Protein AF-0000000086843502 (afdb_homodimer)

InterPro domains:
  IPR021858 Fungal transcription factor [PF11951] (65-131)

Solvent-accessible surface area (backbone atoms only — not comparable to full-atom values): 37581 Å² total; per-residue (Å²): 126,81,74,79,69,87,60,68,96,76,49,75,65,37,46,51,47,37,44,66,68,35,68,83,62,75,80,69,70,64,71,76,71,68,38,69,65,52,43,51,49,52,46,51,22,50,49,41,19,53,73,44,45,18,54,71,67,31,74,45,76,85,43,24,56,45,44,35,49,48,46,59,60,52,20,77,79,29,68,23,36,36,26,38,46,36,13,50,18,22,45,49,48,43,73,67,36,84,77,52,55,61,68,35,54,51,45,16,52,52,24,39,52,50,12,37,54,41,40,47,55,48,62,75,63,65,38,62,90,46,25,42,54,52,43,51,35,51,53,52,47,50,50,53,50,34,39,50,58,45,68,52,82,62,81,76,75,61,76,67,47,66,63,39,52,51,37,32,59,50,36,57,54,46,54,52,31,45,64,52,47,56,89,41,80,83,36,63,45,48,50,59,44,64,71,37,62,63,69,74,32,64,58,64,30,45,26,73,78,28,25,70,55,51,54,64,73,74,55,84,42,74,76,84,39,61,85,54,85,82,48,74,64,54,50,49,29,53,49,37,50,42,6,37,52,31,38,38,52,51,31,47,71,72,62,37,55,56,58,29,50,51,49,61,69,46,38,43,38,68,52,48,69,64,40,51,51,36,38,66,71,60,38,64,65,44,44,44,55,50,25,45,52,22,18,60,47,30,68,40,32,82,40,84,44,44,22,62,32,16,44,54,51,28,55,52,48,44,70,72,42,60,71,72,57,30,60,63,34,48,62,28,50,45,22,50,75,68,64,45,81,69,70,44,47,33,87,81,76,42,78,90,126,81,74,76,70,88,62,69,98,76,51,75,65,42,45,52,45,37,42,62,68,34,69,8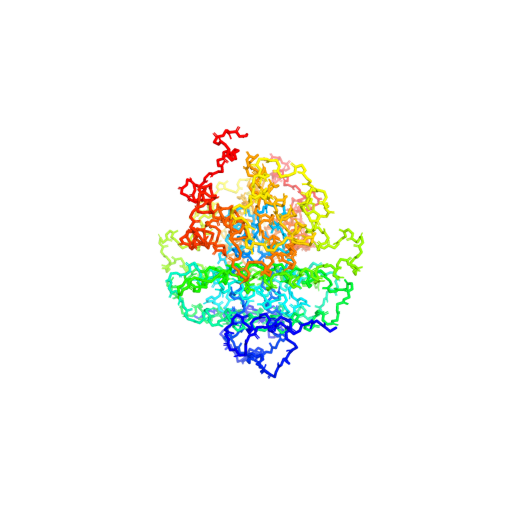3,62,75,81,69,73,63,72,76,72,68,40,71,66,51,44,51,50,52,46,51,21,48,49,42,20,53,74,45,46,19,54,71,67,30,72,46,78,86,44,25,55,45,45,37,48,50,48,58,61,51,19,79,78,28,66,23,39,35,25,39,46,37,13,50,18,22,45,49,47,42,74,69,35,84,77,51,56,61,69,36,55,49,44,18,53,53,26,40,52,51,13,38,54,41,39,45,55,46,60,75,64,64,41,62,90,44,27,43,56,54,45,50,36,52,55,53,47,50,50,52,49,33,39,50,58,46,69,51,80,63,81,76,75,61,77,66,47,66,62,39,50,49,39,33,60,50,35,56,52,49,54,52,31,44,65,53,48,57,88,42,80,81,36,63,46,48,50,59,47,62,71,37,62,64,68,74,31,63,60,66,30,45,25,74,78,28,25,68,55,52,56,64,72,76,54,85,42,75,77,85,42,62,84,54,85,82,48,73,65,55,50,48,28,52,48,38,50,42,6,37,51,31,38,37,52,51,31,47,70,72,63,38,55,53,59,28,50,52,50,61,69,45,38,45,37,66,52,47,69,65,39,53,49,36,38,66,72,59,37,64,67,46,45,44,55,50,24,45,52,23,17,60,47,29,67,40,33,81,42,81,45,44,23,60,32,16,44,52,49,28,53,52,49,44,70,72,41,59,71,70,57,32,60,65,34,48,63,28,51,46,21,52,73,68,64,48,81,70,70,43,49,32,88,82,74,41,77,91

Secondary structure (DSSP, 8-state):
--------TT-HHHHHHHHHHS---S---------HHHHHHHHHHHHHIIIIIHHHH-SSHHHHHIIIIIHHHHHTT-HHHHHHHHHHHHHHHHHH-TT--HHHHHHHHHHHHHHHHHHHHHHHT--TTTHHHHHHHHHHHHHHHHHHHHHS--SS----HHHHHHHHHHHHHHHHHHHHHTT-TT-HHHHHHTT-HHHH-HHHHH-GGGGTTTGGGT---TTTTTTS---HHHHHHHHHHHHHHHHHHHHHHTT-HHHHHHHHHHHHHHS-HHHHHHHHTT-HHHHHHHHHHHHHHGGGTTSTTTTTHHHHHHHHHHHH--HHHHHTTHHHHHHHHHSS----B-TTS-B-/--------TT-HHHHHHHHHHS---S---------HHHHHHHHHHHHHIIIIIHHHH-SSHHHHHIIIIIHHHHHTT-HHHHHHHHHHHHHHHHHH-TT--HHHHHHHHHHHHHHHHHHHHHHHT--TTTHHHHHHHHHHHHHHHHHHHHHS--SS----HHHHHHHHHHHHHHHHHHHHHTT-TT-HHHHHHHT-HHHH-HHHHH-GGGGTTTGGGT---TTTTTTS---HHHHHHHHHHHHHHHHHHHHHHTT-HHHHHHHHHHHHHHS-HHHHHHHHTT-HHHHHHHHHHHHHHGGGTTSTTTTTHHHHHHHHHHHH--HHHHHTTHHHHHHHHHSS----B-TTS-B-

pLDDT: mean 82.43, std 17.14, range [18.05, 98.25]

Sequence (704 aa):
MVPAAPFGSGTAEARIAAAISRPAGSADLEDPPETRERRHMELKLMLRYVMETGGTIAIDDKTRFLYCNHIPELALKSDALLYCIYSLAALHLAASDENKEPAIADAHRKYLSMALREHNKALASLCAANADVVCLTSSLFRVCSFTLLQERSRQPYEPPVEWLMMNASTTAVFLAAFKVLGDSPQSVAYKLLQTSPVIHDEGERFGEMRRKGLEYMTRRDARRDADEPWDPEIQDAYETTLSYLGGAVEAARKGEMAEVCRRLIIFPMLVKGRFIELVQEGRPRAMVLLSHYFALLSLYKNVWWIGGAGVYEVRCIAKSLTGDWLAMTKWPLEVVESGKVPPLVNGDNSLVMVPAAPFGSGTAEARIAAAISRPAGSADLEDPPETRERRHMELKLMLRYVMETGGTIAIDDKTRFLYCNHIPELALKSDALLYCIYSLAALHLAASDENKEPAIADAHRKYLSMALREHNKALASLCAANADVVCLTSSLFRVCSFTLLQERSRQPYEPPVEWLMMNASTTAVFLAAFKVLGDSPQSVAYKLLQTSPVIHDEGERFGEMRRKGLEYMTRRDARRDADEPWDPEIQDAYETTLSYLGGAVEAARKGEMAEVCRRLIIFPMLVKGRFIELVQEGRPRAMVLLSHYFALLSLYKNVWWIGGAGVYEVRCIAKSLTGDWLAMTKWPLEVVESGKVPPLVNGDNSLV

Radius of gyration: 33.37 Å; Cα contacts (8 Å, |Δi|>4): 906; chains: 2; bounding box: 53×109×66 Å

Foldseek 3Di:
DQPDPPDDDDDPLCCLLCLLPPDPPDPPVDDDDDDPVVVVLLVVLLCLQLVPQQQLLDLDPVCSCVSNPVLSVVCVVALLSSLLSSLSSLVVCCLPDPVNPVVSVVSNSSSSSRNSNRLSVCLVVPAQVCLLVNLVSLLSVLLVLLLVLVPDDQVVHAPVLSSLVSLQVCLVSLVVSCVRNDPPVVRPSVVVQPVACCNVPLCLQQNQVLLPLVVVLLDDDCVVCVPPDDDPVLSSLLRSLSSRLSSLLVCQVVVVLSRNVVSLSNVSNPRDPVLSVCSNVVPLSSLLSVLSSLLSLCLVLVSSSNHRSSVVSLVSSLVVDDDPSNVSSPQSNCSNVVSGRAARQRPVRHGD/DPPDPPDDDDDPLCCLLCLLVPDPPDPPVDDDDDDPVVVVLLVVLLCLQLVPQQQLLDLDPVCSCVSNPVLSVVCVVALLSSLLSSLSSLVVCCLPDPVNPVVSVVSNVSSSSVNSNRLSVCLVVPAQVCLLVNLVSLLSVLLVLLLVLVPDDQVVHADVLSSLSSLQVCLVSLVVSCVRNDPPVVRPSVVVQPPACCNVPLCLQQNQVLLPLVVVLLDDDCVVCVPPDDDPVLSSLLRSLSSNLSSLLVCQVVVVLSRNVVSLSNVSNPRDPVLSVCSNVVPLSSLLSVLSSLLSLCLVLVSSSNHRSSVVSLVSSLVVDDDPSNVSSPQSNCSNVPSGRAFRQRPVRHGD

Structure (mmCIF, N/CA/C/O backbone):
data_AF-0000000086843502-model_v1
#
loop_
_entity.id
_entity.type
_entity.pdbx_description
1 polymer 'C6 finger domain-containing protein'
#
loop_
_atom_site.group_PDB
_atom_site.id
_atom_site.type_symbol
_atom_site.label_atom_id
_atom_site.label_alt_id
_atom_site.label_comp_id
_atom_site.label_asym_id
_atom_site.label_entity_id
_atom_site.label_seq_id
_atom_site.pdbx_PDB_ins_code
_atom_site.Cartn_x
_atom_site.Cartn_y
_atom_site.Cartn_z
_atom_site.occupancy
_atom_site.B_iso_or_equiv
_atom_site.auth_seq_id
_atom_site.auth_comp_id
_atom_site.auth_asym_id
_atom_site.auth_atom_id
_atom_site.pdbx_PDB_model_num
ATOM 1 N N . MET A 1 1 ? 7.621 -40.844 8.742 1 18.05 1 MET A N 1
ATOM 2 C CA . MET A 1 1 ? 8.898 -40.562 8.078 1 18.05 1 MET A CA 1
ATOM 3 C C . MET A 1 1 ? 8.672 -40.031 6.672 1 18.05 1 MET A C 1
ATOM 5 O O . MET A 1 1 ? 7.984 -40.656 5.863 1 18.05 1 MET A O 1
ATOM 9 N N . VAL A 1 2 ? 8.641 -38.75 6.434 1 31.33 2 VAL A N 1
ATOM 10 C CA . VAL A 1 2 ? 8.477 -38.188 5.102 1 31.33 2 VAL A CA 1
ATOM 11 C C . VAL A 1 2 ? 9.469 -38.812 4.137 1 31.33 2 VAL A C 1
ATOM 13 O O . VAL A 1 2 ? 10.664 -38.875 4.41 1 31.33 2 VAL A O 1
ATOM 16 N N . PRO A 1 3 ? 9.023 -39.625 3.375 1 27.8 3 PRO A N 1
ATOM 17 C CA . PRO A 1 3 ? 9.984 -40.375 2.562 1 27.8 3 PRO A CA 1
ATOM 18 C C . PRO A 1 3 ? 11.023 -39.469 1.898 1 27.8 3 PRO A C 1
ATOM 20 O O . PRO A 1 3 ? 10.766 -38.281 1.673 1 27.8 3 PRO A O 1
ATOM 23 N N . ALA A 1 4 ? 12.344 -39.844 1.904 1 33.53 4 ALA A N 1
ATOM 24 C CA . ALA A 1 4 ? 13.547 -39.25 1.336 1 33.53 4 ALA A CA 1
ATOM 25 C C . ALA A 1 4 ? 13.305 -38.812 -0.104 1 33.53 4 ALA A C 1
ATOM 27 O O . ALA A 1 4 ? 12.758 -39.562 -0.912 1 33.53 4 ALA A O 1
ATOM 28 N N . ALA A 1 5 ? 13.031 -37.594 -0.25 1 39.5 5 ALA A N 1
ATOM 29 C CA . ALA A 1 5 ? 12.805 -37.094 -1.603 1 39.5 5 ALA A CA 1
ATOM 30 C C . ALA A 1 5 ? 13.906 -37.562 -2.553 1 39.5 5 ALA A C 1
ATOM 32 O O . ALA A 1 5 ? 15.086 -37.5 -2.215 1 39.5 5 ALA A O 1
ATOM 33 N N . PRO A 1 6 ? 13.648 -38.375 -3.432 1 33.34 6 PRO A N 1
ATOM 34 C CA . PRO A 1 6 ? 14.633 -39.031 -4.293 1 33.34 6 PRO A CA 1
ATOM 35 C C . PRO A 1 6 ? 15.5 -38.031 -5.066 1 33.34 6 PRO A C 1
ATOM 37 O O . PRO A 1 6 ? 16.031 -38.375 -6.129 1 33.34 6 PRO A O 1
ATOM 40 N N . PHE A 1 7 ? 15.516 -36.719 -4.707 1 35.59 7 PHE A N 1
ATOM 41 C CA . PHE A 1 7 ? 16.297 -35.781 -5.5 1 35.59 7 PHE A CA 1
ATOM 42 C C . PHE A 1 7 ? 17.781 -35.938 -5.203 1 35.59 7 PHE A C 1
ATOM 44 O O . PHE A 1 7 ? 18.172 -36.312 -4.094 1 35.59 7 PHE A O 1
ATOM 51 N N . GLY A 1 8 ? 18.656 -36.094 -6.281 1 32.69 8 GLY A N 1
ATOM 52 C CA . GLY A 1 8 ? 20.094 -36.094 -6.105 1 32.69 8 GLY A CA 1
ATOM 53 C C . GLY A 1 8 ? 20.625 -34.906 -5.332 1 32.69 8 GLY A C 1
ATOM 54 O O . GLY A 1 8 ? 19.984 -33.875 -5.289 1 32.69 8 GLY A O 1
ATOM 55 N N . SER A 1 9 ? 21.859 -34.812 -4.559 1 36.44 9 SER A N 1
ATOM 56 C CA . SER A 1 9 ? 22.734 -33.969 -3.742 1 36.44 9 SER A CA 1
ATOM 57 C C . SER A 1 9 ? 23.391 -32.875 -4.57 1 36.44 9 SER A C 1
ATOM 59 O O . SER A 1 9 ? 23.969 -33.125 -5.629 1 36.44 9 SER A O 1
ATOM 61 N N . GLY A 1 10 ? 22.75 -31.469 -4.762 1 37.12 10 GLY A N 1
ATOM 62 C CA . GLY A 1 10 ? 23.453 -30.328 -5.348 1 37.12 10 GLY A CA 1
ATOM 63 C C . GLY A 1 10 ? 22.516 -29.344 -6.023 1 37.12 10 GLY A C 1
ATOM 64 O O . GLY A 1 10 ? 22.953 -28.266 -6.438 1 37.12 10 GLY A O 1
ATOM 65 N N . THR A 1 11 ? 21.578 -29.859 -6.754 1 34.12 11 THR A N 1
ATOM 66 C CA . THR A 1 11 ? 20.922 -28.859 -7.598 1 34.12 11 THR A CA 1
ATOM 67 C C . THR A 1 11 ? 20.109 -27.891 -6.754 1 34.12 11 THR A C 1
ATOM 69 O O . THR A 1 11 ? 19.766 -28.188 -5.613 1 34.12 11 THR A O 1
ATOM 72 N N . ALA A 1 12 ? 19.953 -26.641 -7.164 1 34.41 12 ALA A N 1
ATOM 73 C CA . ALA A 1 12 ? 19.203 -25.594 -6.465 1 34.41 12 ALA A CA 1
ATOM 74 C C . ALA A 1 12 ? 17.828 -26.109 -6.039 1 34.41 12 ALA A C 1
ATOM 76 O O . ALA A 1 12 ? 17.359 -25.797 -4.941 1 34.41 12 ALA A O 1
ATOM 77 N N . GLU A 1 13 ? 17.156 -26.844 -6.93 1 36.56 13 GLU A N 1
ATOM 78 C CA . GLU A 1 13 ? 15.805 -27.375 -6.84 1 36.56 13 GLU A CA 1
ATOM 79 C C . GLU A 1 13 ? 15.711 -28.469 -5.77 1 36.56 13 GLU A C 1
ATOM 81 O O . GLU A 1 13 ? 14.75 -28.5 -5 1 36.56 13 GLU A O 1
ATOM 86 N N . ALA A 1 14 ? 16.625 -29.453 -5.703 1 39.66 14 ALA A N 1
ATOM 87 C CA . ALA A 1 14 ? 16.766 -30.469 -4.656 1 39.66 14 ALA A CA 1
ATOM 88 C C . ALA A 1 14 ? 16.922 -29.812 -3.283 1 39.66 14 ALA A C 1
ATOM 90 O O . ALA A 1 14 ? 16.406 -30.344 -2.287 1 39.66 14 ALA A O 1
ATOM 91 N N . ARG A 1 15 ? 17.469 -28.656 -3.307 1 40 15 ARG A N 1
ATOM 92 C CA . ARG A 1 15 ? 17.688 -27.875 -2.092 1 40 15 ARG A CA 1
ATOM 93 C C . ARG A 1 15 ? 16.391 -27.266 -1.579 1 40 15 ARG A C 1
ATOM 95 O O . ARG A 1 15 ? 16.141 -27.25 -0.372 1 40 15 ARG A O 1
ATOM 102 N N . ILE A 1 16 ? 15.562 -26.672 -2.398 1 41.06 16 ILE A N 1
ATOM 103 C CA . ILE A 1 16 ? 14.266 -26.172 -1.954 1 41.06 16 ILE A CA 1
ATOM 104 C C . ILE A 1 16 ? 13.398 -27.328 -1.479 1 41.06 16 ILE A C 1
ATOM 106 O O . ILE A 1 16 ? 12.781 -27.266 -0.41 1 41.06 16 ILE A O 1
ATOM 110 N N . ALA A 1 17 ? 13.055 -28.438 -2.238 1 42.34 17 ALA A N 1
ATOM 111 C CA . ALA A 1 17 ? 12.297 -29.641 -1.886 1 42.34 17 ALA A CA 1
ATOM 112 C C . ALA A 1 17 ? 12.898 -30.328 -0.658 1 42.34 17 ALA A C 1
ATOM 114 O O . ALA A 1 17 ? 12.164 -30.734 0.246 1 42.34 17 ALA A O 1
ATOM 115 N N . ALA A 1 18 ? 14.188 -30.547 -0.673 1 42.66 18 ALA A N 1
ATOM 116 C CA . ALA A 1 18 ? 14.922 -31 0.508 1 42.66 18 ALA A CA 1
ATOM 117 C C . ALA A 1 18 ? 14.75 -30.016 1.664 1 42.66 18 ALA A C 1
ATOM 119 O O . ALA A 1 18 ? 14.672 -30.422 2.826 1 42.66 18 ALA A O 1
ATOM 120 N N . ALA A 1 19 ? 14.742 -28.781 1.338 1 40.91 19 ALA A N 1
ATOM 121 C CA . ALA A 1 19 ? 14.555 -27.734 2.334 1 40.91 19 ALA A CA 1
ATOM 122 C C . ALA A 1 19 ? 13.133 -27.75 2.885 1 40.91 19 ALA A C 1
ATOM 124 O O . ALA A 1 19 ? 12.922 -27.516 4.078 1 40.91 19 ALA A O 1
ATOM 125 N N . ILE A 1 20 ? 12.078 -27.797 2.152 1 42.28 20 ILE A N 1
ATOM 126 C CA . ILE A 1 20 ? 10.727 -28 2.67 1 42.28 20 ILE A CA 1
ATOM 127 C C . ILE A 1 20 ? 10.633 -29.344 3.389 1 42.28 20 ILE A C 1
ATOM 129 O O . ILE A 1 20 ? 9.984 -29.453 4.434 1 42.28 20 ILE A O 1
ATOM 133 N N . SER A 1 21 ? 10.914 -30.516 2.779 1 39.66 21 SER A N 1
ATOM 134 C CA . SER A 1 21 ? 10.891 -31.859 3.359 1 39.66 21 SER A CA 1
ATOM 135 C C . SER A 1 21 ? 12.07 -32.062 4.301 1 39.66 21 SER A C 1
ATOM 137 O O . SER A 1 21 ? 12.117 -33.062 5.023 1 39.66 21 SER A O 1
ATOM 139 N N . ARG A 1 22 ? 13.375 -31.906 3.83 1 38.72 22 ARG A N 1
ATOM 140 C CA . ARG A 1 22 ? 14.484 -32.25 4.707 1 38.72 22 ARG A CA 1
ATOM 141 C C . ARG A 1 22 ? 14.398 -31.5 6.031 1 38.72 22 ARG A C 1
ATOM 143 O O . ARG A 1 22 ? 14.102 -30.297 6.051 1 38.72 22 ARG A O 1
ATOM 150 N N . PRO A 1 23 ? 14.352 -32.25 6.93 1 35.84 23 PRO A N 1
ATOM 151 C CA . PRO A 1 23 ? 14.641 -31.672 8.242 1 35.84 23 PRO A CA 1
ATOM 152 C C . PRO A 1 23 ? 15.656 -30.531 8.18 1 35.84 23 PRO A C 1
ATOM 154 O O . PRO A 1 23 ? 16.453 -30.469 7.234 1 35.84 23 PRO A O 1
ATOM 157 N N . ALA A 1 24 ? 15.547 -29.453 8.773 1 37.28 24 ALA A N 1
ATOM 158 C CA . ALA A 1 24 ? 16.453 -28.344 9.031 1 37.28 24 ALA A CA 1
ATOM 159 C C . ALA A 1 24 ? 17.906 -28.781 8.953 1 37.28 24 ALA A C 1
ATOM 161 O O . ALA A 1 24 ? 18.438 -29.344 9.906 1 37.28 24 ALA A O 1
ATOM 162 N N . GLY A 1 25 ? 18.297 -29.609 8.094 1 32.5 25 GLY A N 1
ATOM 163 C CA . GLY A 1 25 ? 19.734 -29.688 8.328 1 32.5 25 GLY A CA 1
ATOM 164 C C . GLY A 1 25 ? 20.375 -28.344 8.609 1 32.5 25 GLY A C 1
ATOM 165 O O . GLY A 1 25 ? 19.734 -27.297 8.445 1 32.5 25 GLY A O 1
ATOM 166 N N . SER A 1 26 ? 21.812 -28.391 8.781 1 35.25 26 SER A N 1
ATOM 167 C CA . SER A 1 26 ? 22.719 -27.516 9.523 1 35.25 26 SER A CA 1
ATOM 168 C C . SER A 1 26 ? 22.781 -26.125 8.883 1 35.25 26 SER A C 1
ATOM 170 O O . SER A 1 26 ? 23.641 -25.312 9.242 1 35.25 26 SER A O 1
ATOM 172 N N . ALA A 1 27 ? 22.688 -26.078 7.41 1 36.81 27 ALA A N 1
ATOM 173 C CA . ALA A 1 27 ? 23.312 -24.797 7.113 1 36.81 27 ALA A CA 1
ATOM 174 C C . ALA A 1 27 ? 22.625 -23.656 7.871 1 36.81 27 ALA A C 1
ATOM 176 O O . ALA A 1 27 ? 21.438 -23.422 7.691 1 36.81 27 ALA A O 1
ATOM 177 N N . ASP A 1 28 ? 22.781 -23.469 9.023 1 43.81 28 ASP A N 1
ATOM 178 C CA . ASP A 1 28 ? 22.719 -22.391 10.008 1 43.81 28 ASP A CA 1
ATOM 179 C C . ASP A 1 28 ? 22.672 -21.016 9.32 1 43.81 28 ASP A C 1
ATOM 181 O O . ASP A 1 28 ? 23.672 -20.297 9.297 1 43.81 28 ASP A O 1
ATOM 185 N N . LEU A 1 29 ? 22.281 -21.016 8.031 1 53.16 29 LEU A N 1
ATOM 186 C CA . LEU A 1 29 ? 22.5 -19.719 7.41 1 53.16 29 LEU A CA 1
ATOM 187 C C . LEU A 1 29 ? 22.016 -18.578 8.312 1 53.16 29 LEU A C 1
ATOM 189 O O . LEU A 1 29 ? 20.844 -18.547 8.695 1 53.16 29 LEU A O 1
ATOM 193 N N . GLU A 1 30 ? 22.797 -18.25 9.117 1 66.81 30 GLU A N 1
ATOM 194 C CA . GLU A 1 30 ? 22.688 -17.078 10 1 66.81 30 GLU A CA 1
ATOM 195 C C . GLU A 1 30 ? 21.938 -15.945 9.312 1 66.81 30 GLU A C 1
ATOM 197 O O . GLU A 1 30 ? 22.094 -15.727 8.102 1 66.81 30 GLU A O 1
ATOM 202 N N . ASP A 1 31 ? 20.844 -15.664 9.883 1 82.75 31 ASP A N 1
ATOM 203 C CA . ASP A 1 31 ? 20.156 -14.453 9.43 1 82.75 31 ASP A CA 1
ATOM 204 C C . ASP A 1 31 ? 21.172 -13.352 9.086 1 82.75 31 ASP A C 1
ATOM 206 O O . ASP A 1 31 ? 22.234 -13.258 9.711 1 82.75 31 ASP A O 1
ATOM 210 N N . PRO A 1 32 ? 20.922 -12.773 7.977 1 86.62 32 PRO A N 1
ATOM 211 C CA . PRO A 1 32 ? 21.797 -11.625 7.719 1 86.62 32 PRO A CA 1
ATOM 212 C C . PRO A 1 32 ? 21.938 -10.695 8.93 1 86.62 32 PRO A C 1
ATOM 214 O O . PRO A 1 32 ? 21 -10.602 9.742 1 86.62 32 PRO A O 1
ATOM 217 N N . PRO A 1 33 ? 23.062 -10.141 9.023 1 90.12 33 PRO A N 1
ATOM 218 C CA . PRO A 1 33 ? 23.25 -9.203 10.133 1 90.12 33 PRO A CA 1
ATOM 219 C C . PRO A 1 33 ? 22.312 -8.008 10.062 1 90.12 33 PRO A C 1
ATOM 221 O O . PRO A 1 33 ? 21.797 -7.684 8.992 1 90.12 33 PRO A O 1
ATOM 224 N N . GLU A 1 34 ? 22.109 -7.516 11.273 1 93.31 34 GLU A N 1
ATOM 225 C CA . GLU A 1 34 ? 21.297 -6.297 11.352 1 93.31 34 GLU A CA 1
ATOM 226 C C . GLU A 1 34 ? 22.094 -5.086 10.867 1 93.31 34 GLU A C 1
ATOM 228 O O . GLU A 1 34 ? 23 -4.621 11.547 1 93.31 34 GLU A O 1
ATOM 233 N N . THR A 1 35 ? 21.812 -4.598 9.68 1 93 35 THR A N 1
ATOM 234 C CA . THR A 1 35 ? 22.484 -3.449 9.07 1 93 35 THR A CA 1
ATOM 235 C C . THR A 1 35 ? 21.453 -2.486 8.477 1 93 35 THR A C 1
ATOM 237 O O . THR A 1 35 ? 20.281 -2.83 8.336 1 93 35 THR A O 1
ATOM 240 N N . ARG A 1 36 ? 21.922 -1.309 8.195 1 92.69 36 ARG A N 1
ATOM 241 C CA . ARG A 1 36 ? 21.078 -0.321 7.539 1 92.69 36 ARG A CA 1
ATOM 242 C C . ARG A 1 36 ? 20.641 -0.8 6.156 1 92.69 36 ARG A C 1
ATOM 244 O O . ARG A 1 36 ? 19.5 -0.58 5.742 1 92.69 36 ARG A O 1
ATOM 251 N N . GLU A 1 37 ? 21.547 -1.497 5.523 1 92.31 37 GLU A N 1
ATOM 252 C CA . GLU A 1 37 ? 21.25 -2.008 4.188 1 92.31 37 GLU A CA 1
ATOM 253 C C . GLU A 1 37 ? 20.125 -3.039 4.219 1 92.31 37 GLU A C 1
ATOM 255 O O . GLU A 1 37 ? 19.25 -3.029 3.361 1 92.31 37 GLU A O 1
ATOM 260 N N . ARG A 1 38 ? 20.172 -3.93 5.188 1 93.81 38 ARG A N 1
ATOM 261 C CA . ARG A 1 38 ? 19.125 -4.934 5.328 1 93.81 38 ARG A CA 1
ATOM 262 C C . ARG A 1 38 ? 17.781 -4.277 5.633 1 93.81 38 ARG A C 1
ATOM 264 O O . ARG A 1 38 ? 16.766 -4.637 5.035 1 93.81 38 ARG A O 1
ATOM 271 N N . ARG A 1 39 ? 17.859 -3.32 6.543 1 94.75 39 ARG A N 1
ATOM 272 C CA . ARG A 1 39 ? 16.656 -2.609 6.938 1 94.75 39 ARG A CA 1
ATOM 273 C C . ARG A 1 39 ? 16.016 -1.904 5.742 1 94.75 39 ARG A C 1
ATOM 275 O O . ARG A 1 39 ? 14.805 -2 5.531 1 94.75 39 ARG A O 1
ATOM 282 N N . HIS A 1 40 ? 16.828 -1.247 4.922 1 93.75 40 HIS A N 1
ATOM 283 C CA . HIS A 1 40 ? 16.328 -0.527 3.752 1 93.75 40 HIS A CA 1
ATOM 284 C C . HIS A 1 40 ? 15.812 -1.49 2.689 1 93.75 40 HIS A C 1
ATOM 286 O O . HIS A 1 40 ? 14.789 -1.228 2.051 1 93.75 40 HIS A O 1
ATOM 292 N N . MET A 1 41 ? 16.5 -2.561 2.518 1 94 41 MET A N 1
ATOM 293 C CA . MET A 1 41 ? 16.094 -3.555 1.53 1 94 41 MET A CA 1
ATOM 294 C C . MET A 1 41 ? 14.734 -4.152 1.889 1 94 41 MET A C 1
ATOM 296 O O . MET A 1 41 ? 13.859 -4.262 1.033 1 94 41 MET A O 1
ATOM 300 N N . GLU A 1 42 ? 14.586 -4.5 3.129 1 96 42 GLU A N 1
ATOM 301 C CA . GLU A 1 42 ? 13.336 -5.109 3.564 1 96 42 GLU A CA 1
ATOM 302 C C . GLU A 1 42 ? 12.18 -4.125 3.463 1 96 42 GLU A C 1
ATOM 304 O O . GLU A 1 42 ? 11.055 -4.508 3.125 1 96 42 GLU A O 1
ATOM 309 N N . LEU A 1 43 ? 12.469 -2.867 3.711 1 95.5 43 LEU A N 1
ATOM 310 C CA . LEU A 1 43 ? 11.453 -1.839 3.523 1 95.5 43 LEU A CA 1
ATOM 311 C C . LEU A 1 43 ? 11.047 -1.735 2.059 1 95.5 43 LEU A C 1
ATOM 313 O O . LEU A 1 43 ? 9.852 -1.65 1.743 1 95.5 43 LEU A O 1
ATOM 317 N N . LYS A 1 44 ? 12.062 -1.705 1.248 1 94.81 44 LYS A N 1
ATOM 318 C CA . LYS A 1 44 ? 11.828 -1.623 -0.191 1 94.81 44 LYS A CA 1
ATOM 319 C C . LYS A 1 44 ? 10.992 -2.807 -0.682 1 94.81 44 LYS A C 1
ATOM 321 O O . LYS A 1 44 ? 10.055 -2.631 -1.457 1 94.81 44 LYS A O 1
ATOM 326 N N . LEU A 1 45 ? 11.281 -3.953 -0.228 1 96.25 45 LEU A N 1
ATOM 327 C CA . LEU A 1 45 ? 10.594 -5.164 -0.659 1 96.25 45 LEU A CA 1
ATOM 328 C C . LEU A 1 45 ? 9.156 -5.188 -0.146 1 96.25 45 LEU A C 1
ATOM 330 O O . LEU A 1 45 ? 8.242 -5.574 -0.873 1 96.25 45 LEU A O 1
ATOM 334 N N . MET A 1 46 ? 9 -4.754 1.116 1 96.12 46 MET A N 1
ATOM 335 C CA . MET A 1 46 ? 7.641 -4.691 1.653 1 96.12 46 MET A CA 1
ATOM 336 C C . MET A 1 46 ? 6.785 -3.713 0.858 1 96.12 46 MET A C 1
ATOM 338 O O . MET A 1 46 ? 5.645 -4.02 0.505 1 96.12 46 MET A O 1
ATOM 342 N N . LEU A 1 47 ? 7.375 -2.592 0.576 1 94.56 47 LEU A N 1
ATOM 343 C CA . LEU A 1 47 ? 6.648 -1.589 -0.197 1 94.56 47 LEU A CA 1
ATOM 344 C C . LEU A 1 47 ? 6.281 -2.129 -1.575 1 94.56 47 LEU A C 1
ATOM 346 O O . LEU A 1 47 ? 5.152 -1.942 -2.037 1 94.56 47 LEU A O 1
ATOM 350 N N . ARG A 1 48 ? 7.219 -2.787 -2.193 1 94.38 48 ARG A N 1
ATOM 351 C CA . ARG A 1 48 ? 6.961 -3.385 -3.5 1 94.38 48 ARG A CA 1
ATOM 352 C C . ARG A 1 48 ? 5.8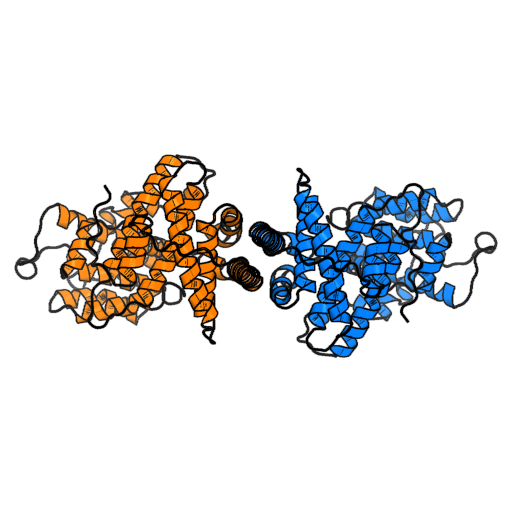16 -4.391 -3.43 1 94.38 48 ARG A C 1
ATOM 354 O O . ARG A 1 48 ? 4.969 -4.434 -4.324 1 94.38 48 ARG A O 1
ATOM 361 N N . TYR A 1 49 ? 5.816 -5.148 -2.395 1 96.12 49 TYR A N 1
ATOM 362 C CA . TYR A 1 49 ? 4.77 -6.156 -2.258 1 96.12 49 TYR A CA 1
ATOM 363 C C . TYR A 1 49 ? 3.398 -5.508 -2.117 1 96.12 49 TYR A C 1
ATOM 365 O O . TYR A 1 49 ? 2.463 -5.855 -2.842 1 96.12 49 TYR A O 1
ATOM 373 N N . VAL A 1 50 ? 3.316 -4.566 -1.238 1 94.06 50 VAL A N 1
ATOM 374 C CA . VAL A 1 50 ? 2.029 -3.971 -0.897 1 94.06 50 VAL A CA 1
ATOM 375 C C . VAL A 1 50 ? 1.52 -3.135 -2.068 1 94.06 50 VAL A C 1
ATOM 377 O O . VAL A 1 50 ? 0.319 -3.119 -2.352 1 94.06 50 VAL A O 1
ATOM 380 N N . MET A 1 51 ? 2.42 -2.545 -2.771 1 90.81 51 MET A N 1
ATOM 381 C CA . MET A 1 51 ? 2.008 -1.602 -3.807 1 90.81 51 MET A CA 1
ATOM 382 C C . MET A 1 51 ? 1.751 -2.32 -5.125 1 90.81 51 MET A C 1
ATOM 384 O O . MET A 1 51 ? 0.922 -1.881 -5.926 1 90.81 51 MET A O 1
ATOM 388 N N . GLU A 1 52 ? 2.467 -3.449 -5.352 1 92.38 52 GLU A N 1
ATOM 389 C CA . GLU A 1 52 ? 2.363 -4.016 -6.695 1 92.38 52 GLU A CA 1
ATOM 390 C C . GLU A 1 52 ? 2.246 -5.535 -6.641 1 92.38 52 GLU A C 1
ATOM 392 O O . GLU A 1 52 ? 1.267 -6.105 -7.129 1 92.38 52 GLU A O 1
ATOM 397 N N . THR A 1 53 ? 3.186 -6.219 -5.973 1 94.75 53 THR A N 1
ATOM 398 C CA . THR A 1 53 ? 3.332 -7.668 -6.07 1 94.75 53 THR A CA 1
ATOM 399 C C . THR A 1 53 ? 2.064 -8.375 -5.594 1 94.75 53 THR A C 1
ATOM 401 O O . THR A 1 53 ? 1.566 -9.281 -6.262 1 94.75 53 THR A O 1
ATOM 404 N N . GLY A 1 54 ? 1.57 -7.961 -4.43 1 93.94 54 GLY A N 1
ATOM 405 C CA . GLY A 1 54 ? 0.385 -8.602 -3.887 1 93.94 54 GLY A CA 1
ATOM 406 C C . GLY A 1 54 ? -0.789 -8.602 -4.848 1 93.94 54 GLY A C 1
ATOM 407 O O . GLY A 1 54 ? -1.471 -9.617 -5.004 1 93.94 54 GLY A O 1
ATOM 408 N N . GLY A 1 55 ? -0.96 -7.484 -5.523 1 92.5 55 GLY A N 1
ATOM 409 C CA . GLY A 1 55 ? -2.057 -7.367 -6.469 1 92.5 55 GLY A CA 1
ATOM 410 C C . GLY A 1 55 ? -1.893 -8.258 -7.688 1 92.5 55 GLY A C 1
ATOM 411 O O . GLY A 1 55 ? -2.881 -8.711 -8.273 1 92.5 55 GLY A O 1
ATOM 412 N N . THR A 1 56 ? -0.693 -8.523 -8.047 1 92.75 56 THR A N 1
ATOM 413 C CA . THR A 1 56 ? -0.428 -9.32 -9.234 1 92.75 56 THR A CA 1
ATOM 414 C C . THR A 1 56 ? -0.559 -10.812 -8.922 1 92.75 56 THR A C 1
ATOM 416 O O . THR A 1 56 ? -0.66 -11.633 -9.836 1 92.75 56 THR A O 1
ATOM 419 N N . ILE A 1 57 ? -0.533 -11.148 -7.652 1 92.06 57 ILE A N 1
ATOM 420 C CA . ILE A 1 57 ? -0.652 -12.547 -7.242 1 92.06 57 ILE A CA 1
ATOM 421 C C . ILE A 1 57 ? -2.127 -12.914 -7.098 1 92.06 57 ILE A C 1
ATOM 423 O O . ILE A 1 57 ? -2.508 -14.062 -7.32 1 92.06 57 ILE A O 1
ATOM 427 N N . ALA A 1 58 ? -2.873 -11.883 -6.832 1 88.12 58 ALA A N 1
ATOM 428 C CA . ALA A 1 58 ? -4.309 -12.117 -6.691 1 88.12 58 ALA A CA 1
ATOM 429 C C . ALA A 1 58 ? -4.938 -12.492 -8.031 1 88.12 58 ALA A C 1
ATOM 431 O O . ALA A 1 58 ? -4.633 -11.883 -9.062 1 88.12 58 ALA A O 1
ATOM 432 N N . ILE A 1 59 ? -5.711 -13.523 -8.008 1 82 59 ILE A N 1
ATOM 433 C CA . ILE A 1 59 ? -6.293 -14.055 -9.234 1 82 59 ILE A CA 1
ATOM 434 C C . ILE A 1 59 ? -7.59 -13.312 -9.555 1 82 59 ILE A C 1
ATOM 436 O O . ILE A 1 59 ? -8 -13.234 -10.711 1 82 59 ILE A O 1
ATOM 440 N N . ASP A 1 60 ? -8.25 -12.859 -8.531 1 81.25 60 ASP A N 1
ATOM 441 C CA . ASP A 1 60 ? -9.492 -12.117 -8.742 1 81.25 60 ASP A CA 1
ATOM 442 C C . ASP A 1 60 ? -9.648 -11.016 -7.695 1 81.25 60 ASP A C 1
ATOM 444 O O . ASP A 1 60 ? -8.805 -10.859 -6.812 1 81.25 60 ASP A O 1
ATOM 448 N N . ASP A 1 61 ? -10.664 -10.227 -7.801 1 80.06 61 ASP A N 1
ATOM 449 C CA . ASP A 1 61 ? -10.906 -9.062 -6.945 1 80.06 61 ASP A CA 1
ATOM 450 C C . ASP A 1 61 ? -11.258 -9.492 -5.523 1 80.06 61 ASP A C 1
ATOM 452 O O . ASP A 1 61 ? -10.938 -8.789 -4.562 1 80.06 61 ASP A O 1
ATOM 456 N N . LYS A 1 62 ? -11.836 -10.641 -5.469 1 76.12 62 LYS A N 1
ATOM 457 C CA . LYS A 1 62 ? -12.266 -11.133 -4.16 1 76.12 62 LYS A CA 1
ATOM 458 C C . LYS A 1 62 ? -11.07 -11.445 -3.27 1 76.12 62 LYS A C 1
ATOM 460 O O . LYS A 1 62 ? -11.141 -11.273 -2.049 1 76.12 62 LYS A O 1
ATOM 465 N N . THR A 1 63 ? -9.984 -11.852 -3.916 1 82.88 63 THR A N 1
ATOM 466 C CA . THR A 1 63 ? -8.828 -12.258 -3.127 1 82.88 63 THR A CA 1
ATOM 467 C C . THR A 1 63 ? -7.793 -11.133 -3.062 1 82.88 63 THR A C 1
ATOM 469 O O . THR A 1 63 ? -6.82 -11.227 -2.309 1 82.88 63 THR A O 1
ATOM 472 N N . ARG A 1 64 ? -8.031 -10.117 -3.777 1 86.06 64 ARG A N 1
ATOM 473 C CA . ARG A 1 64 ? -7.078 -9.023 -3.836 1 86.06 64 ARG A CA 1
ATOM 474 C C . ARG A 1 64 ? -6.844 -8.422 -2.453 1 86.06 64 ARG A C 1
ATOM 476 O O . ARG A 1 64 ? -5.703 -8.141 -2.078 1 86.06 64 ARG A O 1
ATOM 483 N N . PHE A 1 65 ? -7.891 -8.234 -1.679 1 84.94 65 PHE A N 1
ATOM 484 C CA . PHE A 1 65 ? -7.781 -7.672 -0.34 1 84.94 65 PHE A CA 1
ATOM 485 C C . PHE A 1 65 ? -6.922 -8.555 0.554 1 84.94 65 PHE A C 1
ATOM 487 O O . PHE A 1 65 ? -6.141 -8.055 1.367 1 84.94 65 PHE A O 1
ATOM 494 N N . LEU A 1 66 ? -7.016 -9.812 0.362 1 85.88 66 LEU A N 1
ATOM 495 C CA . LEU A 1 66 ? -6.238 -10.758 1.149 1 85.88 66 LEU A CA 1
ATOM 496 C C . LEU A 1 66 ? -4.746 -10.609 0.871 1 85.88 66 LEU A C 1
ATOM 498 O O . LEU A 1 66 ? -3.951 -10.445 1.799 1 85.88 66 LEU A O 1
ATOM 502 N N . TYR A 1 67 ? -4.352 -10.578 -0.337 1 90.56 67 TYR A N 1
ATOM 503 C CA . TYR A 1 67 ? -2.947 -10.562 -0.731 1 90.56 67 TYR A CA 1
ATOM 504 C C . TYR A 1 67 ? -2.324 -9.195 -0.501 1 90.56 67 TYR A C 1
ATOM 506 O O . TYR A 1 67 ? -1.145 -9.086 -0.159 1 90.56 67 TYR A O 1
ATOM 514 N N . CYS A 1 68 ? -3.102 -8.141 -0.547 1 89.12 68 CYS A N 1
ATOM 515 C CA . CYS A 1 68 ? -2.541 -6.797 -0.494 1 89.12 68 CYS A CA 1
ATOM 516 C C . CYS A 1 68 ? -2.596 -6.238 0.923 1 89.12 68 CYS A C 1
ATOM 518 O O . CYS A 1 68 ? -1.791 -5.379 1.289 1 89.12 68 CYS A O 1
ATOM 520 N N . ASN A 1 69 ? -3.576 -6.73 1.695 1 88.06 69 ASN A N 1
ATOM 521 C CA . ASN A 1 69 ? -3.789 -6.086 2.988 1 88.06 69 ASN A CA 1
ATOM 522 C C . ASN A 1 69 ? -3.609 -7.074 4.141 1 88.06 69 ASN A C 1
ATOM 524 O O . ASN A 1 69 ? -2.783 -6.855 5.027 1 88.06 69 ASN A O 1
ATOM 528 N N . HIS A 1 70 ? -4.238 -8.148 4.059 1 88.56 70 HIS A N 1
ATOM 529 C CA . HIS A 1 70 ? -4.27 -9.062 5.195 1 88.56 70 HIS A CA 1
ATOM 530 C C . HIS A 1 70 ? -2.939 -9.789 5.355 1 88.56 70 HIS A C 1
ATOM 532 O O . HIS A 1 70 ? -2.43 -9.922 6.469 1 88.56 70 HIS A O 1
ATOM 538 N N . ILE A 1 71 ? -2.432 -10.258 4.277 1 92.31 71 ILE A N 1
ATOM 539 C CA . ILE A 1 71 ? -1.2 -11.039 4.32 1 92.31 71 ILE A CA 1
ATOM 540 C C . ILE A 1 71 ? -0.06 -10.172 4.855 1 92.31 71 ILE A C 1
ATOM 542 O O . ILE A 1 71 ? 0.663 -10.586 5.766 1 92.31 71 ILE A O 1
ATOM 546 N N . PRO A 1 72 ? 0.097 -8.922 4.398 1 94.31 72 PRO A N 1
ATOM 547 C CA . PRO A 1 72 ? 1.16 -8.086 4.973 1 94.31 72 PRO A CA 1
ATOM 548 C C . PRO A 1 72 ? 0.967 -7.832 6.465 1 94.31 72 PRO A C 1
ATOM 550 O O . PRO A 1 72 ? 1.94 -7.809 7.223 1 94.31 72 PRO A O 1
ATOM 553 N N . GLU A 1 73 ? -0.228 -7.695 6.902 1 92.19 73 GLU A N 1
ATOM 554 C CA . GLU A 1 73 ? -0.503 -7.484 8.32 1 92.19 73 GLU A CA 1
ATOM 555 C C . GLU A 1 73 ? -0.127 -8.711 9.148 1 92.19 73 GLU A C 1
ATOM 557 O O . GLU A 1 73 ? 0.489 -8.586 10.203 1 92.19 73 GLU A O 1
ATOM 562 N N . LEU A 1 74 ? -0.447 -9.852 8.633 1 92.12 74 LEU A N 1
ATOM 563 C CA . LEU A 1 74 ? -0.147 -11.102 9.32 1 92.12 74 LEU A CA 1
ATOM 564 C C . LEU A 1 74 ? 1.35 -11.391 9.297 1 92.12 74 LEU A C 1
ATOM 566 O O . LEU A 1 74 ? 1.88 -12.023 10.211 1 92.12 74 LEU A O 1
ATOM 570 N N . ALA A 1 75 ? 1.955 -10.922 8.234 1 94.94 75 ALA A N 1
ATOM 571 C CA . ALA A 1 75 ? 3.379 -11.188 8.047 1 94.94 75 ALA A CA 1
ATOM 572 C C . ALA A 1 75 ? 4.203 -10.555 9.172 1 94.94 75 ALA A C 1
ATOM 574 O O . ALA A 1 75 ? 5.289 -11.047 9.5 1 94.94 75 ALA A O 1
ATOM 575 N N . LEU A 1 76 ? 3.691 -9.508 9.781 1 93 76 LEU A N 1
ATOM 576 C CA . LEU A 1 76 ? 4.41 -8.852 10.867 1 93 76 LEU A CA 1
ATOM 577 C C . LEU A 1 76 ? 4.523 -9.766 12.078 1 93 76 LEU A C 1
ATOM 579 O O . LEU A 1 76 ? 5.383 -9.562 12.938 1 93 76 LEU A O 1
ATOM 583 N N . LYS A 1 77 ? 3.719 -10.812 12.078 1 91.81 77 LYS A N 1
ATOM 584 C CA . LYS A 1 77 ? 3.689 -11.703 13.234 1 91.81 77 LYS A CA 1
ATOM 585 C C . LYS A 1 77 ? 4.328 -13.047 12.898 1 91.81 77 LYS A C 1
ATOM 587 O O . LYS A 1 77 ? 4.34 -13.953 13.734 1 91.81 77 LYS A O 1
ATOM 592 N N . SER A 1 78 ? 4.812 -13.195 11.727 1 94.38 78 SER A N 1
ATOM 593 C CA . SER A 1 78 ? 5.391 -14.461 11.297 1 94.38 78 SER A CA 1
ATOM 594 C C . SER A 1 78 ? 6.609 -14.242 10.406 1 94.38 78 SER A C 1
ATOM 596 O O . SER A 1 78 ? 6.488 -13.742 9.289 1 94.38 78 SER A O 1
ATOM 598 N N . ASP A 1 79 ? 7.699 -14.727 10.867 1 94.5 79 ASP A N 1
ATOM 599 C CA . ASP A 1 79 ? 8.922 -14.586 10.086 1 94.5 79 ASP A CA 1
ATOM 600 C C . ASP A 1 79 ? 8.82 -15.344 8.758 1 94.5 79 ASP A C 1
ATOM 602 O O . ASP A 1 79 ? 9.297 -14.867 7.73 1 94.5 79 ASP A O 1
ATOM 606 N N . ALA A 1 80 ? 8.219 -16.484 8.82 1 93.75 80 ALA A N 1
ATOM 607 C CA . ALA A 1 80 ? 8.078 -17.281 7.609 1 93.75 80 ALA A CA 1
ATOM 608 C C . ALA A 1 80 ? 7.324 -16.516 6.527 1 93.75 80 ALA A C 1
ATOM 610 O O . ALA A 1 80 ? 7.789 -16.422 5.391 1 93.75 80 ALA A O 1
ATOM 611 N N . LEU A 1 81 ? 6.199 -16.016 6.941 1 95.5 81 LEU A N 1
ATOM 612 C CA . LEU A 1 81 ? 5.367 -15.273 5.996 1 95.5 81 LEU A CA 1
ATOM 613 C C . LEU A 1 81 ? 6.059 -13.992 5.551 1 95.5 81 LEU A C 1
ATOM 615 O O . LEU A 1 81 ? 6.012 -13.633 4.371 1 95.5 81 LEU A O 1
ATOM 619 N N . LEU A 1 82 ? 6.723 -13.352 6.473 1 97.19 82 LEU A N 1
ATOM 620 C CA . LEU A 1 82 ? 7.422 -12.102 6.18 1 97.19 82 LEU A CA 1
ATOM 621 C C . LEU A 1 82 ? 8.531 -12.328 5.156 1 97.19 82 LEU A C 1
ATOM 623 O O . LEU A 1 82 ? 8.617 -11.602 4.164 1 97.19 82 LEU A O 1
ATOM 627 N N . TYR A 1 83 ? 9.32 -13.297 5.367 1 96.06 83 TYR A N 1
ATOM 628 C CA . TYR A 1 83 ? 10.438 -13.578 4.469 1 96.06 83 TYR A CA 1
ATOM 629 C C . TYR A 1 83 ? 9.93 -14.07 3.115 1 96.06 83 TYR A C 1
ATOM 631 O O . TYR A 1 83 ? 10.547 -13.789 2.08 1 96.06 83 TYR A O 1
ATOM 639 N N . CYS A 1 84 ? 8.836 -14.758 3.186 1 95.31 84 CYS A N 1
ATOM 640 C CA . CYS A 1 84 ? 8.242 -15.195 1.93 1 95.31 84 CYS A CA 1
ATOM 641 C C . CYS A 1 84 ? 7.805 -14 1.087 1 95.31 84 CYS A C 1
ATOM 643 O O . CYS A 1 84 ? 8.039 -13.969 -0.122 1 95.31 84 CYS A O 1
ATOM 645 N N . ILE A 1 85 ? 7.227 -13.031 1.732 1 96.88 85 ILE A N 1
ATOM 646 C CA . ILE A 1 85 ? 6.797 -11.805 1.071 1 96.88 85 ILE A CA 1
ATOM 647 C C . ILE A 1 85 ? 8.008 -11.086 0.472 1 96.88 85 ILE A C 1
ATOM 649 O O . ILE A 1 85 ? 7.965 -10.633 -0.674 1 96.88 85 ILE A O 1
ATOM 653 N N . TYR A 1 86 ? 9.07 -11.039 1.222 1 96.88 86 TYR A N 1
ATOM 654 C CA . TYR A 1 86 ? 10.281 -10.406 0.72 1 96.88 86 TYR A CA 1
ATOM 655 C C . TYR A 1 86 ? 10.805 -11.125 -0.517 1 96.88 86 TYR A C 1
ATOM 657 O O . TYR A 1 86 ? 11.164 -10.492 -1.51 1 96.88 86 TYR A O 1
ATOM 665 N N . SER A 1 87 ? 10.805 -12.391 -0.415 1 94.19 87 SER A N 1
ATOM 666 C CA . SER A 1 87 ? 11.32 -13.195 -1.519 1 94.19 87 SER A CA 1
ATOM 667 C C . SER A 1 87 ? 10.5 -12.984 -2.787 1 94.19 87 SER A C 1
ATOM 669 O O . SER A 1 87 ? 11.062 -12.789 -3.867 1 94.19 87 SER A O 1
ATOM 671 N N . LEU A 1 88 ? 9.242 -12.961 -2.631 1 95 88 LEU A N 1
ATOM 672 C CA . LEU A 1 88 ? 8.344 -12.812 -3.773 1 95 88 LEU A CA 1
ATOM 673 C C . LEU A 1 88 ? 8.461 -11.414 -4.371 1 95 88 LEU A C 1
ATOM 675 O O . LEU A 1 88 ? 8.453 -11.25 -5.594 1 95 88 LEU A O 1
ATOM 679 N N . ALA A 1 89 ? 8.523 -10.461 -3.479 1 95.44 89 ALA A N 1
ATOM 680 C CA . ALA A 1 89 ? 8.68 -9.086 -3.949 1 95.44 89 ALA A CA 1
ATOM 681 C C . ALA A 1 89 ? 9.977 -8.922 -4.73 1 95.44 89 ALA A C 1
ATOM 683 O O . ALA A 1 89 ? 10 -8.266 -5.777 1 95.44 89 ALA A O 1
ATOM 684 N N . ALA A 1 90 ? 11.031 -9.5 -4.207 1 93.81 90 ALA A N 1
ATOM 685 C CA . ALA A 1 90 ? 12.32 -9.453 -4.895 1 93.81 90 ALA A CA 1
ATOM 686 C C . ALA A 1 90 ? 12.234 -10.133 -6.258 1 93.81 90 ALA A C 1
ATOM 688 O O . ALA A 1 90 ? 12.766 -9.617 -7.25 1 93.81 90 ALA A O 1
ATOM 689 N N . LEU A 1 91 ? 11.586 -11.211 -6.254 1 90.25 91 LEU A N 1
ATOM 690 C CA . LEU A 1 91 ? 11.406 -11.938 -7.504 1 90.25 91 LEU A CA 1
ATOM 691 C C . LEU A 1 91 ? 10.625 -11.109 -8.516 1 90.25 91 LEU A C 1
ATOM 693 O O . LEU A 1 91 ? 10.977 -11.062 -9.695 1 90.25 91 LEU A O 1
ATOM 697 N N . HIS A 1 92 ? 9.602 -10.508 -8.102 1 92.81 92 HIS A N 1
ATOM 698 C CA . HIS A 1 92 ? 8.781 -9.656 -8.953 1 92.81 92 HIS A CA 1
ATOM 699 C C . HIS A 1 92 ? 9.586 -8.469 -9.477 1 92.81 92 HIS A C 1
ATOM 701 O O . HIS A 1 92 ? 9.461 -8.102 -10.648 1 92.81 92 HIS A O 1
ATOM 707 N N . LEU A 1 93 ? 10.32 -7.914 -8.578 1 91.06 93 LEU A N 1
ATOM 708 C CA . LEU A 1 93 ? 11.18 -6.805 -8.969 1 91.06 93 LEU A CA 1
ATOM 709 C C . LEU A 1 93 ? 12.18 -7.246 -10.039 1 91.06 93 LEU A C 1
ATOM 711 O O . LEU A 1 93 ? 12.43 -6.512 -11 1 91.06 93 LEU A O 1
ATOM 715 N N . ALA A 1 94 ? 12.711 -8.336 -9.836 1 85.38 94 ALA A N 1
ATOM 716 C CA . ALA A 1 94 ? 13.68 -8.867 -10.797 1 85.38 94 ALA A CA 1
ATOM 717 C C . ALA A 1 94 ? 13.016 -9.148 -12.141 1 85.38 94 ALA A C 1
ATOM 719 O O . ALA A 1 94 ? 13.633 -8.961 -13.195 1 85.38 94 ALA A O 1
ATOM 720 N N . ALA A 1 95 ? 11.781 -9.586 -12.117 1 83 95 ALA A N 1
ATOM 721 C CA . ALA A 1 95 ? 11.047 -9.906 -13.336 1 83 95 ALA A CA 1
ATOM 722 C C . ALA A 1 95 ? 10.68 -8.648 -14.109 1 83 95 ALA A C 1
ATOM 724 O O . ALA A 1 95 ? 10.57 -8.672 -15.336 1 83 95 ALA A O 1
ATOM 725 N N . SER A 1 96 ? 10.484 -7.559 -13.367 1 81.19 96 SER A N 1
ATOM 726 C CA . SER A 1 96 ? 10.055 -6.312 -13.992 1 81.19 96 SER A CA 1
ATOM 727 C C . SER A 1 96 ? 11.242 -5.438 -14.359 1 81.19 96 SER A C 1
ATOM 729 O O . SER A 1 96 ? 11.102 -4.48 -15.125 1 81.19 96 SER A O 1
ATOM 731 N N . ASP A 1 97 ? 12.172 -5.688 -13.609 1 73.25 97 ASP A N 1
ATOM 732 C CA . ASP A 1 97 ? 13.336 -4.816 -13.758 1 73.25 97 ASP A CA 1
ATOM 733 C C . ASP A 1 97 ? 14.141 -5.176 -15 1 73.25 97 ASP A C 1
ATOM 735 O O . ASP A 1 97 ? 14.609 -6.309 -15.141 1 73.25 97 ASP A O 1
ATOM 739 N N . GLU A 1 98 ? 14.219 -4.266 -15.688 1 66.81 98 GLU A N 1
ATOM 740 C CA . GLU A 1 98 ? 15.008 -4.453 -16.906 1 66.81 98 GLU A CA 1
ATOM 741 C C . GLU A 1 98 ? 16.5 -4.543 -16.578 1 66.81 98 GLU A C 1
ATOM 743 O O . GLU A 1 98 ? 17.25 -5.219 -17.281 1 66.81 98 GLU A O 1
ATOM 748 N N . ASN A 1 99 ? 16.812 -3.926 -15.516 1 62.69 99 ASN A N 1
ATOM 749 C CA . ASN A 1 99 ? 18.25 -3.816 -15.227 1 62.69 99 ASN A CA 1
ATOM 750 C C . ASN A 1 99 ? 18.766 -5.039 -14.469 1 62.69 99 ASN A C 1
ATOM 752 O O . ASN A 1 99 ? 19.969 -5.227 -14.336 1 62.69 99 ASN A O 1
ATOM 756 N N . LYS A 1 100 ? 17.953 -5.941 -14.109 1 65.44 100 LYS A N 1
ATOM 757 C CA . LYS A 1 100 ? 18.266 -7.195 -13.438 1 65.44 100 LYS A CA 1
ATOM 758 C C . LYS A 1 100 ? 19.359 -6.992 -12.391 1 65.44 100 LYS A C 1
ATOM 760 O O . LYS A 1 100 ? 20.391 -7.664 -12.43 1 65.44 100 LYS A O 1
ATOM 765 N N . GLU A 1 101 ? 19.172 -6.176 -11.43 1 77.12 101 GLU A N 1
ATOM 766 C CA . GLU A 1 101 ? 20.141 -5.922 -10.359 1 77.12 101 GLU A CA 1
ATOM 767 C C . GLU A 1 101 ? 20.453 -7.195 -9.578 1 77.12 101 GLU A C 1
ATOM 769 O O . GLU A 1 101 ? 19.562 -7.785 -8.969 1 77.12 101 GLU A O 1
ATOM 774 N N . PRO A 1 102 ? 21.641 -7.609 -9.578 1 79.88 102 PRO A N 1
ATOM 775 C CA . PRO A 1 102 ? 22.016 -8.852 -8.898 1 79.88 102 PRO A CA 1
ATOM 776 C C . PRO A 1 102 ? 21.641 -8.852 -7.422 1 79.88 102 PRO A C 1
ATOM 778 O O . PRO A 1 102 ? 21.312 -9.906 -6.867 1 79.88 102 PRO A O 1
ATOM 781 N N . ALA A 1 103 ? 21.672 -7.715 -6.863 1 84.25 103 ALA A N 1
ATOM 782 C CA . ALA A 1 103 ? 21.344 -7.617 -5.441 1 84.25 103 ALA A CA 1
ATOM 783 C C . ALA A 1 103 ? 19.922 -8.07 -5.168 1 84.25 103 ALA A C 1
ATOM 785 O O . ALA A 1 103 ? 19.641 -8.656 -4.121 1 84.25 103 ALA A O 1
ATOM 786 N N . ILE A 1 104 ? 19.125 -7.887 -6.113 1 86.56 104 ILE A N 1
ATOM 787 C CA . ILE A 1 104 ? 17.719 -8.234 -5.953 1 86.56 104 ILE A CA 1
ATOM 788 C C . ILE A 1 104 ? 17.547 -9.75 -6.086 1 86.56 104 ILE A C 1
ATOM 790 O O . ILE A 1 104 ? 16.781 -10.359 -5.336 1 86.56 104 ILE A O 1
ATOM 794 N N . ALA A 1 105 ? 18.234 -10.32 -7.031 1 82.81 105 ALA A N 1
ATOM 795 C CA . ALA A 1 105 ? 18.203 -11.773 -7.191 1 82.81 105 ALA A CA 1
ATOM 796 C C . ALA A 1 105 ? 18.75 -12.477 -5.957 1 82.81 105 ALA A C 1
ATOM 798 O O . ALA A 1 105 ? 18.203 -13.5 -5.523 1 82.81 105 ALA A O 1
ATOM 799 N N . ASP A 1 106 ? 19.75 -11.883 -5.469 1 86.5 106 ASP A N 1
ATOM 800 C CA . ASP A 1 106 ? 20.328 -12.438 -4.246 1 86.5 106 ASP A CA 1
ATOM 801 C C . ASP A 1 106 ? 19.359 -12.328 -3.076 1 86.5 106 ASP A C 1
ATOM 803 O O . ASP A 1 106 ? 19.281 -13.234 -2.244 1 86.5 106 ASP A O 1
ATOM 807 N N . ALA A 1 107 ? 18.703 -11.266 -3.027 1 91.06 107 ALA A N 1
ATOM 808 C CA . ALA A 1 107 ? 17.719 -11.086 -1.964 1 91.06 107 ALA A CA 1
ATOM 809 C C . ALA A 1 107 ? 16.625 -12.141 -2.055 1 91.06 107 ALA A C 1
ATOM 811 O O . ALA A 1 107 ? 16.203 -12.703 -1.038 1 91.06 107 ALA A O 1
ATOM 812 N N . HIS A 1 108 ? 16.203 -12.422 -3.252 1 89.88 108 HIS A N 1
ATOM 813 C CA . HIS A 1 108 ? 15.188 -13.445 -3.445 1 89.88 108 HIS A CA 1
ATOM 814 C C . HIS A 1 108 ? 15.625 -14.789 -2.867 1 89.88 108 HIS A C 1
ATOM 816 O O . HIS A 1 108 ? 14.898 -15.398 -2.08 1 89.88 108 HIS A O 1
ATOM 822 N N . ARG A 1 109 ? 16.781 -15.156 -3.207 1 84.69 109 ARG A N 1
ATOM 823 C CA . ARG A 1 109 ? 17.281 -16.453 -2.775 1 84.69 109 ARG A CA 1
ATOM 824 C C . ARG A 1 109 ? 17.469 -16.5 -1.261 1 84.69 109 ARG A C 1
ATOM 826 O O . ARG A 1 109 ? 17.109 -17.484 -0.616 1 84.69 109 ARG A O 1
ATOM 833 N N . LYS A 1 110 ? 18 -15.477 -0.79 1 88.75 110 LYS A N 1
ATOM 834 C CA . LYS A 1 110 ? 18.266 -15.406 0.645 1 88.75 110 LYS A CA 1
ATOM 835 C C . LYS A 1 110 ? 16.969 -15.477 1.443 1 88.75 110 LYS A C 1
ATOM 837 O O . LYS A 1 110 ? 16.844 -16.281 2.371 1 88.75 110 LYS A O 1
ATOM 842 N N . TYR A 1 111 ? 16.047 -14.68 1.077 1 93.19 111 TYR A N 1
ATOM 843 C CA . TYR A 1 111 ? 14.812 -14.625 1.84 1 93.19 111 TYR A CA 1
ATOM 844 C C . TYR A 1 111 ? 13.961 -15.867 1.593 1 93.19 111 TYR A C 1
ATOM 846 O O . TYR A 1 111 ? 13.195 -16.297 2.463 1 93.19 111 TYR A O 1
ATOM 854 N N . LEU A 1 112 ? 14.141 -16.469 0.424 1 89 112 LEU A N 1
ATOM 855 C CA . LEU A 1 112 ? 13.461 -17.734 0.188 1 89 112 LEU A CA 1
ATOM 856 C C . LEU A 1 112 ? 13.977 -18.812 1.145 1 89 112 LEU A C 1
ATOM 858 O O . LEU A 1 112 ? 13.18 -19.531 1.765 1 89 112 LEU A O 1
ATOM 862 N N . SER A 1 113 ? 15.242 -18.844 1.27 1 86.25 113 SER A N 1
ATOM 863 C CA . SER A 1 113 ? 15.852 -19.812 2.168 1 86.25 113 SER A CA 1
ATOM 864 C C . SER A 1 113 ? 15.414 -19.594 3.609 1 86.25 113 SER A C 1
ATOM 866 O O . SER A 1 113 ? 15.078 -20.531 4.32 1 86.25 113 SER A O 1
ATOM 868 N N . MET A 1 114 ? 15.414 -18.375 3.992 1 91.94 114 MET A N 1
ATOM 869 C CA . MET A 1 114 ? 14.992 -18.047 5.348 1 91.94 114 MET A CA 1
ATOM 870 C C . MET A 1 114 ? 13.516 -18.375 5.559 1 91.94 114 MET A C 1
ATOM 872 O O . MET A 1 114 ? 13.133 -18.875 6.621 1 91.94 114 MET A O 1
ATOM 876 N N . ALA A 1 115 ? 12.711 -18.078 4.551 1 92.62 115 ALA A N 1
ATOM 877 C CA . ALA A 1 115 ? 11.281 -18.344 4.629 1 92.62 115 ALA A CA 1
ATOM 878 C C . ALA A 1 115 ? 11.016 -19.844 4.781 1 92.62 115 ALA A C 1
ATOM 880 O O . ALA A 1 115 ? 10.188 -20.266 5.602 1 92.62 115 ALA A O 1
ATOM 881 N N . LEU A 1 116 ? 11.695 -20.594 4.031 1 86.25 116 LEU A N 1
ATOM 882 C CA . LEU A 1 116 ? 11.531 -22.047 4.078 1 86.25 116 LEU A CA 1
ATOM 883 C C . LEU A 1 116 ? 11.922 -22.594 5.445 1 86.25 116 LEU A C 1
ATOM 885 O O . LEU A 1 116 ? 11.219 -23.438 6.004 1 86.25 116 LEU A O 1
ATOM 889 N N . ARG A 1 117 ? 13 -22.125 5.945 1 86.62 117 ARG A N 1
ATOM 890 C CA . ARG A 1 117 ? 13.461 -22.547 7.266 1 86.62 117 ARG A CA 1
ATOM 891 C C . ARG A 1 117 ? 12.422 -22.219 8.336 1 86.62 117 ARG A C 1
ATOM 893 O O . ARG A 1 117 ? 12.047 -23.094 9.125 1 86.62 117 ARG A O 1
ATOM 900 N N . GLU A 1 118 ? 11.984 -20.984 8.328 1 91.94 118 GLU A N 1
ATOM 901 C CA . GLU A 1 118 ? 11.016 -20.547 9.32 1 91.94 118 GLU A CA 1
ATOM 902 C C . GLU A 1 118 ? 9.672 -21.25 9.133 1 91.94 118 GLU A C 1
ATOM 904 O O . GLU A 1 118 ? 8.969 -21.531 10.102 1 91.94 118 GLU A O 1
ATOM 909 N N . HIS A 1 119 ? 9.305 -21.469 7.926 1 88.81 119 HIS A N 1
ATOM 910 C CA . HIS A 1 119 ? 8.055 -22.188 7.648 1 88.81 119 HIS A CA 1
ATOM 911 C C . HIS A 1 119 ? 8.094 -23.609 8.188 1 88.81 119 HIS A C 1
ATOM 913 O O . HIS A 1 119 ? 7.117 -24.078 8.758 1 88.81 119 HIS A O 1
ATOM 919 N N . ASN A 1 120 ? 9.164 -24.219 8 1 83.75 120 ASN A N 1
ATOM 920 C CA . ASN A 1 120 ? 9.328 -25.578 8.516 1 83.75 120 ASN A CA 1
ATOM 921 C C . ASN A 1 120 ? 9.195 -25.625 10.031 1 83.75 120 ASN A C 1
ATOM 923 O O . ASN A 1 120 ? 8.594 -26.547 10.578 1 83.75 120 ASN A O 1
ATOM 927 N N . LYS A 1 121 ? 9.766 -24.641 10.648 1 85.31 121 LYS A N 1
ATOM 928 C CA . LYS A 1 121 ? 9.609 -24.531 12.094 1 85.31 121 LYS A CA 1
ATOM 929 C C . LYS A 1 121 ? 8.141 -24.391 12.484 1 85.31 121 LYS A C 1
ATOM 931 O O . LYS A 1 121 ? 7.68 -25.016 13.438 1 85.31 121 LYS A O 1
ATOM 936 N N . ALA A 1 122 ? 7.418 -23.594 11.734 1 85.88 122 ALA A N 1
ATOM 937 C CA . ALA A 1 122 ? 6.004 -23.359 12.008 1 85.88 122 ALA A CA 1
ATOM 938 C C . ALA A 1 122 ? 5.176 -24.609 11.758 1 85.88 122 ALA A C 1
ATOM 940 O O . ALA A 1 122 ? 4.227 -24.891 12.5 1 85.88 122 ALA A O 1
ATOM 941 N N . LEU A 1 123 ? 5.512 -25.328 10.773 1 80.88 123 LEU A N 1
ATOM 942 C CA . LEU A 1 123 ? 4.82 -26.578 10.438 1 80.88 123 LEU A CA 1
ATOM 943 C C . LEU A 1 123 ? 4.973 -27.594 11.555 1 80.88 123 LEU A C 1
ATOM 945 O O . LEU A 1 123 ? 4.035 -28.344 11.859 1 80.88 123 LEU A O 1
ATOM 949 N N . ALA A 1 124 ? 6.133 -27.562 12.125 1 78.5 124 ALA A N 1
ATOM 950 C CA . ALA A 1 124 ? 6.422 -28.516 13.195 1 78.5 124 ALA A CA 1
ATOM 951 C C . ALA A 1 124 ? 5.586 -28.219 14.438 1 78.5 124 ALA A C 1
ATOM 953 O O . ALA A 1 124 ? 5.312 -29.109 15.242 1 78.5 124 ALA A O 1
ATOM 954 N N . SER A 1 125 ? 5.125 -26.984 14.57 1 83.75 125 SER A N 1
ATOM 955 C CA . SER A 1 125 ? 4.332 -26.578 15.727 1 83.75 125 SER A CA 1
ATOM 956 C C . SER A 1 125 ? 2.949 -26.094 15.305 1 83.75 125 SER A C 1
ATOM 958 O O . SER A 1 125 ? 2.414 -25.156 15.891 1 83.75 125 SER A O 1
ATOM 960 N N . LEU A 1 126 ? 2.438 -26.75 14.336 1 82.56 126 LEU A N 1
ATOM 961 C CA . LEU A 1 126 ? 1.164 -26.312 13.766 1 82.56 126 LEU A CA 1
ATOM 962 C C . LEU A 1 126 ? 0.051 -26.391 14.805 1 82.56 126 LEU A C 1
ATOM 964 O O . LEU A 1 126 ? -0.082 -27.391 15.508 1 82.56 126 LEU A O 1
ATOM 968 N N . CYS A 1 127 ? -0.622 -25.344 15 1 82.94 127 CYS A N 1
ATOM 969 C CA . CYS A 1 127 ? -1.763 -25.234 15.898 1 82.94 127 CYS A CA 1
ATOM 970 C C . CYS A 1 127 ? -2.791 -24.25 15.359 1 82.94 127 CYS A C 1
ATOM 972 O O . CYS A 1 127 ? -2.609 -23.688 14.281 1 82.94 127 CYS A O 1
ATOM 974 N N . ALA A 1 128 ? -3.82 -24.078 16.047 1 78.88 128 ALA A N 1
ATOM 975 C CA . ALA A 1 128 ? -4.914 -23.219 15.594 1 78.88 128 ALA A CA 1
ATOM 976 C C . ALA A 1 128 ? -4.457 -21.766 15.453 1 78.88 128 ALA A C 1
ATOM 978 O O . ALA A 1 128 ? -4.926 -21.047 14.57 1 78.88 128 ALA A O 1
ATOM 979 N N . ALA A 1 129 ? -3.447 -21.359 16.234 1 82.25 129 ALA A N 1
ATOM 980 C CA . ALA A 1 129 ? -3.016 -19.969 16.312 1 82.25 129 ALA A CA 1
ATOM 981 C C . ALA A 1 129 ? -2.195 -19.578 15.086 1 82.25 129 ALA A C 1
ATOM 983 O O . ALA A 1 129 ? -2.172 -18.422 14.695 1 82.25 129 ALA A O 1
ATOM 984 N N . ASN A 1 130 ? -1.585 -20.609 14.477 1 87.12 130 ASN A N 1
ATOM 985 C CA . ASN A 1 130 ? -0.711 -20.219 13.367 1 87.12 130 ASN A CA 1
ATOM 986 C C . ASN A 1 130 ? -1.135 -20.891 12.062 1 87.12 130 ASN A C 1
ATOM 988 O O . ASN A 1 130 ? -0.472 -20.734 11.039 1 87.12 130 ASN A O 1
ATOM 992 N N . ALA A 1 131 ? -2.221 -21.578 12.086 1 83.19 131 ALA A N 1
ATOM 993 C CA . ALA A 1 131 ? -2.678 -22.344 10.93 1 83.19 131 ALA A CA 1
ATOM 994 C C . ALA A 1 131 ? -2.924 -21.422 9.734 1 83.19 131 ALA A C 1
ATOM 996 O O . ALA A 1 131 ? -2.557 -21.766 8.602 1 83.19 131 ALA A O 1
ATOM 997 N N . ASP A 1 132 ? -3.48 -20.312 9.984 1 84.44 132 ASP A N 1
ATOM 998 C CA . ASP A 1 132 ? -3.754 -19.359 8.906 1 84.44 132 ASP A CA 1
ATOM 999 C C . ASP A 1 132 ? -2.461 -18.922 8.227 1 84.44 132 ASP A C 1
ATOM 1001 O O . ASP A 1 132 ? -2.365 -18.938 6.996 1 84.44 132 ASP A O 1
ATOM 1005 N N . VAL A 1 133 ? -1.538 -18.625 9.07 1 88.88 133 VAL A N 1
ATOM 1006 C CA . VAL A 1 133 ? -0.278 -18.094 8.555 1 88.88 133 VAL A CA 1
ATOM 1007 C C . VAL A 1 133 ? 0.471 -19.188 7.797 1 88.88 133 VAL A C 1
ATOM 1009 O O . VAL A 1 133 ? 1.073 -18.922 6.75 1 88.88 133 VAL A O 1
ATOM 1012 N N . VAL A 1 134 ? 0.395 -20.328 8.289 1 85.88 134 VAL A N 1
ATOM 1013 C CA . VAL A 1 134 ? 1.074 -21.453 7.652 1 85.88 134 VAL A CA 1
ATOM 1014 C C . VAL A 1 134 ? 0.442 -21.734 6.289 1 85.88 134 VAL A C 1
ATOM 1016 O O . VAL A 1 134 ? 1.149 -21.922 5.297 1 85.88 134 VAL A O 1
ATOM 1019 N N . CYS A 1 135 ? -0.812 -21.672 6.258 1 83.25 135 CYS A N 1
ATOM 1020 C CA . CYS A 1 135 ? -1.529 -21.922 5.012 1 83.25 135 CYS A CA 1
ATOM 1021 C C . CYS A 1 135 ? -1.246 -20.828 3.992 1 83.25 135 CYS A C 1
ATOM 1023 O O . CYS A 1 135 ? -1.023 -21.109 2.812 1 83.25 135 CYS A O 1
ATOM 1025 N N . LEU A 1 136 ? -1.253 -19.656 4.41 1 87.12 136 LEU A N 1
ATOM 1026 C CA . LEU A 1 136 ? -1.004 -18.531 3.521 1 87.12 136 LEU A CA 1
ATOM 1027 C C . LEU A 1 136 ? 0.431 -18.562 3.002 1 87.12 136 LEU A C 1
ATOM 1029 O O . LEU A 1 136 ? 0.675 -18.281 1.827 1 87.12 136 LEU A O 1
ATOM 1033 N N . THR A 1 137 ? 1.312 -18.891 3.885 1 90.12 137 THR A N 1
ATOM 1034 C CA . THR A 1 137 ? 2.711 -18.984 3.48 1 90.12 137 THR A CA 1
ATOM 1035 C C . THR A 1 137 ? 2.893 -20.062 2.418 1 90.12 137 THR A C 1
ATOM 1037 O O . THR A 1 137 ? 3.578 -19.844 1.417 1 90.12 137 THR A O 1
ATOM 1040 N N . SER A 1 138 ? 2.26 -21.125 2.641 1 84.69 138 SER A N 1
ATOM 1041 C CA . SER A 1 138 ? 2.32 -22.203 1.661 1 84.69 138 SER A CA 1
ATOM 1042 C C . SER A 1 138 ? 1.745 -21.766 0.319 1 84.69 138 SER A C 1
ATOM 1044 O O . SER A 1 138 ? 2.254 -22.141 -0.736 1 84.69 138 SER A O 1
ATOM 1046 N N . SER A 1 139 ? 0.721 -21.031 0.409 1 85.31 139 SER A N 1
ATOM 1047 C CA . SER A 1 139 ? 0.11 -20.516 -0.814 1 85.31 139 SER A CA 1
ATOM 1048 C C . SER A 1 139 ? 1.071 -19.609 -1.574 1 85.31 139 SER A C 1
ATOM 1050 O O . SER A 1 139 ? 1.14 -19.656 -2.805 1 85.31 139 SER A O 1
ATOM 1052 N N . LEU A 1 140 ? 1.744 -18.828 -0.842 1 90.31 140 LEU A N 1
ATOM 1053 C CA . LEU A 1 140 ? 2.699 -17.938 -1.485 1 90.31 140 LEU A CA 1
ATOM 1054 C C . LEU A 1 140 ? 3.885 -18.719 -2.045 1 90.31 140 LEU A C 1
ATOM 1056 O O . LEU A 1 140 ? 4.434 -18.359 -3.09 1 90.31 140 LEU A O 1
ATOM 1060 N N . PHE A 1 141 ? 4.266 -19.734 -1.359 1 88.25 141 PHE A N 1
ATOM 1061 C CA . PHE A 1 141 ? 5.328 -20.594 -1.865 1 88.25 141 PHE A CA 1
ATOM 1062 C C . PHE A 1 141 ? 4.926 -21.219 -3.191 1 88.25 141 PHE A C 1
ATOM 1064 O O . PHE A 1 141 ? 5.77 -21.438 -4.062 1 88.25 141 PHE A O 1
ATOM 1071 N N . ARG A 1 142 ? 3.723 -21.469 -3.299 1 87.19 142 ARG A N 1
ATOM 1072 C CA . ARG A 1 142 ? 3.244 -22.047 -4.551 1 87.19 142 ARG A CA 1
ATOM 1073 C C . ARG A 1 142 ? 3.496 -21.109 -5.719 1 87.19 142 ARG A C 1
ATOM 1075 O O . ARG A 1 142 ? 3.855 -21.547 -6.816 1 87.19 142 ARG A O 1
ATOM 1082 N N . VAL A 1 143 ? 3.32 -19.875 -5.504 1 89.12 143 VAL A N 1
ATOM 1083 C CA . VAL A 1 143 ? 3.621 -18.875 -6.527 1 89.12 143 VAL A CA 1
ATOM 1084 C C . VAL A 1 143 ? 5.102 -18.953 -6.895 1 89.12 143 VAL A C 1
ATOM 1086 O O . VAL A 1 143 ? 5.453 -18.938 -8.078 1 89.12 143 VAL A O 1
ATOM 1089 N N . CYS A 1 144 ? 5.848 -19.109 -5.898 1 85.06 144 CYS A N 1
ATOM 1090 C CA . CYS A 1 144 ? 7.285 -19.219 -6.121 1 85.06 144 CYS A CA 1
ATOM 1091 C C . CYS A 1 144 ? 7.609 -20.469 -6.922 1 85.06 144 CYS A C 1
ATOM 1093 O O . CYS A 1 144 ? 8.508 -20.469 -7.766 1 85.06 144 CYS A O 1
ATOM 1095 N N . SER A 1 145 ? 6.93 -21.469 -6.637 1 87.31 145 SER A N 1
ATOM 1096 C CA . SER A 1 145 ? 7.191 -22.75 -7.309 1 87.31 145 SER A CA 1
ATOM 1097 C C . SER A 1 145 ? 6.938 -22.641 -8.812 1 87.31 145 SER A C 1
ATOM 1099 O O . SER A 1 145 ? 7.633 -23.266 -9.609 1 87.31 145 SER A O 1
ATOM 1101 N N . PHE A 1 146 ? 6.023 -21.875 -9.211 1 91.56 146 PHE A N 1
ATOM 1102 C CA . PHE A 1 146 ? 5.738 -21.703 -10.633 1 91.56 146 PHE A CA 1
ATOM 1103 C C . PHE A 1 146 ? 6.859 -20.938 -11.32 1 91.56 146 PHE A C 1
ATOM 1105 O O . PHE A 1 146 ? 7.133 -21.156 -12.5 1 91.56 146 PHE A O 1
ATOM 1112 N N . THR A 1 147 ? 7.434 -20.062 -10.617 1 85.06 147 THR A N 1
ATOM 1113 C CA . THR A 1 147 ? 8.578 -19.375 -11.195 1 85.06 147 THR A CA 1
ATOM 1114 C C . THR A 1 147 ? 9.734 -20.328 -11.43 1 85.06 147 THR A C 1
ATOM 1116 O O . THR A 1 147 ? 10.484 -20.188 -12.398 1 85.06 147 THR A O 1
ATOM 1119 N N . LEU A 1 148 ? 9.844 -21.281 -10.531 1 81.06 148 LEU A N 1
ATOM 1120 C CA . LEU A 1 148 ? 10.859 -22.312 -10.719 1 81.06 148 LEU A CA 1
ATOM 1121 C C . LEU A 1 148 ? 10.555 -23.156 -11.953 1 81.06 148 LEU A C 1
ATOM 1123 O O . LEU A 1 148 ? 11.469 -23.578 -12.664 1 81.06 148 LEU A O 1
ATOM 1127 N N . LEU A 1 149 ? 9.336 -23.422 -12.125 1 89.5 149 LEU A N 1
ATOM 1128 C CA . LEU A 1 149 ? 8.914 -24.156 -13.312 1 89.5 149 LEU A CA 1
ATOM 1129 C C . LEU A 1 149 ? 9.305 -23.422 -14.586 1 89.5 149 LEU A C 1
ATOM 1131 O O . LEU A 1 149 ? 9.703 -24.047 -15.57 1 89.5 149 LEU A O 1
ATOM 1135 N N . GLN A 1 150 ? 9.211 -22.156 -14.57 1 86.62 150 GLN A N 1
ATOM 1136 C CA . GLN A 1 150 ? 9.539 -21.312 -15.711 1 86.62 150 GLN A CA 1
ATOM 1137 C C . GLN A 1 150 ? 11.031 -21.375 -16.031 1 86.62 150 GLN A C 1
ATOM 1139 O O . GLN A 1 150 ? 11.422 -21.344 -17.203 1 86.62 150 GLN A O 1
ATOM 1144 N N . GLU A 1 151 ? 11.82 -21.484 -15.047 1 78.56 151 GLU A N 1
ATOM 1145 C CA . GLU A 1 151 ? 13.266 -21.297 -15.219 1 78.56 151 GLU A CA 1
ATOM 1146 C C . GLU A 1 151 ? 13.977 -22.641 -15.367 1 78.56 151 GLU A C 1
ATOM 1148 O O . GLU A 1 151 ? 15.18 -22.672 -15.648 1 78.56 151 GLU A O 1
ATOM 1153 N N . ARG A 1 152 ? 13.242 -23.672 -15.273 1 85.12 152 ARG A N 1
ATOM 1154 C CA . ARG A 1 152 ? 13.898 -24.984 -15.281 1 85.12 152 ARG A CA 1
ATOM 1155 C C . ARG A 1 152 ? 14.484 -25.297 -16.656 1 85.12 152 ARG A C 1
ATOM 1157 O O . ARG A 1 152 ? 13.984 -24.797 -17.672 1 85.12 152 ARG A O 1
ATOM 1164 N N . SER A 1 153 ? 15.516 -26.094 -16.609 1 85.31 153 SER A N 1
ATOM 1165 C CA . SER A 1 153 ? 16.109 -26.547 -17.859 1 85.31 153 SER A CA 1
ATOM 1166 C C . SER A 1 153 ? 15.227 -27.609 -18.531 1 85.31 153 SER A C 1
ATOM 1168 O O . SER A 1 153 ? 14.672 -28.469 -17.844 1 85.31 153 SER A O 1
ATOM 1170 N N . ARG A 1 154 ? 15.125 -27.5 -19.875 1 86.75 154 ARG A N 1
ATOM 1171 C CA . ARG A 1 154 ? 14.273 -28.438 -20.625 1 86.75 154 ARG A CA 1
ATOM 1172 C C . ARG A 1 154 ? 15.07 -29.141 -21.719 1 86.75 154 ARG A C 1
ATOM 1174 O O . ARG A 1 154 ? 14.484 -29.719 -22.625 1 86.75 154 ARG A O 1
ATOM 1181 N N . GLN A 1 155 ? 16.391 -29.094 -21.656 1 86.62 155 GLN A N 1
ATOM 1182 C CA . GLN A 1 155 ? 17.266 -29.75 -22.609 1 86.62 155 GLN A CA 1
ATOM 1183 C C . GLN A 1 155 ? 18.359 -30.547 -21.906 1 86.62 155 GLN A C 1
ATOM 1185 O O . GLN A 1 155 ? 19.281 -29.969 -21.328 1 86.62 155 GLN A O 1
ATOM 1190 N N . PRO A 1 156 ? 18.406 -31.953 -21.859 1 90.88 156 PRO A N 1
ATOM 1191 C CA . PRO A 1 156 ? 17.359 -32.781 -22.453 1 90.88 156 PRO A CA 1
ATOM 1192 C C . PRO A 1 156 ? 16.031 -32.688 -21.703 1 90.88 156 PRO A C 1
ATOM 1194 O O . PRO A 1 156 ? 16 -32.312 -20.531 1 90.88 156 PRO A O 1
ATOM 1197 N N . TYR A 1 157 ? 15.023 -33.031 -22.375 1 92.5 157 TYR A N 1
ATOM 1198 C CA . TYR A 1 157 ? 13.719 -32.844 -21.734 1 92.5 157 TYR A CA 1
ATOM 1199 C C . TYR A 1 157 ? 13.445 -33.938 -20.719 1 92.5 157 TYR A C 1
ATOM 1201 O O . TYR A 1 157 ? 13.578 -35.125 -21.031 1 92.5 157 TYR A O 1
ATOM 1209 N N . GLU A 1 158 ? 13.141 -33.5 -19.547 1 92.19 158 GLU A N 1
ATOM 1210 C CA . GLU A 1 158 ? 12.57 -34.312 -18.484 1 92.19 158 GLU A CA 1
ATOM 1211 C C . GLU A 1 158 ? 11.297 -33.688 -17.922 1 92.19 158 GLU A C 1
ATOM 1213 O O . GLU A 1 158 ? 11.234 -32.469 -17.719 1 92.19 158 GLU A O 1
ATOM 1218 N N . PRO A 1 159 ? 10.289 -34.531 -17.812 1 93.88 159 PRO A N 1
ATOM 1219 C CA . PRO A 1 159 ? 9.07 -33.938 -17.25 1 93.88 159 PRO A CA 1
ATOM 1220 C C . PRO A 1 159 ? 9.312 -33.312 -15.875 1 93.88 159 PRO A C 1
ATOM 1222 O O . PRO A 1 159 ? 10.273 -33.688 -15.188 1 93.88 159 PRO A O 1
ATOM 1225 N N . PRO A 1 160 ? 8.539 -32.344 -15.5 1 93.62 160 PRO A N 1
ATOM 1226 C CA . PRO A 1 160 ? 8.773 -31.594 -14.258 1 93.62 160 PRO A CA 1
ATOM 1227 C C . PRO A 1 160 ? 8.305 -32.344 -13.023 1 93.62 160 PRO A C 1
ATOM 1229 O O . PRO A 1 160 ? 7.496 -31.828 -12.242 1 93.62 160 PRO A O 1
ATOM 1232 N N . VAL A 1 161 ? 8.828 -33.469 -12.812 1 90.38 161 VAL A N 1
ATOM 1233 C CA . VAL A 1 161 ? 8.445 -34.375 -11.727 1 90.38 161 VAL A CA 1
ATOM 1234 C C . VAL A 1 161 ? 8.789 -33.719 -10.383 1 90.38 161 VAL A C 1
ATOM 1236 O O . VAL A 1 161 ? 7.988 -33.781 -9.445 1 90.38 161 VAL A O 1
ATOM 1239 N N . GLU A 1 162 ? 9.898 -33.094 -10.359 1 83.62 162 GLU A N 1
ATOM 1240 C CA . GLU A 1 162 ? 10.312 -32.438 -9.117 1 83.62 162 GLU A CA 1
ATOM 1241 C C . GLU A 1 162 ? 9.336 -31.344 -8.727 1 83.62 162 GLU A C 1
ATOM 1243 O O . GLU A 1 162 ? 9.008 -31.188 -7.543 1 83.62 162 GLU A O 1
ATOM 1248 N N . TRP A 1 163 ? 9 -30.625 -9.617 1 88.88 163 TRP A N 1
ATOM 1249 C CA . TRP A 1 163 ? 8.047 -29.547 -9.391 1 88.88 163 TRP A CA 1
ATOM 1250 C C . TRP A 1 163 ? 6.707 -30.109 -8.898 1 88.88 163 TRP A C 1
ATOM 1252 O O . TRP A 1 163 ? 6.113 -29.562 -7.965 1 88.88 163 TRP A O 1
ATOM 1262 N N . LEU A 1 164 ? 6.219 -31.188 -9.477 1 89.94 164 LEU A N 1
ATOM 1263 C CA . LEU A 1 164 ? 4.98 -31.828 -9.062 1 89.94 164 LEU A CA 1
ATOM 1264 C C . LEU A 1 164 ? 5.09 -32.344 -7.629 1 89.94 164 LEU A C 1
ATOM 1266 O O . LEU A 1 164 ? 4.188 -32.125 -6.816 1 89.94 164 LEU A O 1
ATOM 1270 N N . MET A 1 165 ? 6.176 -32.906 -7.355 1 82.75 165 MET A N 1
ATOM 1271 C CA . MET A 1 165 ? 6.395 -33.5 -6.035 1 82.75 165 MET A CA 1
ATOM 1272 C C . MET A 1 165 ? 6.449 -32.406 -4.965 1 82.75 165 MET A C 1
ATOM 1274 O O . MET A 1 165 ? 5.895 -32.594 -3.875 1 82.75 165 MET A O 1
ATOM 1278 N N . MET A 1 166 ? 7.117 -31.344 -5.301 1 76.19 166 MET A N 1
ATOM 1279 C CA . MET A 1 166 ? 7.234 -30.203 -4.383 1 76.19 166 MET A CA 1
ATOM 1280 C C . MET A 1 166 ? 5.859 -29.688 -3.982 1 76.19 166 MET A C 1
ATOM 1282 O O . MET A 1 166 ? 5.633 -29.344 -2.82 1 76.19 166 MET A O 1
ATOM 1286 N N . ASN A 1 167 ? 5.012 -29.609 -4.879 1 83.75 167 ASN A N 1
ATOM 1287 C CA . ASN A 1 167 ? 3.686 -29.047 -4.633 1 83.75 167 ASN A CA 1
ATOM 1288 C C . ASN A 1 167 ? 2.752 -30.078 -3.998 1 83.75 167 ASN A C 1
ATOM 1290 O O . ASN A 1 167 ? 1.876 -29.719 -3.209 1 83.75 167 ASN A O 1
ATOM 1294 N N . ALA A 1 168 ? 2.957 -31.312 -4.332 1 76.31 168 ALA A N 1
ATOM 1295 C CA . ALA A 1 168 ? 2.15 -32.375 -3.736 1 76.31 168 ALA A CA 1
ATOM 1296 C C . ALA A 1 168 ? 2.377 -32.438 -2.23 1 76.31 168 ALA A C 1
ATOM 1298 O O . ALA A 1 168 ? 1.444 -32.719 -1.469 1 76.31 168 ALA A O 1
ATOM 1299 N N . SER A 1 169 ? 3.512 -32.188 -1.766 1 65.81 169 SER A N 1
ATOM 1300 C CA . SER A 1 169 ? 3.869 -32.281 -0.352 1 65.81 169 SER A CA 1
ATOM 1301 C C . SER A 1 169 ? 3.17 -31.172 0.451 1 65.81 169 SER A C 1
ATOM 1303 O O . SER A 1 169 ? 2.961 -31.328 1.657 1 65.81 169 SER A O 1
ATOM 1305 N N . THR A 1 170 ? 2.801 -30.156 -0.218 1 70.81 170 THR A N 1
ATOM 1306 C CA . THR A 1 170 ? 2.174 -29.031 0.479 1 70.81 170 THR A CA 1
ATOM 1307 C C . THR A 1 170 ? 0.71 -29.344 0.784 1 70.81 170 THR A C 1
ATOM 1309 O O . THR A 1 170 ? 0.1 -28.688 1.634 1 70.81 170 THR A O 1
ATOM 1312 N N . THR A 1 171 ? 0.155 -30.328 0.127 1 68.69 171 THR A N 1
ATOM 1313 C CA . THR A 1 171 ? -1.218 -30.75 0.399 1 68.69 171 THR A CA 1
ATOM 1314 C C . THR A 1 171 ? -1.383 -31.141 1.862 1 68.69 171 THR A C 1
ATOM 1316 O O . THR A 1 171 ? -2.373 -30.781 2.502 1 68.69 171 THR A O 1
ATOM 1319 N N . ALA A 1 172 ? -0.399 -31.875 2.273 1 66.06 172 ALA A N 1
ATOM 1320 C CA . ALA A 1 172 ? -0.458 -32.344 3.654 1 66.06 172 ALA A CA 1
ATOM 1321 C C . ALA A 1 172 ? -0.536 -31.172 4.629 1 66.06 172 ALA A C 1
ATOM 1323 O O . ALA A 1 172 ? -1.225 -31.25 5.652 1 66.06 172 ALA A O 1
ATOM 1324 N N . VAL A 1 173 ? 0.121 -30.156 4.281 1 67.56 173 VAL A N 1
ATOM 1325 C CA . VAL A 1 173 ? 0.118 -28.969 5.125 1 67.56 173 VAL A CA 1
ATOM 1326 C C . VAL A 1 173 ? -1.291 -28.375 5.191 1 67.56 173 VAL A C 1
ATOM 1328 O O . VAL A 1 173 ? -1.783 -28.047 6.273 1 67.56 173 VAL A O 1
ATOM 1331 N N . PHE A 1 174 ? -1.906 -28.297 4.098 1 68.88 174 PHE A N 1
ATOM 1332 C CA . PHE A 1 174 ? -3.244 -27.719 4.031 1 68.88 174 PHE A CA 1
ATOM 1333 C C . PHE A 1 174 ? -4.25 -28.594 4.762 1 68.88 174 PHE A C 1
ATOM 1335 O O . PHE A 1 174 ? -5.105 -28.109 5.492 1 68.88 174 PHE A O 1
ATOM 1342 N N . LEU A 1 175 ? -4.086 -29.859 4.547 1 68.5 175 LEU A N 1
ATOM 1343 C CA . LEU A 1 175 ? -4.988 -30.797 5.215 1 68.5 175 LEU A CA 1
ATOM 1344 C C . LEU A 1 175 ? -4.812 -30.734 6.727 1 68.5 175 LEU A C 1
ATOM 1346 O O . LEU A 1 175 ? -5.793 -30.75 7.473 1 68.5 175 LEU A O 1
ATOM 1350 N N . ALA A 1 176 ? -3.615 -30.641 7.125 1 68.75 176 ALA A N 1
ATOM 1351 C CA . ALA A 1 176 ? -3.334 -30.531 8.555 1 68.75 176 ALA A CA 1
ATOM 1352 C C . ALA A 1 176 ? -3.873 -29.219 9.117 1 68.75 176 ALA A C 1
ATOM 1354 O O . ALA A 1 176 ? -4.434 -29.188 10.219 1 68.75 176 ALA A O 1
ATOM 1355 N N . ALA A 1 177 ? -3.672 -28.219 8.352 1 70.44 177 ALA A N 1
ATOM 1356 C CA . ALA A 1 177 ? -4.16 -26.906 8.781 1 70.44 177 ALA A CA 1
ATOM 1357 C C . ALA A 1 177 ? -5.684 -26.891 8.859 1 70.44 177 ALA A C 1
ATOM 1359 O O . ALA A 1 177 ? -6.258 -26.312 9.781 1 70.44 177 ALA A O 1
ATOM 1360 N N . PHE A 1 178 ? -6.25 -27.547 7.984 1 68.5 178 PHE A N 1
ATOM 1361 C CA . PHE A 1 178 ? -7.707 -27.609 7.961 1 68.5 178 PHE A CA 1
ATOM 1362 C C . PHE A 1 178 ? -8.234 -28.344 9.18 1 68.5 178 PHE A C 1
ATOM 1364 O O . PHE A 1 178 ? -9.273 -27.984 9.734 1 68.5 178 PHE A O 1
ATOM 1371 N N . LYS A 1 179 ? -7.559 -29.312 9.453 1 71.81 179 LYS A N 1
ATOM 1372 C CA . LYS A 1 179 ? -7.98 -30.094 10.609 1 71.81 179 LYS A CA 1
ATOM 1373 C C . LYS A 1 179 ? -7.922 -29.266 11.891 1 71.81 179 LYS A C 1
ATOM 1375 O O . LYS A 1 179 ? -8.797 -29.375 12.75 1 71.81 179 LYS A O 1
ATOM 1380 N N . VAL A 1 180 ? -6.945 -28.453 11.922 1 73 180 VAL A N 1
ATOM 1381 C CA . VAL A 1 180 ? -6.734 -27.656 13.117 1 73 180 VAL A CA 1
ATOM 1382 C C . VAL A 1 180 ? -7.707 -26.484 13.133 1 73 180 VAL A C 1
ATOM 1384 O O . VAL A 1 180 ? -8.211 -26.094 14.188 1 73 180 VAL A O 1
ATOM 1387 N N . LEU A 1 181 ? -7.914 -25.828 11.984 1 70.5 181 LEU A N 1
ATOM 1388 C CA . LEU A 1 181 ? -8.75 -24.641 11.898 1 70.5 181 LEU A CA 1
ATOM 1389 C C . LEU A 1 181 ? -10.227 -25 12.031 1 70.5 181 LEU A C 1
ATOM 1391 O O . LEU A 1 181 ? -11.023 -24.188 12.523 1 70.5 181 LEU A O 1
ATOM 1395 N N . GLY A 1 182 ? -10.477 -26.203 11.914 1 61.28 182 GLY A N 1
ATOM 1396 C CA . GLY A 1 182 ? -11.883 -26.578 11.938 1 61.28 182 GLY A CA 1
ATOM 1397 C C . GLY A 1 182 ? -12.758 -25.656 11.117 1 61.28 182 GLY A C 1
ATOM 1398 O O . GLY A 1 182 ? -12.352 -25.172 10.055 1 61.28 182 GLY A O 1
ATOM 1399 N N . ASP A 1 183 ? -13.992 -25.453 11.508 1 63.16 183 ASP A N 1
ATOM 1400 C CA . ASP A 1 183 ? -14.992 -24.641 10.82 1 63.16 183 ASP A CA 1
ATOM 1401 C C . ASP A 1 183 ? -14.977 -23.203 11.32 1 63.16 183 ASP A C 1
ATOM 1403 O O . ASP A 1 183 ? -16.031 -22.578 11.453 1 63.16 183 ASP A O 1
ATOM 1407 N N . SER A 1 184 ? -13.727 -22.781 11.531 1 66.44 184 SER A N 1
ATOM 1408 C CA . SER A 1 184 ? -13.773 -21.406 12.008 1 66.44 184 SER A CA 1
ATOM 1409 C C . SER A 1 184 ? -13.945 -20.438 10.852 1 66.44 184 SER A C 1
ATOM 1411 O O . SER A 1 184 ? -13.031 -20.25 10.047 1 66.44 184 SER A O 1
ATOM 1413 N N . PRO A 1 185 ? -15.078 -19.906 10.672 1 64.94 185 PRO A N 1
ATOM 1414 C CA . PRO A 1 185 ? -15.398 -19.031 9.547 1 64.94 185 PRO A CA 1
ATOM 1415 C C . PRO A 1 185 ? -14.539 -17.766 9.516 1 64.94 185 PRO A C 1
ATOM 1417 O O . PRO A 1 185 ? -14.422 -17.125 8.469 1 64.94 185 PRO A O 1
ATOM 1420 N N . GLN A 1 186 ? -13.891 -17.516 10.602 1 66.5 186 GLN A N 1
ATOM 1421 C CA . GLN A 1 186 ? -13.133 -16.281 10.664 1 66.5 186 GLN A CA 1
ATOM 1422 C C . GLN A 1 186 ? -11.711 -16.469 10.148 1 66.5 186 GLN A C 1
ATOM 1424 O O . GLN A 1 186 ? -11 -15.5 9.883 1 66.5 186 GLN A O 1
ATOM 1429 N N . SER A 1 187 ? -11.422 -17.734 9.891 1 74.44 187 SER A N 1
ATOM 1430 C CA . SER A 1 187 ? -10.07 -18.047 9.43 1 74.44 187 SER A CA 1
ATOM 1431 C C . SER A 1 187 ? -9.875 -17.625 7.98 1 74.44 187 SER A C 1
ATOM 143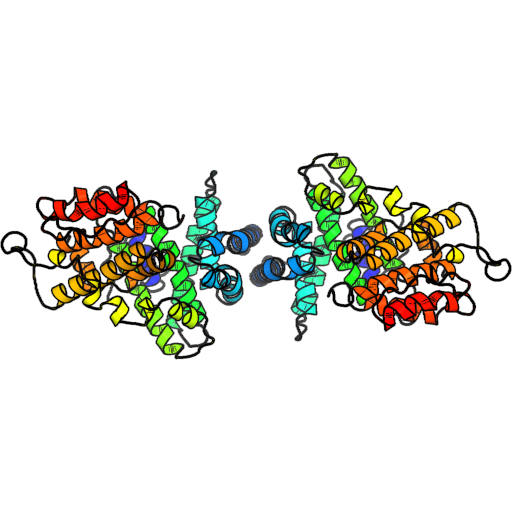3 O O . SER A 1 187 ? -10.75 -17.844 7.141 1 74.44 187 SER A O 1
ATOM 1435 N N . VAL A 1 188 ? -8.812 -16.906 7.75 1 71.31 188 VAL A N 1
ATOM 1436 C CA . VAL A 1 188 ? -8.492 -16.438 6.406 1 71.31 188 VAL A CA 1
ATOM 1437 C C . VAL A 1 188 ? -8.219 -17.625 5.492 1 71.31 188 VAL A C 1
ATOM 1439 O O . VAL A 1 188 ? -8.625 -17.625 4.328 1 71.31 188 VAL A O 1
ATOM 1442 N N . ALA A 1 189 ? -7.637 -18.594 6.078 1 70.25 189 ALA A N 1
ATOM 1443 C CA . ALA A 1 189 ? -7.387 -19.812 5.309 1 70.25 189 ALA A CA 1
ATOM 1444 C C . ALA A 1 189 ? -8.695 -20.484 4.895 1 70.25 189 ALA A C 1
ATOM 1446 O O . ALA A 1 189 ? -8.828 -20.984 3.773 1 70.25 189 ALA A O 1
ATOM 1447 N N . TYR A 1 190 ? -9.57 -20.391 5.801 1 70.5 190 TYR A N 1
ATOM 1448 C CA . TYR A 1 190 ? -10.875 -20.953 5.496 1 70.5 190 TYR A CA 1
ATOM 1449 C C . TYR A 1 190 ? -11.539 -20.203 4.348 1 70.5 190 TYR A C 1
ATOM 1451 O O . TYR A 1 190 ? -12.117 -20.828 3.447 1 70.5 190 TYR A O 1
ATOM 1459 N N . LYS A 1 191 ? -11.375 -18.953 4.387 1 71.06 191 LYS A N 1
ATOM 1460 C CA . LYS A 1 191 ? -11.961 -18.141 3.328 1 71.06 191 LYS A CA 1
ATOM 1461 C C . LYS A 1 191 ? -11.328 -18.453 1.977 1 71.06 191 LYS A C 1
ATOM 1463 O O . LYS A 1 191 ? -12.023 -18.5 0.958 1 71.06 191 LYS A O 1
ATOM 1468 N N . LEU A 1 192 ? -10.094 -18.688 2.059 1 69.31 192 LEU A N 1
ATOM 1469 C CA . LEU A 1 192 ? -9.398 -19.031 0.828 1 69.31 192 LEU A CA 1
ATOM 1470 C C . LEU A 1 192 ? -9.891 -20.375 0.287 1 69.31 192 LEU A C 1
ATOM 1472 O O . LEU A 1 192 ? -10.07 -20.531 -0.923 1 69.31 192 LEU A O 1
ATOM 1476 N N . LEU A 1 193 ? -10.227 -21.219 1.165 1 68.62 193 LEU A N 1
ATOM 1477 C CA . LEU A 1 193 ? -10.656 -22.562 0.787 1 68.62 193 LEU A CA 1
ATOM 1478 C C . LEU A 1 193 ? -12.07 -22.547 0.22 1 68.62 193 LEU A C 1
ATOM 1480 O O . LEU A 1 193 ? -12.438 -23.422 -0.564 1 68.62 193 LEU A O 1
ATOM 1484 N N . GLN A 1 194 ? -12.672 -21.469 0.615 1 68.38 194 GLN A N 1
ATOM 1485 C CA . GLN A 1 194 ? -14.062 -21.391 0.184 1 68.38 194 GLN A CA 1
ATOM 1486 C C . GLN A 1 194 ? -14.188 -20.641 -1.132 1 68.38 194 GLN A C 1
ATOM 1488 O O . GLN A 1 194 ? -15.281 -20.547 -1.704 1 68.38 194 GLN A O 1
ATOM 1493 N N . THR A 1 195 ? -13.07 -20.188 -1.571 1 67.56 195 THR A N 1
ATOM 1494 C CA . THR A 1 195 ? -13.117 -19.375 -2.779 1 67.56 195 THR A CA 1
ATOM 1495 C C . THR A 1 195 ? -13.445 -20.234 -4 1 67.56 195 THR A C 1
ATOM 1497 O O . THR A 1 195 ? -13.883 -19.719 -5.027 1 67.56 195 THR A O 1
ATOM 1500 N N . SER A 1 196 ? -13.195 -21.531 -3.93 1 68 196 SER A N 1
ATOM 1501 C CA . SER A 1 196 ? -13.453 -22.391 -5.082 1 68 196 SER A CA 1
ATOM 1502 C C . SER A 1 196 ? -14.008 -23.734 -4.648 1 68 196 SER A C 1
ATOM 1504 O O . SER A 1 196 ? -13.469 -24.391 -3.746 1 68 196 SER A O 1
ATOM 1506 N N . PRO A 1 197 ? -15.039 -24.031 -5.293 1 70.38 197 PRO A N 1
ATOM 1507 C CA . PRO A 1 197 ? -15.609 -25.344 -4.988 1 70.38 197 PRO A CA 1
ATOM 1508 C C . PRO A 1 197 ? -14.625 -26.484 -5.223 1 70.38 197 PRO A C 1
ATOM 1510 O O . PRO A 1 197 ? -14.75 -27.547 -4.609 1 70.38 197 PRO A O 1
ATOM 1513 N N . VAL A 1 198 ? -13.711 -26.266 -6.043 1 73.31 198 VAL A N 1
ATOM 1514 C CA . VAL A 1 198 ? -12.781 -27.328 -6.391 1 73.31 198 VAL A CA 1
ATOM 1515 C C . VAL A 1 198 ? -11.961 -27.719 -5.164 1 73.31 198 VAL A C 1
ATOM 1517 O O . VAL A 1 198 ? -11.445 -28.844 -5.082 1 73.31 198 VAL A O 1
ATOM 1520 N N . ILE A 1 199 ? -12.023 -26.859 -4.234 1 68.5 199 ILE A N 1
ATOM 1521 C CA . ILE A 1 199 ? -11.203 -27.109 -3.057 1 68.5 199 ILE A CA 1
ATOM 1522 C C . ILE A 1 199 ? -11.961 -28 -2.076 1 68.5 199 ILE A C 1
ATOM 1524 O O . ILE A 1 199 ? -11.391 -28.953 -1.521 1 68.5 199 ILE A O 1
ATOM 1528 N N . HIS A 1 200 ? -13.25 -27.812 -2.027 1 68.81 200 HIS A N 1
ATOM 1529 C CA . HIS A 1 200 ? -13.938 -28.484 -0.932 1 68.81 200 HIS A CA 1
ATOM 1530 C C . HIS A 1 200 ? -14.922 -29.531 -1.456 1 68.81 200 HIS A C 1
ATOM 1532 O O . HIS A 1 200 ? -15.438 -30.344 -0.688 1 68.81 200 HIS A O 1
ATOM 1538 N N . ASP A 1 201 ? -15.156 -29.531 -2.75 1 76.25 201 ASP A N 1
ATOM 1539 C CA . ASP A 1 201 ? -16.141 -30.438 -3.342 1 76.25 201 ASP A CA 1
ATOM 1540 C C . ASP A 1 201 ? -15.445 -31.516 -4.184 1 76.25 201 ASP A C 1
ATOM 1542 O O . ASP A 1 201 ? -15.062 -31.266 -5.324 1 76.25 201 ASP A O 1
ATOM 1546 N N . GLU A 1 202 ? -15.484 -32.719 -3.691 1 77.94 202 GLU A N 1
ATOM 1547 C CA . GLU A 1 202 ? -14.82 -33.812 -4.371 1 77.94 202 GLU A CA 1
ATOM 1548 C C . GLU A 1 202 ? -15.484 -34.125 -5.715 1 77.94 202 GLU A C 1
ATOM 1550 O O . GLU A 1 202 ? -14.812 -34.469 -6.68 1 77.94 202 GLU A O 1
ATOM 1555 N N . GLY A 1 203 ? -16.75 -34.031 -5.699 1 77.5 203 GLY A N 1
ATOM 1556 C CA . GLY A 1 203 ? -17.469 -34.25 -6.938 1 77.5 203 GLY A CA 1
ATOM 1557 C C . GLY A 1 203 ? -17.125 -33.25 -8.023 1 77.5 203 GLY A C 1
ATOM 1558 O O . GLY A 1 203 ? -17 -33.594 -9.195 1 77.5 203 GLY A O 1
ATOM 1559 N N . GLU A 1 204 ? -16.969 -32.125 -7.602 1 79.56 204 GLU A N 1
ATOM 1560 C CA . GLU A 1 204 ? -16.562 -31.078 -8.539 1 79.56 204 GLU A CA 1
ATOM 1561 C C . GLU A 1 204 ? -15.141 -31.312 -9.023 1 79.56 204 GLU A C 1
ATOM 1563 O O . GLU A 1 204 ? -14.797 -30.953 -10.156 1 79.56 204 GLU A O 1
ATOM 1568 N N . ARG A 1 205 ? -14.391 -31.938 -8.227 1 80.69 205 ARG A N 1
ATOM 1569 C CA . ARG A 1 205 ? -12.984 -32.156 -8.555 1 80.69 205 ARG A CA 1
ATOM 1570 C C . ARG A 1 205 ? -12.805 -33.375 -9.453 1 80.69 205 ARG A C 1
ATOM 1572 O O . ARG A 1 205 ? -12.102 -33.312 -10.461 1 80.69 205 ARG A O 1
ATOM 1579 N N . PHE A 1 206 ? -13.531 -34.469 -9.078 1 81.94 206 PHE A N 1
ATOM 1580 C CA . PHE A 1 206 ? -13.148 -35.75 -9.68 1 81.94 206 PHE A CA 1
ATOM 1581 C C . PHE A 1 206 ? -14.367 -36.5 -10.211 1 81.94 206 PHE A C 1
ATOM 1583 O O . PHE A 1 206 ? -14.289 -37.688 -10.531 1 81.94 206 PHE A O 1
ATOM 1590 N N . GLY A 1 207 ? -15.422 -35.719 -10.305 1 86.25 207 GLY A N 1
ATOM 1591 C CA . GLY A 1 207 ? -16.625 -36.375 -10.781 1 86.25 207 GLY A CA 1
ATOM 1592 C C . GLY A 1 207 ? -16.516 -36.906 -12.203 1 86.25 207 GLY A C 1
ATOM 1593 O O . GLY A 1 207 ? -15.859 -36.281 -13.047 1 86.25 207 GLY A O 1
ATOM 1594 N N . GLU A 1 208 ? -17.188 -38 -12.469 1 86.94 208 GLU A N 1
ATOM 1595 C CA . GLU A 1 208 ? -17.141 -38.656 -13.781 1 86.94 208 GLU A CA 1
ATOM 1596 C C . GLU A 1 208 ? -17.703 -37.719 -14.867 1 86.94 208 GLU A C 1
ATOM 1598 O O . GLU A 1 208 ? -17.281 -37.781 -16.016 1 86.94 208 GLU A O 1
ATOM 1603 N N . MET A 1 209 ? -18.609 -36.938 -14.477 1 85.56 209 MET A N 1
ATOM 1604 C CA . MET A 1 209 ? -19.25 -36.062 -15.43 1 85.56 209 MET A CA 1
ATOM 1605 C C . MET A 1 209 ? -18.25 -35.062 -16.016 1 85.56 209 MET A C 1
ATOM 1607 O O . MET A 1 209 ? -18.469 -34.531 -17.109 1 85.56 209 MET A O 1
ATOM 1611 N N . ARG A 1 210 ? -17.172 -34.906 -15.391 1 87.81 210 ARG A N 1
ATOM 1612 C CA . ARG A 1 210 ? -16.188 -33.906 -15.812 1 87.81 210 ARG A CA 1
ATOM 1613 C C . ARG A 1 210 ? -15.289 -34.469 -16.906 1 87.81 210 ARG A C 1
ATOM 1615 O O . ARG A 1 210 ? -14.555 -33.719 -17.547 1 87.81 210 ARG A O 1
ATOM 1622 N N . ARG A 1 211 ? -15.43 -35.719 -17.203 1 87.62 211 ARG A N 1
ATOM 1623 C CA . ARG A 1 211 ? -14.562 -36.375 -18.188 1 87.62 211 ARG A CA 1
ATOM 1624 C C . ARG A 1 211 ? -15.188 -36.344 -19.578 1 87.62 211 ARG A C 1
ATOM 1626 O O . ARG A 1 211 ? -14.609 -36.844 -20.547 1 87.62 211 ARG A O 1
ATOM 1633 N N . LYS A 1 212 ? -16.312 -35.75 -19.578 1 83 212 LYS A N 1
ATOM 1634 C CA . LYS A 1 212 ? -17.031 -35.781 -20.859 1 83 212 LYS A CA 1
ATOM 1635 C C . LYS A 1 212 ? -16.203 -35.156 -21.969 1 83 212 LYS A C 1
ATOM 1637 O O . LYS A 1 212 ? -15.727 -34 -21.828 1 83 212 LYS A O 1
ATOM 1642 N N . GLY A 1 213 ? -15.992 -35.906 -23.078 1 81.19 213 GLY A N 1
ATOM 1643 C CA . GLY A 1 213 ? -15.242 -35.406 -24.234 1 81.19 213 GLY A CA 1
ATOM 1644 C C . GLY A 1 213 ? -13.773 -35.781 -24.172 1 81.19 213 GLY A C 1
ATOM 1645 O O . GLY A 1 213 ? -13.062 -35.688 -25.188 1 81.19 213 GLY A O 1
ATOM 1646 N N . LEU A 1 214 ? -13.328 -36.25 -23 1 87.06 214 LEU A N 1
ATOM 1647 C CA . LEU A 1 214 ? -11.914 -36.562 -22.844 1 87.06 214 LEU A CA 1
ATOM 1648 C C . LEU A 1 214 ? -11.734 -38.062 -22.547 1 87.06 214 LEU A C 1
ATOM 1650 O O . LEU A 1 214 ? -10.617 -38.531 -22.328 1 87.06 214 LEU A O 1
ATOM 1654 N N . GLU A 1 215 ? -12.742 -38.781 -22.656 1 85.62 215 GLU A N 1
ATOM 1655 C CA . GLU A 1 215 ? -12.766 -40.188 -22.25 1 85.62 215 GLU A CA 1
ATOM 1656 C C . GLU A 1 215 ? -11.828 -41 -23.109 1 85.62 215 GLU A C 1
ATOM 1658 O O . GLU A 1 215 ? -11.297 -42.031 -22.656 1 85.62 215 GLU A O 1
ATOM 1663 N N . TYR A 1 216 ? -11.617 -40.625 -24.297 1 84.12 216 TYR A N 1
ATOM 1664 C CA . TYR A 1 216 ? -10.789 -41.375 -25.234 1 84.12 216 TYR A CA 1
ATOM 1665 C C . TYR A 1 216 ? -9.352 -41.469 -24.734 1 84.12 216 TYR A C 1
ATOM 1667 O O . TYR A 1 216 ? -8.633 -42.406 -25.078 1 84.12 216 TYR A O 1
ATOM 1675 N N . MET A 1 217 ? -8.969 -40.656 -23.844 1 86.88 217 MET A N 1
ATOM 1676 C CA . MET A 1 217 ? -7.598 -40.625 -23.344 1 86.88 217 MET A CA 1
ATOM 1677 C C . MET A 1 217 ? -7.359 -41.781 -22.375 1 86.88 217 MET A C 1
ATOM 1679 O O . MET A 1 217 ? -6.219 -42.219 -22.188 1 86.88 217 MET A O 1
ATOM 1683 N N . THR A 1 218 ? -8.43 -42.25 -21.781 1 87.44 218 THR A N 1
ATOM 1684 C CA . THR A 1 218 ? -8.258 -43.312 -20.812 1 87.44 218 THR A CA 1
ATOM 1685 C C . THR A 1 218 ? -8.703 -44.656 -21.406 1 87.44 218 THR A C 1
ATOM 1687 O O . THR A 1 218 ? -8.57 -45.688 -20.766 1 87.44 218 THR A O 1
ATOM 1690 N N . ARG A 1 219 ? -9.141 -44.594 -22.609 1 84.75 219 ARG A N 1
ATOM 1691 C CA . ARG A 1 219 ? -9.516 -45.844 -23.266 1 84.75 219 ARG A CA 1
ATOM 1692 C C . ARG A 1 219 ? -8.281 -46.656 -23.641 1 84.75 219 ARG A C 1
ATOM 1694 O O . ARG A 1 219 ? -7.309 -46.125 -24.172 1 84.75 219 ARG A O 1
ATOM 1701 N N . ARG A 1 220 ? -8.398 -47.875 -23.344 1 87.44 220 ARG A N 1
ATOM 1702 C CA . ARG A 1 220 ? -7.258 -48.75 -23.594 1 87.44 220 ARG A CA 1
ATOM 1703 C C . ARG A 1 220 ? -7.316 -49.375 -25 1 87.44 220 ARG A C 1
ATOM 1705 O O . ARG A 1 220 ? -8.398 -49.688 -25.484 1 87.44 220 ARG A O 1
ATOM 1712 N N . ASP A 1 221 ? -6.191 -49.25 -25.641 1 84.38 221 ASP A N 1
ATOM 1713 C CA . ASP A 1 221 ? -5.973 -49.906 -26.938 1 84.38 221 ASP A CA 1
ATOM 1714 C C . ASP A 1 221 ? -4.938 -51 -26.828 1 84.38 221 ASP A C 1
ATOM 1716 O O . ASP A 1 221 ? -3.854 -50.812 -26.281 1 84.38 221 ASP A O 1
ATOM 1720 N N . ALA A 1 222 ? -5.312 -52.156 -27.328 1 82.62 222 ALA A N 1
ATOM 1721 C CA . ALA A 1 222 ? -4.504 -53.375 -27.156 1 82.62 222 ALA A CA 1
ATOM 1722 C C . ALA A 1 222 ? -3.109 -53.156 -27.75 1 82.62 222 ALA A C 1
ATOM 1724 O O . ALA A 1 222 ? -2.123 -53.688 -27.203 1 82.62 222 ALA A O 1
ATOM 1725 N N . ARG A 1 223 ? -3.041 -52.562 -28.812 1 83.06 223 ARG A N 1
ATOM 1726 C CA . ARG A 1 223 ? -1.753 -52.406 -29.484 1 83.06 223 ARG A CA 1
ATOM 1727 C C . ARG A 1 223 ? -0.964 -51.25 -28.859 1 83.06 223 ARG A C 1
ATOM 1729 O O . ARG A 1 223 ? 0.186 -51.438 -28.453 1 83.06 223 ARG A O 1
ATOM 1736 N N . ARG A 1 224 ? -1.603 -50.156 -28.641 1 80.75 224 ARG A N 1
ATOM 1737 C CA . ARG A 1 224 ? -0.953 -48.938 -28.156 1 80.75 224 ARG A CA 1
ATOM 1738 C C . ARG A 1 224 ? -0.511 -49.062 -26.703 1 80.75 224 ARG A C 1
ATOM 1740 O O . ARG A 1 224 ? 0.558 -48.594 -26.328 1 80.75 224 ARG A O 1
ATOM 1747 N N . ASP A 1 225 ? -1.345 -49.875 -25.969 1 84.31 225 ASP A N 1
ATOM 1748 C CA . ASP A 1 225 ? -1.169 -49.875 -24.531 1 84.31 225 ASP A CA 1
ATOM 1749 C C . ASP A 1 225 ? -0.569 -51.219 -24.062 1 84.31 225 ASP A C 1
ATO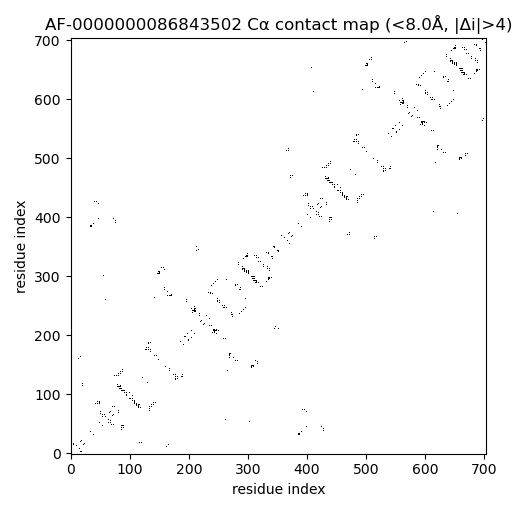M 1751 O O . ASP A 1 225 ? -0.67 -51.562 -22.875 1 84.31 225 ASP A O 1
ATOM 1755 N N . ALA A 1 226 ? -0.063 -51.875 -25 1 81.38 226 ALA A N 1
ATOM 1756 C CA . ALA A 1 226 ? 0.427 -53.219 -24.703 1 81.38 226 ALA A CA 1
ATOM 1757 C C . ALA A 1 226 ? 1.447 -53.219 -23.578 1 81.38 226 ALA A C 1
ATOM 1759 O O . ALA A 1 226 ? 1.439 -54.094 -22.703 1 81.38 226 ALA A O 1
ATOM 1760 N N . ASP A 1 227 ? 2.242 -52.25 -23.516 1 82.69 227 ASP A N 1
ATOM 1761 C CA . ASP A 1 227 ? 3.344 -52.219 -22.562 1 82.69 227 ASP A CA 1
ATOM 1762 C C . ASP A 1 227 ? 2.979 -51.406 -21.328 1 82.69 227 ASP A C 1
ATOM 1764 O O . ASP A 1 227 ? 3.762 -51.312 -20.375 1 82.69 227 ASP A O 1
ATOM 1768 N N . GLU A 1 228 ? 1.788 -50.812 -21.297 1 87.44 228 GLU A N 1
ATOM 1769 C CA . GLU A 1 228 ? 1.41 -49.969 -20.172 1 87.44 228 GLU A CA 1
ATOM 1770 C C . GLU A 1 228 ? 0.804 -50.781 -19.031 1 87.44 228 GLU A C 1
ATOM 1772 O O . GLU A 1 228 ? -0.185 -51.5 -19.234 1 87.44 228 GLU A O 1
ATOM 1777 N N . PRO A 1 229 ? 1.452 -50.75 -17.906 1 87.88 229 PRO A N 1
ATOM 1778 C CA . PRO A 1 229 ? 0.806 -51.406 -16.781 1 87.88 229 PRO A CA 1
ATOM 1779 C C . PRO A 1 229 ? -0.572 -50.812 -16.453 1 87.88 229 PRO A C 1
ATOM 1781 O O . PRO A 1 229 ? -0.783 -49.625 -16.594 1 87.88 229 PRO A O 1
ATOM 1784 N N . TRP A 1 230 ? -1.484 -51.75 -16.094 1 90 230 TRP A N 1
ATOM 1785 C CA . TRP A 1 230 ? -2.844 -51.281 -15.82 1 90 230 TRP A CA 1
ATOM 1786 C C . TRP A 1 230 ? -3.41 -52 -14.594 1 90 230 TRP A C 1
ATOM 1788 O O . TRP A 1 230 ? -3.578 -53.219 -14.594 1 90 230 TRP A O 1
ATOM 1798 N N . ASP A 1 231 ? -3.482 -51.344 -13.516 1 91.31 231 ASP A N 1
ATOM 1799 C CA . ASP A 1 231 ? -4.148 -51.781 -12.297 1 91.31 231 ASP A CA 1
ATOM 1800 C C . ASP A 1 231 ? -5.129 -50.75 -11.781 1 91.31 231 ASP A C 1
ATOM 1802 O O . ASP A 1 231 ? -5.223 -49.656 -12.344 1 91.31 231 ASP A O 1
ATOM 1806 N N . PRO A 1 232 ? -5.941 -51.062 -10.867 1 92.81 232 PRO A N 1
ATOM 1807 C CA . PRO A 1 232 ? -6.973 -50.156 -10.391 1 92.81 232 PRO A CA 1
ATOM 1808 C C . PRO A 1 232 ? -6.395 -48.812 -9.906 1 92.81 232 PRO A C 1
ATOM 1810 O O . PRO A 1 232 ? -7.035 -47.781 -10.039 1 92.81 232 PRO A O 1
ATOM 1813 N N . GLU A 1 233 ? -5.262 -48.844 -9.383 1 93.44 233 GLU A N 1
ATOM 1814 C CA . GLU A 1 233 ? -4.625 -47.625 -8.883 1 93.44 233 GLU A CA 1
ATOM 1815 C C . GLU A 1 233 ? -4.23 -46.688 -10.031 1 93.44 233 GLU A C 1
ATOM 1817 O O . GLU A 1 233 ? -4.41 -45.469 -9.945 1 93.44 233 GLU A O 1
ATOM 1822 N N . ILE A 1 234 ? -3.674 -47.281 -11.062 1 93.56 234 ILE A N 1
ATOM 1823 C CA . ILE A 1 234 ? -3.279 -46.531 -12.242 1 93.56 234 ILE A CA 1
ATOM 1824 C C . ILE A 1 234 ? -4.52 -45.938 -12.922 1 93.56 234 ILE A C 1
ATOM 1826 O O . ILE A 1 234 ? -4.535 -44.781 -13.305 1 93.56 234 ILE A O 1
ATOM 1830 N N . GLN A 1 235 ? -5.523 -46.812 -12.992 1 93.44 235 GLN A N 1
ATOM 1831 C CA . GLN A 1 235 ? -6.781 -46.344 -13.578 1 93.44 235 GLN A CA 1
ATOM 1832 C C . GLN A 1 235 ? -7.348 -45.156 -12.797 1 93.44 235 GLN A C 1
ATOM 1834 O O . GLN A 1 235 ? -7.773 -44.156 -13.383 1 93.44 235 GLN A O 1
ATOM 1839 N N . ASP A 1 236 ? -7.375 -45.281 -11.547 1 93.38 236 ASP A N 1
ATOM 1840 C CA . ASP A 1 236 ? -7.891 -44.219 -10.68 1 93.38 236 ASP A CA 1
ATOM 1841 C C . ASP A 1 236 ? -7.082 -42.938 -10.844 1 93.38 236 ASP A C 1
ATOM 1843 O O . ASP A 1 236 ? -7.645 -41.844 -10.867 1 93.38 236 ASP A O 1
ATOM 1847 N N . ALA A 1 237 ? -5.758 -43.031 -10.93 1 94 237 ALA A N 1
ATOM 1848 C CA . ALA A 1 237 ? -4.875 -41.875 -11.102 1 94 237 ALA A CA 1
ATOM 1849 C C . ALA A 1 237 ? -5.184 -41.156 -12.406 1 94 237 ALA A C 1
ATOM 1851 O O . ALA A 1 237 ? -5.297 -39.906 -12.43 1 94 237 ALA A O 1
ATOM 1852 N N . TYR A 1 238 ? -5.355 -41.906 -13.484 1 95 238 TYR A N 1
ATOM 1853 C CA . TYR A 1 238 ? -5.656 -41.312 -14.781 1 95 238 TYR A CA 1
ATOM 1854 C C . TYR A 1 238 ? -7.047 -40.688 -14.789 1 95 238 TYR A C 1
ATOM 1856 O O . TYR A 1 238 ? -7.227 -39.562 -15.266 1 95 238 TYR A O 1
ATOM 1864 N N . GLU A 1 239 ? -7.988 -41.375 -14.219 1 93.69 239 GLU A N 1
ATOM 1865 C CA . GLU A 1 239 ? -9.375 -40.938 -14.266 1 93.69 239 GLU A CA 1
ATOM 1866 C C . GLU A 1 239 ? -9.57 -39.688 -13.422 1 93.69 239 GLU A C 1
ATOM 1868 O O . GLU A 1 239 ? -10.273 -38.75 -13.836 1 93.69 239 GLU A O 1
ATOM 1873 N N . THR A 1 240 ? -9 -39.656 -12.289 1 92.69 240 THR A N 1
ATOM 1874 C CA . THR A 1 240 ? -9.133 -38.469 -11.438 1 92.69 240 THR A CA 1
ATOM 1875 C C . THR A 1 240 ? -8.438 -37.281 -12.07 1 92.69 240 THR A C 1
ATOM 1877 O O . THR A 1 240 ? -8.953 -36.156 -12 1 92.69 240 THR A O 1
ATOM 1880 N N . THR A 1 241 ? -7.273 -37.5 -12.641 1 94.81 241 THR A N 1
ATOM 1881 C CA . THR A 1 241 ? -6.562 -36.438 -13.32 1 94.81 241 THR A CA 1
ATOM 1882 C C . THR A 1 241 ? -7.383 -35.906 -14.5 1 94.81 241 THR A C 1
ATOM 1884 O O . THR A 1 241 ? -7.508 -34.688 -14.688 1 94.81 241 THR A O 1
ATOM 1887 N N . LEU A 1 242 ? -7.934 -36.875 -15.188 1 94.88 242 LEU A N 1
ATOM 1888 C CA . LEU A 1 242 ? -8.75 -36.5 -16.344 1 94.88 242 LEU A CA 1
ATOM 1889 C C . LEU A 1 242 ? -9.969 -35.688 -15.922 1 94.88 242 LEU A C 1
ATOM 1891 O O . LEU A 1 242 ? -10.328 -34.719 -16.578 1 94.88 242 LEU A O 1
ATOM 1895 N N . SER A 1 243 ? -10.609 -36.094 -14.914 1 93.75 243 SER A N 1
ATOM 1896 C CA . SER A 1 243 ? -11.766 -35.375 -14.398 1 93.75 243 SER A CA 1
ATOM 1897 C C . SER A 1 243 ? -11.406 -33.969 -13.992 1 93.75 243 SER A C 1
ATOM 1899 O O . SER A 1 243 ? -12.148 -33.031 -14.281 1 93.75 243 SER A O 1
ATOM 1901 N N . TYR A 1 244 ? -10.312 -33.875 -13.328 1 93.69 244 TYR A N 1
ATOM 1902 C CA . TYR A 1 244 ? -9.859 -32.562 -12.891 1 93.69 244 TYR A CA 1
ATOM 1903 C C . TYR A 1 244 ? -9.625 -31.641 -14.086 1 93.69 244 TYR A C 1
ATOM 1905 O O . TYR A 1 244 ? -10.086 -30.5 -14.094 1 93.69 244 TYR A O 1
ATOM 1913 N N . LEU A 1 245 ? -8.93 -32.125 -15.086 1 94.12 245 LEU A N 1
ATOM 1914 C CA . LEU A 1 245 ? -8.625 -31.344 -16.281 1 94.12 245 LEU A CA 1
ATOM 1915 C C . LEU A 1 245 ? -9.898 -31.016 -17.047 1 94.12 245 LEU A C 1
ATOM 1917 O O . LEU A 1 245 ? -10.031 -29.906 -17.578 1 94.12 245 LEU A O 1
ATOM 1921 N N . GLY A 1 246 ? -10.742 -32 -17.078 1 93.12 246 GLY A N 1
ATOM 1922 C CA . GLY A 1 246 ? -12.023 -31.75 -17.719 1 93.12 246 GLY A CA 1
ATOM 1923 C C . GLY A 1 246 ? -12.797 -30.609 -17.094 1 93.12 246 GLY A C 1
ATOM 1924 O O . GLY A 1 246 ? -13.414 -29.812 -17.797 1 93.12 246 GLY A O 1
ATOM 1925 N N . GLY A 1 247 ? -12.805 -30.594 -15.789 1 91.75 247 GLY A N 1
ATOM 1926 C CA . GLY A 1 247 ? -13.43 -29.484 -15.094 1 91.75 247 GLY A CA 1
ATOM 1927 C C . GLY A 1 247 ? -12.812 -28.141 -15.445 1 91.75 247 GLY A C 1
ATOM 1928 O O . GLY A 1 247 ? -13.516 -27.141 -15.578 1 91.75 247 GLY A O 1
ATOM 1929 N N . ALA A 1 248 ? -11.523 -28.109 -15.625 1 93.75 248 ALA A N 1
ATOM 1930 C CA . ALA A 1 248 ? -10.82 -26.875 -15.992 1 93.75 248 ALA A CA 1
ATOM 1931 C C . ALA A 1 248 ? -11.188 -26.453 -17.406 1 93.75 248 ALA A C 1
ATOM 1933 O O . ALA A 1 248 ? -11.383 -25.25 -17.672 1 93.75 248 ALA A O 1
ATOM 1934 N N . VAL A 1 249 ? -11.273 -27.406 -18.281 1 94.06 249 VAL A N 1
ATOM 1935 C CA . VAL A 1 249 ? -11.648 -27.125 -19.672 1 94.06 249 VAL A CA 1
ATOM 1936 C C . VAL A 1 249 ? -13.055 -26.547 -19.719 1 94.06 249 VAL A C 1
ATOM 1938 O O . VAL A 1 249 ? -13.312 -25.562 -20.422 1 94.06 249 VAL A O 1
ATOM 1941 N N . GLU A 1 250 ? -13.891 -27.141 -18.953 1 91.19 250 GLU A N 1
ATOM 1942 C CA . GLU A 1 250 ? -15.266 -26.641 -18.891 1 91.19 250 GLU A CA 1
ATOM 1943 C C . GLU A 1 250 ? -15.32 -25.203 -18.391 1 91.19 250 GLU A C 1
ATOM 1945 O O . GLU A 1 250 ? -16.047 -24.375 -18.938 1 91.19 250 GLU A O 1
ATOM 1950 N N . ALA A 1 251 ? -14.625 -24.984 -17.375 1 91.38 251 ALA A N 1
ATOM 1951 C CA . ALA A 1 251 ? -14.578 -23.625 -16.828 1 91.38 251 ALA A CA 1
ATOM 1952 C C . ALA A 1 251 ? -14.023 -22.641 -17.844 1 91.38 251 ALA A C 1
ATOM 1954 O O . ALA A 1 251 ? -14.523 -21.516 -17.953 1 91.38 251 ALA A O 1
ATOM 1955 N N . ALA A 1 252 ? -13.055 -23.031 -18.562 1 93.56 252 ALA A N 1
ATOM 1956 C CA . ALA A 1 252 ? -12.461 -22.188 -19.578 1 93.56 252 ALA A CA 1
ATOM 1957 C C . ALA A 1 252 ? -13.461 -21.875 -20.688 1 93.56 252 ALA A C 1
ATOM 1959 O O . ALA A 1 252 ? -13.539 -20.734 -21.156 1 93.56 252 ALA A O 1
ATOM 1960 N N . ARG A 1 253 ? -14.141 -22.812 -21.031 1 90.81 253 ARG A N 1
ATOM 1961 C CA . ARG A 1 253 ? -15.125 -22.625 -22.094 1 90.81 253 ARG A CA 1
ATOM 1962 C C . ARG A 1 253 ? -16.25 -21.688 -21.641 1 90.81 253 ARG A C 1
ATOM 1964 O O . ARG A 1 253 ? -16.812 -20.969 -22.469 1 90.81 253 ARG A O 1
ATOM 1971 N N . LYS A 1 254 ? -16.547 -21.703 -20.391 1 91.62 254 LYS A N 1
ATOM 1972 C CA . LYS A 1 254 ? -17.562 -20.828 -19.828 1 91.62 254 LYS A CA 1
ATOM 1973 C C . LYS A 1 254 ? -17 -19.422 -19.594 1 91.62 254 LYS A C 1
ATOM 1975 O O . LYS A 1 254 ? -17.734 -18.516 -19.172 1 91.62 254 LYS A O 1
ATOM 1980 N N . GLY A 1 255 ? -15.789 -19.281 -19.828 1 91.38 255 GLY A N 1
ATOM 1981 C CA . GLY A 1 255 ? -15.164 -17.969 -19.672 1 91.38 255 GLY A CA 1
ATOM 1982 C C . GLY A 1 255 ? -14.812 -17.641 -18.234 1 91.38 255 GLY A C 1
ATOM 1983 O O . GLY A 1 255 ? -14.594 -16.484 -17.891 1 91.38 255 GLY A O 1
ATOM 1984 N N . GLU A 1 256 ? -14.805 -18.609 -17.375 1 91.12 256 GLU A N 1
ATOM 1985 C CA . GLU A 1 256 ? -14.484 -18.406 -15.969 1 91.12 256 GLU A CA 1
ATOM 1986 C C . GLU A 1 256 ? -12.977 -18.5 -15.727 1 91.12 256 GLU A C 1
ATOM 1988 O O . GLU A 1 256 ? -12.508 -19.406 -15.023 1 91.12 256 GLU A O 1
ATOM 1993 N N . MET A 1 257 ? -12.305 -17.562 -16.125 1 90.94 257 MET A N 1
ATOM 1994 C CA . MET A 1 257 ? -10.852 -17.609 -16.219 1 90.94 257 MET A CA 1
ATOM 1995 C C . MET A 1 257 ? -10.219 -17.625 -14.82 1 90.94 257 MET A C 1
ATOM 1997 O O . MET A 1 257 ? -9.172 -18.234 -14.609 1 90.94 257 MET A O 1
ATOM 2001 N N . ALA A 1 258 ? -10.875 -16.922 -13.891 1 88.62 258 ALA A N 1
ATOM 2002 C CA . ALA A 1 258 ? -10.344 -16.938 -12.523 1 88.62 258 ALA A CA 1
ATOM 2003 C C . ALA A 1 258 ? -10.422 -18.328 -11.922 1 88.62 258 ALA A C 1
ATOM 2005 O O . ALA A 1 258 ? -9.484 -18.781 -11.258 1 88.62 258 ALA A O 1
ATOM 2006 N N . GLU A 1 259 ? -11.461 -19 -12.203 1 89 259 GLU A N 1
ATOM 2007 C CA . GLU A 1 259 ? -11.641 -20.359 -11.703 1 89 259 GLU A CA 1
ATOM 2008 C C . GLU A 1 259 ? -10.641 -21.312 -12.352 1 89 259 GLU A C 1
ATOM 2010 O O . GLU A 1 259 ? -10.102 -22.203 -11.68 1 89 259 GLU A O 1
ATOM 2015 N N . VAL A 1 260 ? -10.43 -21.188 -13.609 1 92.38 260 VAL A N 1
ATOM 2016 C CA . VAL A 1 260 ? -9.445 -22 -14.312 1 92.38 260 VAL A CA 1
ATOM 2017 C C . VAL A 1 260 ? -8.07 -21.828 -13.672 1 92.38 260 VAL A C 1
ATOM 2019 O O . VAL A 1 260 ? -7.395 -22.812 -13.359 1 92.38 260 VAL A O 1
ATOM 2022 N N . CYS A 1 261 ? -7.789 -20.609 -13.477 1 92.25 261 CYS A N 1
ATOM 2023 C CA . CYS A 1 261 ? -6.484 -20.297 -12.898 1 92.25 261 CYS A CA 1
ATOM 2024 C C . CYS A 1 261 ? -6.332 -20.938 -11.523 1 92.25 261 CYS A C 1
ATOM 2026 O O . CYS A 1 261 ? -5.293 -21.516 -11.211 1 92.25 261 CYS A O 1
ATOM 2028 N N . ARG A 1 262 ? -7.301 -20.859 -10.742 1 88.44 262 ARG A N 1
ATOM 2029 C CA . ARG A 1 262 ? -7.281 -21.453 -9.406 1 88.44 262 ARG A CA 1
ATOM 2030 C C . ARG A 1 262 ? -7.062 -22.953 -9.484 1 88.44 262 ARG A C 1
ATOM 2032 O O . ARG A 1 262 ? -6.285 -23.516 -8.711 1 88.44 262 ARG A O 1
ATOM 2039 N N . ARG A 1 263 ? -7.766 -23.562 -10.328 1 90 263 ARG A N 1
ATOM 2040 C CA . ARG A 1 263 ? -7.656 -25 -10.508 1 90 263 ARG A CA 1
ATOM 2041 C C . ARG A 1 263 ? -6.242 -25.406 -10.922 1 90 263 ARG A C 1
ATOM 2043 O O . ARG A 1 263 ? -5.695 -26.391 -10.414 1 90 263 ARG A O 1
ATOM 2050 N N . LEU A 1 264 ? -5.707 -24.609 -11.789 1 93.81 264 LEU A N 1
ATOM 2051 C CA . LEU A 1 264 ? -4.387 -24.953 -12.312 1 93.81 264 LEU A CA 1
ATOM 2052 C C . LEU A 1 264 ? -3.316 -24.75 -11.25 1 93.81 264 LEU A C 1
ATOM 2054 O O . LEU A 1 264 ? -2.346 -25.516 -11.188 1 93.81 264 LEU A O 1
ATOM 2058 N N . ILE A 1 265 ? -3.543 -23.859 -10.422 1 89.88 265 ILE A N 1
ATOM 2059 C CA . ILE A 1 265 ? -2.568 -23.562 -9.375 1 89.88 265 ILE A CA 1
ATOM 2060 C C . ILE A 1 265 ? -2.605 -24.672 -8.32 1 89.88 265 ILE A C 1
ATOM 2062 O O . ILE A 1 265 ? -1.567 -25.062 -7.777 1 89.88 265 ILE A O 1
ATOM 2066 N N . ILE A 1 266 ? -3.752 -25.188 -8.141 1 86.44 266 ILE A N 1
ATOM 2067 C CA . ILE A 1 266 ? -3.912 -26.156 -7.059 1 86.44 266 ILE A CA 1
ATOM 2068 C C . ILE A 1 266 ? -3.691 -27.562 -7.586 1 86.44 266 ILE A C 1
ATOM 2070 O O . ILE A 1 266 ? -3.479 -28.5 -6.809 1 86.44 266 ILE A O 1
ATOM 2074 N N . PHE A 1 267 ? -3.676 -27.734 -8.852 1 91.38 267 PHE A N 1
ATOM 2075 C CA . PHE A 1 267 ? -3.621 -29.031 -9.508 1 91.38 267 PHE A CA 1
ATOM 2076 C C . PHE A 1 267 ? -2.469 -29.875 -8.961 1 91.38 267 PHE A C 1
ATOM 2078 O O . PHE A 1 267 ? -2.662 -31.031 -8.57 1 91.38 267 PHE A O 1
ATOM 2085 N N . PRO A 1 268 ? -1.277 -29.344 -8.852 1 89 268 PRO A N 1
ATOM 2086 C CA . PRO A 1 268 ? -0.169 -30.188 -8.391 1 89 268 PRO A CA 1
ATOM 2087 C C . PRO A 1 268 ? -0.353 -30.688 -6.957 1 89 268 PRO A C 1
ATOM 2089 O O . PRO A 1 268 ? 0.241 -31.688 -6.566 1 89 268 PRO A O 1
ATOM 2092 N N . MET A 1 269 ? -1.195 -30.047 -6.281 1 82.56 269 MET A N 1
ATOM 2093 C CA . MET A 1 269 ? -1.47 -30.469 -4.906 1 82.56 269 MET A CA 1
ATOM 2094 C C . MET A 1 269 ? -2.479 -31.609 -4.879 1 82.56 269 MET A C 1
ATOM 2096 O O . MET A 1 269 ? -2.51 -32.406 -3.93 1 82.56 269 MET A O 1
ATOM 2100 N N . LEU A 1 270 ? -3.256 -31.719 -5.867 1 82.5 270 LEU A N 1
ATOM 2101 C CA . LEU A 1 270 ? -4.41 -32.625 -5.805 1 82.5 270 LEU A CA 1
ATOM 2102 C C . LEU A 1 270 ? -4.164 -33.875 -6.629 1 82.5 270 LEU A C 1
ATOM 2104 O O . LEU A 1 270 ? -4.883 -34.875 -6.477 1 82.5 270 LEU A O 1
ATOM 2108 N N . VAL A 1 271 ? -3.211 -33.781 -7.449 1 87.38 271 VAL A N 1
ATOM 2109 C CA . VAL A 1 271 ? -2.928 -34.938 -8.297 1 87.38 271 VAL A CA 1
ATOM 2110 C C . VAL A 1 271 ? -2.43 -36.094 -7.441 1 87.38 271 VAL A C 1
ATOM 2112 O O . VAL A 1 271 ? -1.671 -35.906 -6.488 1 87.38 271 VAL A O 1
ATOM 2115 N N . LYS A 1 272 ? -2.863 -37.281 -7.777 1 86.69 272 LYS A N 1
ATOM 2116 C CA . LYS A 1 272 ? -2.479 -38.469 -7.02 1 86.69 272 LYS A CA 1
ATOM 2117 C C . LYS A 1 272 ? -1.005 -38.781 -7.23 1 86.69 272 LYS A C 1
ATOM 2119 O O . LYS A 1 272 ? -0.479 -38.625 -8.336 1 86.69 272 LYS A O 1
ATOM 2124 N N . GLY A 1 273 ? -0.401 -39.344 -6.172 1 87.25 273 GLY A N 1
ATOM 2125 C CA . GLY A 1 273 ? 1.004 -39.719 -6.23 1 87.25 273 GLY A CA 1
ATOM 2126 C C . GLY A 1 273 ? 1.319 -40.688 -7.344 1 87.25 273 GLY A C 1
ATOM 2127 O O . GLY A 1 273 ? 2.375 -40.594 -7.977 1 87.25 273 GLY A O 1
ATOM 2128 N N . ARG A 1 274 ? 0.417 -41.531 -7.547 1 91.5 274 ARG A N 1
ATOM 2129 C CA . ARG A 1 274 ? 0.631 -42.531 -8.586 1 91.5 274 ARG A CA 1
ATOM 2130 C C . ARG A 1 274 ? 0.743 -41.875 -9.961 1 91.5 274 ARG A C 1
ATOM 2132 O O . ARG A 1 274 ? 1.5 -42.344 -10.82 1 91.5 274 ARG A O 1
ATOM 2139 N N . PHE A 1 275 ? -0.008 -40.875 -10.203 1 94 275 PHE A N 1
ATOM 2140 C CA . PHE A 1 275 ? 0.102 -40.156 -11.461 1 94 275 PHE A CA 1
ATOM 2141 C C . PHE A 1 275 ? 1.495 -39.562 -11.625 1 94 275 PHE A C 1
ATOM 2143 O O . PHE A 1 275 ? 2.076 -39.594 -12.711 1 94 275 PHE A O 1
ATOM 2150 N N . ILE A 1 276 ? 2.004 -39 -10.555 1 92.81 276 ILE A N 1
ATOM 2151 C CA . ILE A 1 276 ? 3.34 -38.406 -10.578 1 92.81 276 ILE A CA 1
ATOM 2152 C C . ILE A 1 276 ? 4.371 -39.469 -10.914 1 92.81 276 ILE A C 1
ATOM 2154 O O . ILE A 1 276 ? 5.301 -39.25 -11.688 1 92.81 276 ILE A O 1
ATOM 2158 N N . GLU A 1 277 ? 4.195 -40.625 -10.406 1 91.75 277 GLU A N 1
ATOM 2159 C CA . GLU A 1 277 ? 5.086 -41.75 -10.695 1 91.75 277 GLU A CA 1
ATOM 2160 C C . GLU A 1 277 ? 5.02 -42.125 -12.172 1 91.75 277 GLU A C 1
ATOM 2162 O O . GLU A 1 277 ? 6.043 -42.438 -12.789 1 91.75 277 GLU A O 1
ATOM 2167 N N . LEU A 1 278 ? 3.842 -42.156 -12.695 1 94.81 278 LEU A N 1
ATOM 2168 C CA . LEU A 1 278 ? 3.654 -42.469 -14.102 1 94.81 278 LEU A CA 1
ATOM 2169 C C . LEU A 1 278 ? 4.336 -41.438 -15.008 1 94.81 278 LEU A C 1
ATOM 2171 O O . LEU A 1 278 ? 4.898 -41.812 -16.047 1 94.81 278 LEU A O 1
ATOM 2175 N N . VAL A 1 279 ? 4.277 -40.219 -14.625 1 95.88 279 VAL A N 1
ATOM 2176 C CA . VAL A 1 279 ? 4.98 -39.156 -15.352 1 95.88 279 VAL A CA 1
ATOM 2177 C C . VAL A 1 279 ? 6.488 -39.375 -15.242 1 95.88 279 VAL A C 1
ATOM 2179 O O . VAL A 1 279 ? 7.211 -39.25 -16.234 1 95.88 279 VAL A O 1
ATOM 2182 N N . GLN A 1 280 ? 6.914 -39.719 -14.078 1 92.81 280 GLN A N 1
ATOM 2183 C CA . GLN A 1 280 ? 8.328 -40 -13.836 1 92.81 280 GLN A CA 1
ATOM 2184 C C . GLN A 1 280 ? 8.828 -41.156 -14.703 1 92.81 280 GLN A C 1
ATOM 2186 O O . GLN A 1 280 ? 9.961 -41.094 -15.195 1 92.81 280 GLN A O 1
ATOM 2191 N N . GLU A 1 281 ? 7.988 -42.094 -14.891 1 92.31 281 GLU A N 1
ATOM 2192 C CA . GLU A 1 281 ? 8.328 -43.25 -15.695 1 92.31 281 GLU A CA 1
ATOM 2193 C C . GLU A 1 281 ? 8.266 -42.938 -17.188 1 92.31 281 GLU A C 1
ATOM 2195 O O . GLU A 1 281 ? 8.719 -43.719 -18.016 1 92.31 281 GLU A O 1
ATOM 2200 N N . GLY A 1 282 ? 7.715 -41.812 -17.484 1 93 282 GLY A N 1
ATOM 2201 C CA . GLY A 1 282 ? 7.621 -41.406 -18.875 1 93 282 GLY A CA 1
ATOM 2202 C C . GLY A 1 282 ? 6.508 -42.094 -19.641 1 93 282 GLY A C 1
ATOM 2203 O O . GLY A 1 282 ? 6.602 -42.281 -20.859 1 93 282 GLY A O 1
ATOM 2204 N N . ARG A 1 283 ? 5.504 -42.531 -18.891 1 94.25 283 ARG A N 1
ATOM 2205 C CA . ARG A 1 283 ? 4.387 -43.188 -19.562 1 94.25 283 ARG A CA 1
ATOM 2206 C C . ARG A 1 283 ? 3.689 -42.219 -20.516 1 94.25 283 ARG A C 1
ATOM 2208 O O . ARG A 1 283 ? 3.318 -41.125 -20.125 1 94.25 283 ARG A O 1
ATOM 2215 N N . PRO A 1 284 ? 3.492 -42.656 -21.734 1 94.94 284 PRO A N 1
ATOM 2216 C CA . PRO A 1 284 ? 2.969 -41.719 -22.75 1 94.94 284 PRO A CA 1
ATOM 2217 C C . PRO A 1 284 ? 1.606 -41.156 -22.375 1 94.94 284 PRO A C 1
ATOM 2219 O O . PRO A 1 284 ? 1.357 -39.969 -22.594 1 94.94 284 PRO A O 1
ATOM 2222 N N . ARG A 1 285 ? 0.726 -41.906 -21.812 1 95.56 285 ARG A N 1
ATOM 2223 C CA . ARG A 1 285 ? -0.601 -41.438 -21.438 1 95.56 285 ARG A CA 1
ATOM 2224 C C . ARG A 1 285 ? -0.511 -40.344 -20.391 1 95.56 285 ARG A C 1
ATOM 2226 O O . ARG A 1 285 ? -1.211 -39.344 -20.484 1 95.56 285 ARG A O 1
ATOM 2233 N N . ALA A 1 286 ? 0.299 -40.594 -19.422 1 96.06 286 ALA A N 1
ATOM 2234 C CA . ALA A 1 286 ? 0.512 -39.594 -18.391 1 96.06 286 ALA A CA 1
ATOM 2235 C C . ALA A 1 286 ? 1.069 -38.312 -18.984 1 96.06 286 ALA A C 1
ATOM 2237 O O . ALA A 1 286 ? 0.66 -37.188 -18.594 1 96.06 286 ALA A O 1
ATOM 2238 N N . MET A 1 287 ? 1.928 -38.406 -19.938 1 96.94 287 MET A N 1
ATOM 2239 C CA . MET A 1 287 ? 2.533 -37.25 -20.594 1 96.94 287 MET A CA 1
ATOM 2240 C C . MET A 1 287 ? 1.494 -36.469 -21.391 1 96.94 287 MET A C 1
ATOM 2242 O O . MET A 1 287 ? 1.517 -35.25 -21.406 1 96.94 287 MET A O 1
ATOM 2246 N N . VAL A 1 288 ? 0.672 -37.188 -22.016 1 96.25 288 VAL A N 1
ATOM 2247 C CA . VAL A 1 288 ? -0.394 -36.562 -22.781 1 96.25 288 VAL A CA 1
ATOM 2248 C C . VAL A 1 288 ? -1.296 -35.75 -21.844 1 96.25 288 VAL A C 1
ATOM 2250 O O . VAL A 1 288 ? -1.633 -34.625 -22.109 1 96.25 288 VAL A O 1
ATOM 2253 N N . LEU A 1 289 ? -1.68 -36.375 -20.75 1 96.94 289 LEU A N 1
ATOM 2254 C CA . LEU A 1 289 ? -2.52 -35.688 -19.766 1 96.94 289 LEU A CA 1
ATOM 2255 C C . LEU A 1 289 ? -1.813 -34.469 -19.219 1 96.94 289 LEU A C 1
ATOM 2257 O O . LEU A 1 289 ? -2.43 -33.406 -19.062 1 96.94 289 LEU A O 1
ATOM 2261 N N . LEU A 1 290 ? -0.569 -34.625 -18.953 1 97.81 290 LEU A N 1
ATOM 2262 C CA . LEU A 1 290 ? 0.229 -33.5 -18.453 1 97.81 290 LEU A CA 1
ATOM 2263 C C . LEU A 1 290 ? 0.299 -32.375 -19.484 1 97.81 290 LEU A C 1
ATOM 2265 O O . LEU A 1 290 ? 0.292 -31.203 -19.125 1 97.81 290 LEU A O 1
ATOM 2269 N N . SER A 1 291 ? 0.39 -32.75 -20.75 1 97.75 291 SER A N 1
ATOM 2270 C CA . SER A 1 291 ? 0.408 -31.734 -21.812 1 97.75 291 SER A CA 1
ATOM 2271 C C . SER A 1 291 ? -0.896 -30.953 -21.844 1 97.75 291 SER A C 1
ATOM 2273 O O . SER A 1 291 ? -0.898 -29.766 -22.156 1 97.75 291 SER A O 1
ATOM 2275 N N . HIS A 1 292 ? -1.982 -31.578 -21.531 1 96.44 292 HIS A N 1
ATOM 2276 C CA . HIS A 1 292 ? -3.26 -30.875 -21.453 1 96.44 292 HIS A CA 1
ATOM 2277 C C . HIS A 1 292 ? -3.266 -29.859 -20.328 1 96.44 292 HIS A C 1
ATOM 2279 O O . HIS A 1 292 ? -3.781 -28.75 -20.469 1 96.44 292 HIS A O 1
ATOM 2285 N N . TYR A 1 293 ? -2.719 -30.25 -19.234 1 97.5 293 TYR A N 1
ATOM 2286 C CA . TYR A 1 293 ? -2.58 -29.344 -18.109 1 97.5 293 TYR A CA 1
ATOM 2287 C C . TYR A 1 293 ? -1.776 -28.109 -18.516 1 97.5 293 TYR A C 1
ATOM 2289 O O . TYR A 1 293 ? -2.211 -26.969 -18.297 1 97.5 293 TYR A O 1
ATOM 2297 N N . PHE A 1 294 ? -0.652 -28.359 -19.109 1 98.25 294 PHE A N 1
ATOM 2298 C CA . PHE A 1 294 ? 0.242 -27.266 -19.438 1 98.25 294 PHE A CA 1
ATOM 2299 C C . PHE A 1 294 ? -0.346 -26.422 -20.562 1 98.25 294 PHE A C 1
ATOM 2301 O O . PHE A 1 294 ? -0.109 -25.203 -20.625 1 98.25 294 PHE A O 1
ATOM 2308 N N . ALA A 1 295 ? -1.107 -27.031 -21.406 1 97.94 295 ALA A N 1
ATOM 2309 C CA . ALA A 1 295 ? -1.804 -26.25 -22.438 1 97.94 295 ALA A CA 1
ATOM 2310 C C . ALA A 1 295 ? -2.75 -25.234 -21.797 1 97.94 295 ALA A C 1
ATOM 2312 O O . ALA A 1 295 ? -2.773 -24.062 -22.203 1 97.94 295 ALA A O 1
ATOM 2313 N N . LEU A 1 296 ? -3.461 -25.719 -20.828 1 97.44 296 LEU A N 1
ATOM 2314 C CA . LEU A 1 296 ? -4.355 -24.812 -20.125 1 97.44 296 LEU A CA 1
ATOM 2315 C C . LEU A 1 296 ? -3.568 -23.75 -19.359 1 97.44 296 LEU A C 1
ATOM 2317 O O . LEU A 1 296 ? -3.969 -22.578 -19.328 1 97.44 296 LEU A O 1
ATOM 2321 N N . LEU A 1 297 ? -2.473 -24.141 -18.797 1 97.69 297 LEU A N 1
ATOM 2322 C CA . LEU A 1 297 ? -1.621 -23.203 -18.062 1 97.69 297 LEU A CA 1
ATOM 2323 C C . LEU A 1 297 ? -1.069 -22.125 -18.984 1 97.69 297 LEU A C 1
ATOM 2325 O O . LEU A 1 297 ? -0.844 -21 -18.562 1 97.69 297 LEU A O 1
ATOM 2329 N N . SER A 1 298 ? -0.875 -22.453 -20.234 1 97.56 298 SER A N 1
ATOM 2330 C CA . SER A 1 298 ? -0.306 -21.531 -21.203 1 97.56 298 SER A CA 1
ATOM 2331 C C . SER A 1 298 ? -1.228 -20.344 -21.453 1 97.56 298 SER A C 1
ATOM 2333 O O . SER A 1 298 ? -0.79 -19.297 -21.938 1 97.56 298 SER A O 1
ATOM 2335 N N . LEU A 1 299 ? -2.48 -20.516 -21.109 1 96.88 299 LEU A N 1
ATOM 2336 C CA . LEU A 1 299 ? -3.43 -19.422 -21.25 1 96.88 299 LEU A CA 1
ATOM 2337 C C . LEU A 1 299 ? -3.074 -18.281 -20.297 1 96.88 299 LEU A C 1
ATOM 2339 O O . LEU A 1 299 ? -3.549 -17.156 -20.469 1 96.88 299 LEU A O 1
ATOM 2343 N N . TYR A 1 300 ? -2.254 -18.594 -19.391 1 95.88 300 TYR A N 1
ATOM 2344 C CA . TYR A 1 300 ? -1.897 -17.594 -18.375 1 95.88 300 TYR A CA 1
ATOM 2345 C C . TYR A 1 300 ? -0.433 -17.203 -18.5 1 95.88 300 TYR A C 1
ATOM 2347 O O . TYR A 1 300 ? 0.217 -16.891 -17.5 1 95.88 300 TYR A O 1
ATOM 2355 N N . LYS A 1 301 ? 0.098 -17.219 -19.641 1 94.62 301 LYS A N 1
ATOM 2356 C CA . LYS A 1 301 ? 1.504 -16.922 -19.906 1 94.62 301 LYS A CA 1
ATOM 2357 C C . LYS A 1 301 ? 1.844 -15.484 -19.547 1 94.62 301 LYS A C 1
ATOM 2359 O O . LYS A 1 301 ? 3.008 -15.156 -19.312 1 94.62 301 LYS A O 1
ATOM 2364 N N . ASN A 1 302 ? 0.819 -14.617 -19.438 1 92.25 302 ASN A N 1
ATOM 2365 C CA . ASN A 1 302 ? 1.062 -13.211 -19.141 1 92.25 302 ASN A CA 1
ATOM 2366 C C . ASN A 1 302 ? 1.146 -12.953 -17.641 1 92.25 302 ASN A C 1
ATOM 2368 O O . ASN A 1 302 ? 1.497 -11.852 -17.219 1 92.25 302 ASN A O 1
ATOM 2372 N N . VAL A 1 303 ? 0.78 -13.922 -16.906 1 93.06 303 VAL A N 1
ATOM 2373 C CA . VAL A 1 303 ? 1.022 -13.852 -15.469 1 93.06 303 VAL A CA 1
ATOM 2374 C C . VAL A 1 303 ? 2.508 -14.055 -15.188 1 93.06 303 VAL A C 1
ATOM 2376 O O . VAL A 1 303 ? 3.074 -15.102 -15.523 1 93.06 303 VAL A O 1
ATOM 2379 N N . TRP A 1 304 ? 3.191 -13.109 -14.562 1 92.19 304 TRP A N 1
ATOM 2380 C CA . TRP A 1 304 ? 4.648 -13.031 -14.523 1 92.19 304 TRP A CA 1
ATOM 2381 C C . TRP A 1 304 ? 5.238 -14.266 -13.844 1 92.19 304 TRP A C 1
ATOM 2383 O O . TRP A 1 304 ? 6.352 -14.688 -14.164 1 92.19 304 TRP A O 1
ATOM 2393 N N . TRP A 1 305 ? 4.508 -14.844 -12.906 1 92.44 305 TRP A N 1
ATOM 2394 C CA . TRP A 1 305 ? 5.09 -15.961 -12.172 1 92.44 305 TRP A CA 1
ATOM 2395 C C . TRP A 1 305 ? 4.742 -17.297 -12.828 1 92.44 305 TRP A C 1
ATOM 2397 O O . TRP A 1 305 ? 5.281 -18.328 -12.453 1 92.44 305 TRP A O 1
ATOM 2407 N N . ILE A 1 306 ? 3.859 -17.359 -13.766 1 93.12 306 ILE A N 1
ATOM 2408 C CA . ILE A 1 306 ? 3.602 -18.547 -14.57 1 93.12 306 ILE A CA 1
ATOM 2409 C C . ILE A 1 306 ? 4.465 -18.516 -15.836 1 93.12 306 ILE A C 1
ATOM 2411 O O . ILE A 1 306 ? 5.137 -19.484 -16.156 1 93.12 306 ILE A O 1
ATOM 2415 N N . GLY A 1 307 ? 4.387 -17.375 -16.547 1 91.81 307 GLY A N 1
ATOM 2416 C CA . GLY A 1 307 ? 5.195 -17.156 -17.734 1 91.81 307 GLY A CA 1
ATOM 2417 C C . GLY A 1 307 ? 4.922 -18.156 -18.844 1 91.81 307 GLY A C 1
ATOM 2418 O O . GLY A 1 307 ? 3.791 -18.609 -19 1 91.81 307 GLY A O 1
ATOM 2419 N N . GLY A 1 308 ? 5.957 -18.469 -19.609 1 93.19 308 GLY A N 1
ATOM 2420 C CA . GLY A 1 308 ? 5.797 -19.312 -20.781 1 93.19 308 GLY A CA 1
ATOM 2421 C C . GLY A 1 308 ? 5.973 -20.781 -20.469 1 93.19 308 GLY A C 1
ATOM 2422 O O . GLY A 1 308 ? 6.105 -21.609 -21.375 1 93.19 308 GLY A O 1
ATOM 2423 N N . ALA A 1 309 ? 5.949 -21.141 -19.234 1 94.12 309 ALA A N 1
ATOM 2424 C CA . ALA A 1 309 ? 6.215 -22.516 -18.844 1 94.12 309 ALA A CA 1
ATOM 2425 C C . ALA A 1 309 ? 5.25 -23.484 -19.516 1 94.12 309 ALA A C 1
ATOM 2427 O O . ALA A 1 309 ? 5.66 -24.531 -20.016 1 94.12 309 ALA A O 1
ATOM 2428 N N . GLY A 1 310 ? 3.973 -23.125 -19.547 1 96.38 310 GLY A N 1
ATOM 2429 C CA . GLY A 1 310 ? 2.982 -23.984 -20.172 1 96.38 310 GLY A CA 1
ATOM 2430 C C . GLY A 1 310 ? 3.264 -24.25 -21.641 1 96.38 310 GLY A C 1
ATOM 2431 O O . GLY A 1 310 ? 3.211 -25.391 -22.078 1 96.38 310 GLY A O 1
ATOM 2432 N N . VAL A 1 311 ? 3.625 -23.266 -22.328 1 96.62 311 VAL A N 1
ATOM 2433 C CA . VAL A 1 311 ? 3.896 -23.344 -23.75 1 96.62 311 VAL A CA 1
ATOM 2434 C C . VAL A 1 311 ? 5.09 -24.266 -24 1 96.62 311 VAL A C 1
ATOM 2436 O O . VAL A 1 311 ? 5.02 -25.172 -24.828 1 96.62 311 VAL A O 1
ATOM 2439 N N . TYR A 1 312 ? 6.109 -24.078 -23.297 1 96.31 312 TYR A N 1
ATOM 2440 C CA . TYR A 1 312 ? 7.344 -24.828 -23.484 1 96.31 312 TYR A CA 1
ATOM 2441 C C . TYR A 1 312 ? 7.152 -26.297 -23.125 1 96.31 312 TYR A C 1
ATOM 2443 O O . TYR A 1 312 ? 7.648 -27.188 -23.828 1 96.31 312 TYR A O 1
ATOM 2451 N N . GLU A 1 313 ? 6.484 -26.5 -22.047 1 97.25 313 GLU A N 1
ATOM 2452 C CA . GLU A 1 313 ? 6.262 -27.875 -21.625 1 97.25 313 GLU A CA 1
ATOM 2453 C C . GLU A 1 313 ? 5.465 -28.656 -22.672 1 97.25 313 GLU A C 1
ATOM 2455 O O . GLU A 1 313 ? 5.789 -29.812 -22.969 1 97.25 313 GLU A O 1
ATOM 2460 N N . VAL A 1 314 ? 4.418 -28.031 -23.203 1 97.69 314 VAL A N 1
ATOM 2461 C CA . VAL A 1 314 ? 3.588 -28.719 -24.203 1 97.69 314 VAL A CA 1
ATOM 2462 C C . VAL A 1 314 ? 4.43 -29.078 -25.422 1 97.69 314 VAL A C 1
ATOM 2464 O O . VAL A 1 314 ? 4.371 -30.203 -25.906 1 97.69 314 VAL A O 1
ATOM 2467 N N . ARG A 1 315 ? 5.203 -28.188 -25.875 1 97.12 315 ARG A N 1
ATOM 2468 C CA . ARG A 1 315 ? 6.027 -28.406 -27.062 1 97.12 315 ARG A CA 1
ATOM 2469 C C . ARG A 1 315 ? 7.055 -29.516 -26.812 1 97.12 315 ARG A C 1
ATOM 2471 O O . ARG A 1 315 ? 7.273 -30.375 -27.672 1 97.12 315 ARG A O 1
ATOM 2478 N N . CYS A 1 316 ? 7.633 -29.5 -25.672 1 97.06 316 CYS A N 1
ATOM 2479 C CA . CYS A 1 316 ? 8.625 -30.5 -25.312 1 97.06 316 CYS A CA 1
ATOM 2480 C C . CYS A 1 316 ? 7.984 -31.875 -25.203 1 97.06 316 CYS A C 1
ATOM 2482 O O . CYS A 1 316 ? 8.539 -32.875 -25.672 1 97.06 316 CYS A O 1
ATOM 2484 N N . ILE A 1 317 ? 6.832 -31.922 -24.562 1 97.31 317 ILE A N 1
ATOM 2485 C CA . ILE A 1 317 ? 6.133 -33.188 -24.406 1 97.31 317 ILE A CA 1
ATOM 2486 C C . ILE A 1 317 ? 5.742 -33.75 -25.781 1 97.31 317 ILE A C 1
ATOM 2488 O O . ILE A 1 317 ? 5.949 -34.938 -26.078 1 97.31 317 ILE A O 1
ATOM 2492 N N . ALA A 1 318 ? 5.242 -32.875 -26.594 1 96.75 318 ALA A N 1
ATOM 2493 C CA . ALA A 1 318 ? 4.84 -33.281 -27.938 1 96.75 318 ALA A CA 1
ATOM 2494 C C . ALA A 1 318 ? 6.027 -33.844 -28.719 1 96.75 318 ALA A C 1
ATOM 2496 O O . ALA A 1 318 ? 5.895 -34.844 -29.422 1 96.75 318 ALA A O 1
ATOM 2497 N N . LYS A 1 319 ? 7.113 -33.219 -28.578 1 95.88 319 LYS A N 1
ATOM 2498 C CA . LYS A 1 319 ? 8.312 -33.656 -29.297 1 95.88 319 LYS A CA 1
ATOM 2499 C C . LYS A 1 319 ? 8.797 -35.031 -28.781 1 95.88 319 LYS A C 1
ATOM 2501 O O . LYS A 1 319 ? 9.477 -35.75 -29.5 1 95.88 319 LYS A O 1
ATOM 2506 N N . SER A 1 320 ? 8.43 -35.344 -27.594 1 95 320 SER A N 1
ATOM 2507 C CA . SER A 1 320 ? 8.93 -36.562 -26.969 1 95 320 SER A CA 1
ATOM 2508 C C . SER A 1 320 ? 8.031 -37.75 -27.281 1 95 320 SER A C 1
ATOM 2510 O O . SER A 1 320 ? 8.391 -38.906 -27 1 95 320 SER A O 1
ATOM 2512 N N . LEU A 1 321 ? 6.891 -37.531 -27.844 1 94.56 321 LEU A N 1
ATOM 2513 C CA . LEU A 1 321 ? 5.918 -38.562 -28.094 1 94.56 321 LEU A CA 1
ATOM 2514 C C . LEU A 1 321 ? 5.887 -38.938 -29.578 1 94.56 321 LEU A C 1
ATOM 2516 O O . LEU A 1 321 ? 6.34 -38.156 -30.422 1 94.56 321 LEU A O 1
ATOM 2520 N N . THR A 1 322 ? 5.484 -40.156 -29.812 1 92.38 322 THR A N 1
ATOM 2521 C CA . THR A 1 322 ? 5.383 -40.625 -31.188 1 92.38 322 THR A CA 1
ATOM 2522 C C . THR A 1 322 ? 4.059 -41.344 -31.422 1 92.38 322 THR A C 1
ATOM 2524 O O . THR A 1 322 ? 3.338 -41.656 -30.469 1 92.38 322 THR A O 1
ATOM 2527 N N . GLY A 1 323 ? 3.703 -41.469 -32.688 1 89.75 323 GLY A N 1
ATOM 2528 C CA . GLY A 1 323 ? 2.555 -42.25 -33.062 1 89.75 323 GLY A CA 1
ATOM 2529 C C . GLY A 1 323 ? 1.239 -41.719 -32.531 1 89.75 323 GLY A C 1
ATOM 2530 O O . GLY A 1 323 ? 0.984 -40.5 -32.625 1 89.75 323 GLY A O 1
ATOM 2531 N N . ASP A 1 324 ? 0.444 -42.594 -32.031 1 88 324 ASP A N 1
ATOM 2532 C CA . ASP A 1 324 ? -0.896 -42.25 -31.562 1 88 324 ASP A CA 1
ATOM 2533 C C . ASP A 1 324 ? -0.84 -41.25 -30.422 1 88 324 ASP A C 1
ATOM 2535 O O . ASP A 1 324 ? -1.718 -40.375 -30.297 1 88 324 ASP A O 1
ATOM 2539 N N . TRP A 1 325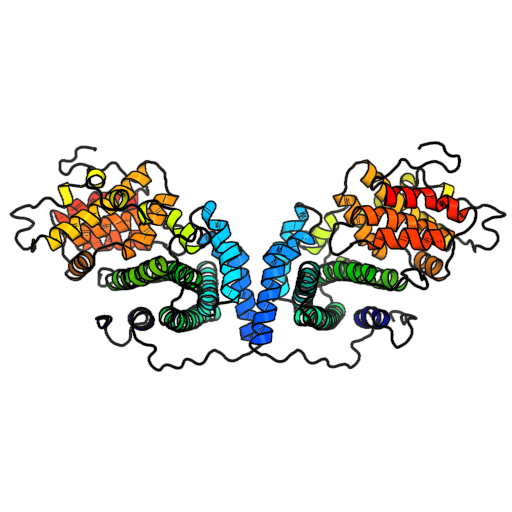 ? 0.156 -41.406 -29.688 1 92.06 325 TRP A N 1
ATOM 2540 C CA . TRP A 1 325 ? 0.281 -40.5 -28.531 1 92.06 325 TRP A CA 1
ATOM 2541 C C . TRP A 1 325 ? 0.581 -39.094 -28.969 1 92.06 325 TRP A C 1
ATOM 2543 O O . TRP A 1 325 ? 0.076 -38.125 -28.375 1 92.06 325 TRP A O 1
ATOM 2553 N N . LEU A 1 326 ? 1.389 -38.906 -30.016 1 94.31 326 LEU A N 1
ATOM 2554 C CA . LEU A 1 326 ? 1.627 -37.594 -30.578 1 94.31 326 LEU A CA 1
ATOM 2555 C C . LEU A 1 326 ? 0.332 -36.969 -31.109 1 94.31 326 LEU A C 1
ATOM 2557 O O . LEU A 1 326 ? 0.091 -35.781 -30.953 1 94.31 326 LEU A O 1
ATOM 2561 N N . ALA A 1 327 ? -0.448 -37.75 -31.703 1 91 327 ALA A N 1
ATOM 2562 C CA . ALA A 1 327 ? -1.727 -37.312 -32.219 1 91 327 ALA A CA 1
ATOM 2563 C C . ALA A 1 327 ? -2.619 -36.75 -31.125 1 91 327 ALA A C 1
ATOM 2565 O O . ALA A 1 327 ? -3.381 -35.812 -31.328 1 91 327 ALA A O 1
ATOM 2566 N N . MET A 1 328 ? -2.459 -37.312 -29.953 1 91.56 328 MET A N 1
ATOM 2567 C CA . MET A 1 328 ? -3.287 -36.906 -28.828 1 91.56 328 MET A CA 1
ATOM 2568 C C . MET A 1 328 ? -2.818 -35.562 -28.25 1 91.56 328 MET A C 1
ATOM 2570 O O . MET A 1 328 ? -3.504 -34.969 -27.422 1 91.56 328 MET A O 1
ATOM 2574 N N . THR A 1 329 ? -1.669 -35.094 -28.734 1 94.81 329 THR A N 1
ATOM 2575 C CA . THR A 1 329 ? -1.174 -33.812 -28.266 1 94.81 329 THR A CA 1
ATOM 2576 C C . THR A 1 329 ? -1.585 -32.688 -29.234 1 94.81 329 THR A C 1
ATOM 2578 O O . THR A 1 329 ? -1.171 -31.531 -29.078 1 94.81 329 THR A O 1
ATOM 2581 N N . LYS A 1 330 ? -2.389 -33 -30.172 1 93.69 330 LYS A N 1
ATOM 2582 C CA . LYS A 1 330 ? -2.84 -31.984 -31.141 1 93.69 330 LYS A CA 1
ATOM 2583 C C . LYS A 1 330 ? -3.654 -30.891 -30.453 1 93.69 330 LYS A C 1
ATOM 2585 O O . LYS A 1 330 ? -3.473 -29.703 -30.734 1 93.69 330 LYS A O 1
ATOM 2590 N N . TRP A 1 331 ? -4.574 -31.344 -29.578 1 93.81 331 TRP A N 1
ATOM 2591 C CA . TRP A 1 331 ? -5.422 -30.375 -28.875 1 93.81 331 TRP A CA 1
ATOM 2592 C C . TRP A 1 331 ? -4.582 -29.438 -28.016 1 93.81 331 TRP A C 1
ATOM 2594 O O . TRP A 1 331 ? -4.723 -28.219 -28.094 1 93.81 331 TRP A O 1
ATOM 2604 N N . PRO A 1 332 ? -3.666 -29.984 -27.172 1 96.44 332 PRO A N 1
ATOM 2605 C CA . PRO A 1 332 ? -2.799 -29.109 -26.391 1 96.44 332 PRO A CA 1
ATOM 2606 C C . PRO A 1 332 ? -1.995 -28.141 -27.25 1 96.44 332 PRO A C 1
ATOM 2608 O O . PRO A 1 332 ? -1.859 -26.969 -26.906 1 96.44 332 PRO A O 1
ATOM 2611 N N . LEU A 1 333 ? -1.491 -28.625 -28.359 1 96.94 333 LEU A N 1
ATOM 2612 C CA . LEU A 1 333 ? -0.712 -27.781 -29.25 1 96.94 333 LEU A CA 1
ATOM 2613 C C . LEU A 1 333 ? -1.581 -26.688 -29.859 1 96.94 333 LEU A C 1
ATOM 2615 O O . LEU A 1 333 ? -1.129 -25.547 -30.016 1 96.94 333 LEU A O 1
ATOM 2619 N N . GLU A 1 334 ? -2.74 -27 -30.141 1 96.19 334 GLU A N 1
ATOM 2620 C CA . GLU A 1 334 ? -3.668 -26.016 -30.688 1 96.19 334 GLU A CA 1
ATOM 2621 C C . GLU A 1 334 ? -3.984 -24.922 -29.656 1 96.19 334 GLU A C 1
ATOM 2623 O O . GLU A 1 334 ? -4.086 -23.75 -30.016 1 96.19 334 GLU A O 1
ATOM 2628 N N . VAL A 1 335 ? -4.188 -25.328 -28.453 1 96.06 335 VAL A N 1
ATOM 2629 C CA . VAL A 1 335 ? -4.449 -24.375 -27.375 1 96.06 335 VAL A CA 1
ATOM 2630 C C . VAL A 1 335 ? -3.279 -23.391 -27.266 1 96.06 335 VAL A C 1
ATOM 2632 O O . VAL A 1 335 ? -3.48 -22.188 -27.141 1 96.06 335 VAL A O 1
ATOM 2635 N N . VAL A 1 336 ? -2.084 -23.891 -27.312 1 96.81 336 VAL A N 1
ATOM 2636 C CA . VAL A 1 336 ? -0.875 -23.078 -27.188 1 96.81 336 VAL A CA 1
ATOM 2637 C C . VAL A 1 336 ? -0.765 -22.109 -28.359 1 96.81 336 VAL A C 1
ATOM 2639 O O . VAL A 1 336 ? -0.412 -20.953 -28.188 1 96.81 336 VAL A O 1
ATOM 2642 N N . GLU A 1 337 ? -1.055 -22.547 -29.516 1 95.38 337 GLU A N 1
ATOM 2643 C CA . GLU A 1 337 ? -0.895 -21.75 -30.734 1 95.38 337 GLU A CA 1
ATOM 2644 C C . GLU A 1 337 ? -1.988 -20.688 -30.844 1 95.38 337 GLU A C 1
ATOM 2646 O O . GLU A 1 337 ? -1.718 -19.547 -31.219 1 95.38 337 GLU A O 1
ATOM 2651 N N . SER A 1 338 ? -3.166 -21.047 -30.484 1 94.12 338 SER A N 1
ATOM 2652 C CA . SER A 1 338 ? -4.293 -20.156 -30.703 1 94.12 338 SER A CA 1
ATOM 2653 C C . SER A 1 338 ? -4.551 -19.281 -29.469 1 94.12 338 SER A C 1
ATOM 2655 O O . SER A 1 338 ? -5.129 -18.203 -29.594 1 94.12 338 SER A O 1
ATOM 2657 N N . GLY A 1 339 ? -4.234 -19.797 -28.328 1 93 339 GLY A N 1
ATOM 2658 C CA . GLY A 1 339 ? -4.566 -19.109 -27.094 1 93 339 GLY A CA 1
ATOM 2659 C C . GLY A 1 339 ? -6.031 -19.234 -26.719 1 93 339 GLY A C 1
ATOM 2660 O O . GLY A 1 339 ? -6.543 -18.453 -25.922 1 93 339 GLY A O 1
ATOM 2661 N N . LYS A 1 340 ? -6.727 -20.125 -27.375 1 92.56 340 LYS A N 1
ATOM 2662 C CA . LYS A 1 340 ? -8.141 -20.391 -27.109 1 92.56 340 LYS A CA 1
ATOM 2663 C C . LYS A 1 340 ? -8.359 -21.875 -26.812 1 92.56 340 LYS A C 1
ATOM 2665 O O . LYS A 1 340 ? -7.504 -22.719 -27.109 1 92.56 340 LYS A O 1
ATOM 2670 N N . VAL A 1 341 ? -9.422 -22.109 -26.125 1 92.94 341 VAL A N 1
ATOM 2671 C CA . VAL A 1 341 ? -9.766 -23.484 -25.781 1 92.94 341 VAL A CA 1
ATOM 2672 C C . VAL A 1 341 ? -10.75 -24.047 -26.812 1 92.94 341 VAL A C 1
ATOM 2674 O O . VAL A 1 341 ? -11.953 -23.797 -26.719 1 92.94 341 VAL A O 1
ATOM 2677 N N . PRO A 1 342 ? -10.203 -24.781 -27.734 1 88.5 342 PRO A N 1
ATOM 2678 C CA . PRO A 1 342 ? -11.102 -25.359 -28.734 1 88.5 342 PRO A CA 1
ATOM 2679 C C . PRO A 1 342 ? -12 -26.453 -28.156 1 88.5 342 PRO A C 1
ATOM 2681 O O . PRO A 1 342 ? -11.758 -26.938 -27.062 1 88.5 342 PRO A O 1
ATOM 2684 N N . PRO A 1 343 ? -13.133 -26.656 -28.953 1 82.31 343 PRO A N 1
ATOM 2685 C CA . PRO A 1 343 ? -13.961 -27.781 -28.5 1 82.31 343 PRO A CA 1
ATOM 2686 C C . PRO A 1 343 ? -13.195 -29.094 -28.469 1 82.31 343 PRO A C 1
ATOM 2688 O O . PRO A 1 343 ? -12.25 -29.281 -29.234 1 82.31 343 PRO A O 1
ATOM 2691 N N . LEU A 1 344 ? -13.539 -29.828 -27.453 1 73.31 344 LEU A N 1
ATOM 2692 C CA . LEU A 1 344 ? -12.883 -31.125 -27.344 1 73.31 344 LEU A CA 1
ATOM 2693 C C . LEU A 1 344 ? -13.32 -32.062 -28.469 1 73.31 344 LEU A C 1
ATOM 2695 O O . LEU A 1 344 ? -14.477 -32 -28.906 1 73.31 344 LEU A O 1
ATOM 2699 N N . VAL A 1 345 ? -12.391 -32.469 -29.422 1 58.59 345 VAL A N 1
ATOM 2700 C CA . VAL A 1 345 ? -12.711 -33.344 -30.531 1 58.59 345 VAL A CA 1
ATOM 2701 C C . VAL A 1 345 ? -12.758 -34.781 -30.062 1 58.59 345 VAL A C 1
ATOM 2703 O O . VAL A 1 345 ? -11.898 -35.219 -29.281 1 58.59 345 VAL A O 1
ATOM 2706 N N . ASN A 1 346 ? -13.898 -35.375 -30.109 1 54.34 346 ASN A N 1
ATOM 2707 C CA . ASN A 1 346 ? -13.938 -36.812 -29.812 1 54.34 346 ASN A CA 1
ATOM 2708 C C . ASN A 1 346 ? -12.891 -37.562 -30.625 1 54.34 346 ASN A C 1
ATOM 2710 O O . ASN A 1 346 ? -12.383 -37.062 -31.625 1 54.34 346 ASN A O 1
ATOM 2714 N N . GLY A 1 347 ? -12.109 -38.5 -30.047 1 46.84 347 GLY A N 1
ATOM 2715 C CA . GLY A 1 347 ? -11.148 -39.344 -30.75 1 46.84 347 GLY A CA 1
ATOM 2716 C C . GLY A 1 347 ? -11.438 -39.469 -32.219 1 46.84 347 GLY A C 1
ATOM 2717 O O . GLY A 1 347 ? -10.547 -39.812 -33 1 46.84 347 GLY A O 1
ATOM 2718 N N . ASP A 1 348 ? -12.648 -39.562 -32.625 1 45.69 348 ASP A N 1
ATOM 2719 C CA . ASP A 1 348 ? -13.008 -39.75 -34 1 45.69 348 ASP A CA 1
ATOM 2720 C C . ASP A 1 348 ? -13.211 -38.438 -34.719 1 45.69 348 ASP A C 1
ATOM 2722 O O . ASP A 1 348 ? -13.828 -38.375 -35.812 1 45.69 348 ASP A O 1
ATOM 2726 N N . ASN A 1 349 ? -12.578 -37.312 -34.469 1 46.22 349 ASN A N 1
ATOM 2727 C CA . ASN A 1 349 ? -12.602 -36.031 -35.125 1 46.22 349 ASN A CA 1
ATOM 2728 C C . ASN A 1 349 ? -13.961 -35.344 -34.969 1 46.22 349 ASN A C 1
ATOM 2730 O O . ASN A 1 349 ? -14.289 -34.438 -35.75 1 46.22 349 ASN A O 1
ATOM 2734 N N . SER A 1 350 ? -14.859 -35.875 -34.156 1 41.81 350 SER A N 1
ATOM 2735 C CA . SER A 1 350 ? -16.156 -35.219 -34.031 1 41.81 350 SER A CA 1
ATOM 2736 C C . SER A 1 350 ? -16.156 -34.25 -32.844 1 41.81 350 SER A C 1
ATOM 2738 O O . SER A 1 350 ? -15.445 -34.469 -31.859 1 41.81 350 SER A O 1
ATOM 2740 N N . LEU A 1 351 ? -16.609 -33.031 -33.094 1 44.31 351 LEU A N 1
ATOM 2741 C CA . LEU A 1 351 ? -16.688 -31.922 -32.125 1 44.31 351 LEU A CA 1
ATOM 2742 C C . LEU A 1 351 ? -17.641 -32.281 -31 1 44.31 351 LEU A C 1
ATOM 2744 O O . LEU A 1 351 ? -18.703 -32.844 -31.234 1 44.31 351 LEU A O 1
ATOM 2748 N N . VAL A 1 352 ? -17.188 -32.281 -29.734 1 43.41 352 VAL A N 1
ATOM 2749 C CA . VAL A 1 352 ? -18.109 -32.438 -28.609 1 43.41 352 VAL A CA 1
ATOM 2750 C C . VAL A 1 352 ? -18.594 -31.062 -28.156 1 43.41 352 VAL A C 1
ATOM 2752 O O . VAL A 1 352 ? -17.828 -30.109 -28.141 1 43.41 352 VAL A O 1
ATOM 2755 N N . MET B 1 1 ? 20.875 35.719 7.414 1 18.81 1 MET B N 1
ATOM 2756 C CA . MET B 1 1 ? 20.859 35.281 8.812 1 18.81 1 MET B CA 1
ATOM 2757 C C . MET B 1 1 ? 19.422 35.125 9.305 1 18.81 1 MET B C 1
ATOM 2759 O O . MET B 1 1 ? 18.625 36.031 9.211 1 18.81 1 MET B O 1
ATOM 2763 N N . VAL B 1 2 ? 18.859 33.969 9.164 1 29.14 2 VAL B N 1
ATOM 2764 C CA . VAL B 1 2 ? 17.484 33.781 9.617 1 29.14 2 VAL B CA 1
ATOM 2765 C C . VAL B 1 2 ? 17.344 34.312 11.047 1 29.14 2 VAL B C 1
ATOM 2767 O O . VAL B 1 2 ? 18.141 33.969 11.914 1 29.14 2 VAL B O 1
ATOM 2770 N N . PRO B 1 3 ? 16.703 35.312 11.188 1 29.14 3 PRO B N 1
ATOM 2771 C CA . PRO B 1 3 ? 16.656 35.938 12.523 1 29.14 3 PRO B CA 1
ATOM 2772 C C . PRO B 1 3 ? 16.328 34.906 13.617 1 29.14 3 PRO B C 1
ATOM 2774 O O . PRO B 1 3 ? 15.672 33.906 13.352 1 29.14 3 PRO B O 1
ATOM 2777 N N . ALA B 1 4 ? 17.062 34.969 14.719 1 34.41 4 ALA B N 1
ATOM 2778 C CA . ALA B 1 4 ? 17 34.219 15.977 1 34.41 4 ALA B CA 1
ATOM 2779 C C . ALA B 1 4 ? 15.555 34.125 16.469 1 34.41 4 ALA B C 1
ATOM 2781 O O . ALA B 1 4 ? 14.828 35.125 16.531 1 34.41 4 ALA B O 1
ATOM 2782 N N . ALA B 1 5 ? 14.969 33 16.25 1 37.56 5 ALA B N 1
ATOM 2783 C CA . ALA B 1 5 ? 13.594 32.906 16.734 1 37.56 5 ALA B CA 1
ATOM 2784 C C . ALA B 1 5 ? 13.5 33.312 18.203 1 37.56 5 ALA B C 1
ATOM 2786 O O . ALA B 1 5 ? 14.336 32.938 19.016 1 37.56 5 ALA B O 1
ATOM 2787 N N . PRO B 1 6 ? 12.867 34.344 18.516 1 32.72 6 PRO B N 1
ATOM 2788 C CA . PRO B 1 6 ? 12.836 34.938 19.844 1 32.72 6 PRO B CA 1
ATOM 2789 C C . PRO B 1 6 ? 12.344 33.969 20.922 1 32.72 6 PRO B C 1
ATOM 2791 O O . PRO B 1 6 ? 11.844 34.375 21.969 1 32.72 6 PRO B O 1
ATOM 2794 N N . PHE B 1 7 ? 12.227 32.625 20.594 1 34.59 7 PHE B N 1
ATOM 2795 C CA . PHE B 1 7 ? 11.641 31.75 21.594 1 34.59 7 PHE B CA 1
ATOM 2796 C C . PHE B 1 7 ? 12.633 31.453 22.703 1 34.59 7 PHE B C 1
ATOM 2798 O O . PHE B 1 7 ? 13.844 31.438 22.469 1 34.59 7 PHE B O 1
ATOM 2805 N N . GLY B 1 8 ? 12.219 31.609 24 1 31.95 8 GLY B N 1
ATOM 2806 C CA . GLY B 1 8 ? 13.047 31.266 25.156 1 31.95 8 GLY B CA 1
ATOM 2807 C C . GLY B 1 8 ? 13.539 29.828 25.125 1 31.95 8 GLY B C 1
ATOM 2808 O O . GLY B 1 8 ? 12.945 28.984 24.469 1 31.95 8 GLY B O 1
ATOM 2809 N N . SER B 1 9 ? 14.773 29.297 25.703 1 37.34 9 SER B N 1
ATOM 2810 C CA . SER B 1 9 ? 15.695 28.203 25.922 1 37.34 9 SER B CA 1
ATOM 2811 C C . SER B 1 9 ? 15.078 27.125 26.828 1 37.34 9 SER B C 1
ATOM 2813 O O . SER B 1 9 ? 14.727 27.406 27.969 1 37.34 9 SER B O 1
ATOM 2815 N N . GLY B 1 10 ? 13.711 26.25 26.484 1 35.34 10 GLY B N 1
ATOM 2816 C CA . GLY B 1 10 ? 13.25 25.141 27.297 1 35.34 10 GLY B CA 1
ATOM 2817 C C . GLY B 1 10 ? 12.031 24.438 26.75 1 35.34 10 GLY B C 1
ATOM 2818 O O . GLY B 1 10 ? 11.609 23.406 27.266 1 35.34 10 GLY B O 1
ATOM 2819 N N . THR B 1 11 ? 11.07 25.172 26.281 1 33.34 11 THR B N 1
ATOM 2820 C CA . THR B 1 11 ? 9.797 24.484 26.094 1 33.34 11 THR B CA 1
ATOM 2821 C C . THR B 1 11 ? 9.875 23.516 24.922 1 33.34 11 THR B C 1
ATOM 2823 O O . THR B 1 11 ? 10.75 23.641 24.062 1 33.34 11 THR B O 1
ATOM 2826 N N . ALA B 1 12 ? 9.109 22.422 24.922 1 32.94 12 ALA B N 1
ATOM 2827 C CA . ALA B 1 12 ? 9.078 21.391 23.891 1 32.94 12 ALA B CA 1
ATOM 2828 C C . ALA B 1 12 ? 8.953 22.016 22.5 1 32.94 12 ALA B C 1
ATOM 2830 O O . ALA B 1 12 ? 9.578 21.562 21.547 1 32.94 12 ALA B O 1
ATOM 2831 N N . GLU B 1 13 ? 8.086 23 22.391 1 35.06 13 GLU B N 1
ATOM 2832 C CA . GLU B 1 13 ? 7.684 23.734 21.188 1 35.06 13 GLU B CA 1
ATOM 2833 C C . GLU B 1 13 ? 8.836 24.562 20.641 1 35.06 13 GLU B C 1
ATOM 2835 O O . GLU B 1 13 ? 9.055 24.609 19.422 1 35.06 13 GLU B O 1
ATOM 2840 N N . ALA B 1 14 ? 9.586 25.359 21.438 1 38.25 14 ALA B N 1
ATOM 2841 C CA . ALA B 1 14 ? 10.82 26.062 21.125 1 38.25 14 ALA B CA 1
ATOM 2842 C C . ALA B 1 14 ? 11.883 25.109 20.578 1 38.25 14 ALA B C 1
ATOM 2844 O O . ALA B 1 14 ? 12.656 25.484 19.688 1 38.25 14 ALA B O 1
ATOM 2845 N N . ARG B 1 15 ? 11.773 23.891 21 1 39.12 15 ARG B N 1
ATOM 2846 C CA . ARG B 1 15 ? 12.688 22.828 20.578 1 39.12 15 ARG B CA 1
ATOM 2847 C C . ARG B 1 15 ? 12.375 22.359 19.172 1 39.12 15 ARG B C 1
ATOM 2849 O O . ARG B 1 15 ? 13.289 22.094 18.375 1 39.12 15 ARG B O 1
ATOM 2856 N N . ILE B 1 16 ? 11.156 22.109 18.781 1 40.28 16 ILE B N 1
ATOM 2857 C CA . ILE B 1 16 ? 10.82 21.75 17.406 1 40.28 16 ILE B CA 1
ATOM 2858 C C . ILE B 1 16 ? 11.141 22.922 16.469 1 40.28 16 ILE B C 1
ATOM 2860 O O . ILE B 1 16 ? 11.758 22.75 15.422 1 40.28 16 ILE B O 1
ATOM 2864 N N . ALA B 1 17 ? 10.625 24.188 16.562 1 41.94 17 ALA B N 1
ATOM 2865 C CA . ALA B 1 17 ? 10.922 25.406 15.805 1 41.94 17 ALA B CA 1
ATOM 2866 C C . ALA B 1 17 ? 12.422 25.703 15.812 1 41.94 17 ALA B C 1
ATOM 2868 O O . ALA B 1 17 ? 12.992 26.031 14.773 1 41.94 17 ALA B O 1
ATOM 2869 N N . ALA B 1 18 ? 13.039 25.719 16.984 1 41.44 18 ALA B N 1
ATOM 2870 C CA . ALA B 1 18 ? 14.492 25.75 17.109 1 41.44 18 ALA B CA 1
ATOM 2871 C C . ALA B 1 18 ? 15.133 24.562 16.391 1 41.44 18 ALA B C 1
ATOM 2873 O O . ALA B 1 18 ? 16.219 24.703 15.805 1 41.44 18 ALA B O 1
ATOM 2874 N N . ALA B 1 19 ? 14.508 23.484 16.453 1 40.06 19 ALA B N 1
ATOM 2875 C CA . ALA B 1 19 ? 14.977 22.297 15.766 1 40.06 19 ALA B CA 1
ATOM 2876 C C . ALA B 1 19 ? 14.82 22.438 14.258 1 40.06 19 ALA B C 1
ATOM 2878 O O . ALA B 1 19 ? 15.68 21.984 13.492 1 40.06 19 ALA B O 1
ATOM 2879 N N . ILE B 1 20 ? 13.75 22.812 13.656 1 41.59 20 ILE B N 1
ATOM 2880 C CA . ILE B 1 20 ? 13.656 23.125 12.242 1 41.59 20 ILE B CA 1
ATOM 2881 C C . ILE B 1 20 ? 14.602 24.297 11.914 1 41.59 20 ILE B C 1
ATOM 2883 O O . ILE B 1 20 ? 15.25 24.297 10.867 1 41.59 20 ILE B O 1
ATOM 2887 N N . SER B 1 21 ? 14.5 25.516 12.523 1 39.09 21 SER B N 1
ATOM 2888 C CA . SER B 1 21 ? 15.367 26.688 12.336 1 39.09 21 SER B CA 1
ATOM 2889 C C . SER B 1 21 ? 16.734 26.469 12.977 1 39.09 21 SER B C 1
ATOM 2891 O O . SER B 1 21 ? 17.641 27.266 12.773 1 39.09 21 SER B O 1
ATOM 2893 N N . ARG B 1 22 ? 16.797 26.188 14.328 1 37.91 22 ARG B N 1
ATOM 2894 C CA . ARG B 1 22 ? 18.125 26.125 14.938 1 37.91 22 ARG B CA 1
ATOM 2895 C C . ARG B 1 22 ? 19.016 25.125 14.203 1 37.91 22 ARG B C 1
ATOM 2897 O O . ARG B 1 22 ? 18.578 24.031 13.867 1 37.91 22 ARG B O 1
ATOM 2904 N N . PRO B 1 23 ? 20 25.656 13.844 1 34.5 23 PRO B N 1
ATOM 2905 C CA . PRO B 1 23 ? 21.109 24.781 13.445 1 34.5 23 PRO B CA 1
ATOM 2906 C C . PRO B 1 23 ? 21.172 23.5 14.266 1 34.5 23 PRO B C 1
ATOM 2908 O O . PRO B 1 23 ? 20.656 23.453 15.391 1 34.5 23 PRO B O 1
ATOM 2911 N N . ALA B 1 24 ? 21.391 22.375 13.766 1 35.66 24 ALA B N 1
ATOM 2912 C CA . ALA B 1 24 ? 21.75 21.062 14.297 1 35.66 24 ALA B CA 1
ATOM 2913 C C . ALA B 1 24 ? 22.375 21.188 15.688 1 35.66 24 ALA B C 1
ATOM 2915 O O . ALA B 1 24 ? 23.562 21.516 15.812 1 35.66 24 ALA B O 1
ATOM 2916 N N . GLY B 1 25 ? 22 22.047 16.547 1 32.25 25 GLY B N 1
ATOM 2917 C CA . GLY B 1 25 ? 22.844 21.75 17.688 1 32.25 25 GLY B CA 1
ATOM 2918 C C . GLY B 1 25 ? 23.047 20.266 17.922 1 32.25 25 GLY B C 1
ATOM 2919 O O . GLY B 1 25 ? 22.391 19.438 17.297 1 32.25 25 GLY B O 1
ATOM 2920 N N . SER B 1 26 ? 23.844 19.938 19.109 1 35.12 26 SER B N 1
ATOM 2921 C CA . SER B 1 26 ? 24.688 18.797 19.422 1 35.12 26 SER B CA 1
ATOM 2922 C C . SER B 1 26 ? 23.859 17.516 19.578 1 35.12 26 SER B C 1
ATOM 2924 O O . SER B 1 26 ? 24.359 16.5 20.031 1 35.12 26 SER B O 1
ATOM 2926 N N . ALA B 1 27 ? 22.531 17.703 20.172 1 36.16 27 ALA B N 1
ATOM 2927 C CA . ALA B 1 27 ? 22.266 16.359 20.672 1 36.16 27 ALA B CA 1
ATOM 2928 C C . ALA B 1 27 ? 22.375 15.32 19.562 1 36.16 27 ALA B C 1
ATOM 2930 O O . ALA B 1 27 ? 21.672 15.406 18.547 1 36.16 27 ALA B O 1
ATOM 2931 N N . ASP B 1 28 ? 23.391 14.906 19.156 1 43.25 28 ASP B N 1
ATOM 2932 C CA . ASP B 1 28 ? 23.969 13.734 18.484 1 43.25 28 ASP B CA 1
ATOM 2933 C C . ASP B 1 28 ? 23 12.555 18.5 1 43.25 28 ASP B C 1
ATOM 2935 O O . ASP B 1 28 ? 23.219 11.578 19.219 1 43.25 28 ASP B O 1
ATOM 2939 N N . LEU B 1 29 ? 21.688 12.859 18.734 1 52.91 29 LEU B N 1
ATOM 2940 C CA . LEU B 1 29 ? 20.891 11.664 19.016 1 52.91 29 LEU B CA 1
ATOM 2941 C C . LEU B 1 29 ? 21.172 10.578 17.969 1 52.91 29 LEU B C 1
ATOM 2943 O O . LEU B 1 29 ? 20.969 10.789 16.781 1 52.91 29 LEU B O 1
ATOM 2947 N N . GLU B 1 30 ? 22.141 9.969 18.203 1 66.62 30 GLU B N 1
ATOM 2948 C CA . GLU B 1 30 ? 22.562 8.766 17.484 1 66.62 30 GLU B CA 1
ATOM 2949 C C . GLU B 1 30 ? 21.359 7.945 17.016 1 66.62 30 GLU B C 1
ATOM 2951 O O . GLU B 1 30 ? 20.359 7.859 17.719 1 66.62 30 GLU B O 1
ATOM 2956 N N . ASP B 1 31 ? 21.281 7.855 15.758 1 82.81 31 ASP B N 1
ATOM 2957 C CA . ASP B 1 31 ? 20.297 6.922 15.219 1 82.81 31 ASP B CA 1
ATOM 2958 C C . ASP B 1 31 ? 20.203 5.672 16.094 1 82.81 31 ASP B C 1
ATOM 2960 O O . ASP B 1 31 ? 21.188 5.234 16.672 1 82.81 31 ASP B O 1
ATOM 2964 N N . PRO B 1 32 ? 19 5.328 16.344 1 86.5 32 PRO B N 1
ATOM 2965 C CA . PRO B 1 32 ? 18.891 4.051 17.047 1 86.5 32 PRO B CA 1
ATOM 2966 C C . PRO B 1 32 ? 19.766 2.961 16.438 1 86.5 32 PRO B C 1
ATOM 2968 O O . PRO B 1 32 ? 20.031 2.982 15.227 1 86.5 32 PRO B O 1
ATOM 2971 N N . PRO B 1 33 ? 20.234 2.127 17.266 1 90.19 33 PRO B N 1
ATOM 2972 C CA . PRO B 1 33 ? 21.047 1.029 16.75 1 90.19 33 PRO B CA 1
ATOM 2973 C C . PRO B 1 33 ? 20.281 0.121 15.789 1 90.19 33 PRO B C 1
ATOM 2975 O O . PRO B 1 33 ? 19.047 0.088 15.828 1 90.19 33 PRO B O 1
ATOM 2978 N N . GLU B 1 34 ? 21.094 -0.48 14.961 1 93.38 34 GLU B N 1
ATOM 2979 C CA . GLU B 1 34 ? 20.5 -1.464 14.055 1 93.38 34 GLU B CA 1
ATOM 2980 C C . GLU B 1 34 ? 20.141 -2.75 14.797 1 93.38 34 GLU B C 1
ATOM 2982 O O . GLU B 1 34 ? 21.031 -3.52 15.18 1 93.38 34 GLU B O 1
ATOM 2987 N N . THR B 1 35 ? 18.891 -2.975 15.078 1 93.12 35 THR B N 1
ATOM 2988 C CA . THR B 1 35 ? 18.391 -4.148 15.773 1 93.12 35 THR B CA 1
ATOM 2989 C C . THR B 1 35 ? 17.188 -4.734 15.055 1 93.12 35 THR B C 1
ATOM 2991 O O . THR B 1 35 ? 16.625 -4.102 14.156 1 93.12 35 THR B O 1
ATOM 2994 N N . ARG B 1 36 ? 16.859 -5.938 15.422 1 92.62 36 ARG B N 1
ATOM 2995 C CA . ARG B 1 36 ? 15.664 -6.582 14.875 1 92.62 36 ARG B CA 1
ATOM 2996 C C . ARG B 1 36 ? 14.406 -5.816 15.25 1 92.62 36 ARG B C 1
ATOM 2998 O O . ARG B 1 36 ? 13.477 -5.691 14.445 1 92.62 36 ARG B O 1
ATOM 3005 N N . GLU B 1 37 ? 14.43 -5.27 16.422 1 92.25 37 GLU B N 1
ATOM 3006 C CA . GLU B 1 37 ? 13.281 -4.52 16.906 1 92.25 37 GLU B CA 1
ATOM 3007 C C . GLU B 1 37 ? 13.047 -3.26 16.078 1 92.25 37 GLU B C 1
ATOM 3009 O O . GLU B 1 37 ? 11.914 -2.932 15.734 1 92.25 37 GLU B O 1
ATOM 3014 N N . ARG B 1 38 ? 14.125 -2.559 15.781 1 93.75 38 ARG B N 1
ATOM 3015 C CA . ARG B 1 38 ? 14.016 -1.36 14.953 1 93.75 38 ARG B CA 1
ATOM 3016 C C . ARG B 1 38 ? 13.516 -1.702 13.555 1 93.75 38 ARG B C 1
ATOM 3018 O O . ARG B 1 38 ? 12.633 -1.024 13.031 1 93.75 38 ARG B O 1
ATOM 3025 N N . ARG B 1 39 ? 14.094 -2.773 13.047 1 94.75 39 ARG B N 1
ATOM 3026 C CA . ARG B 1 39 ? 13.711 -3.217 11.703 1 94.75 39 ARG B CA 1
ATOM 3027 C C . ARG B 1 39 ? 12.227 -3.564 11.641 1 94.75 39 ARG B C 1
ATOM 3029 O O . ARG B 1 39 ? 11.523 -3.146 10.719 1 94.75 39 ARG B O 1
ATOM 3036 N N . HIS B 1 40 ? 11.734 -4.273 12.648 1 93.69 40 HIS B N 1
ATOM 3037 C CA . HIS B 1 40 ? 10.328 -4.672 12.688 1 93.69 40 HIS B CA 1
ATOM 3038 C C . HIS B 1 40 ? 9.422 -3.471 12.914 1 93.69 40 HIS B C 1
ATOM 3040 O O . HIS B 1 40 ? 8.344 -3.383 12.312 1 93.69 40 HIS B O 1
ATOM 3046 N N . MET B 1 41 ? 9.844 -2.58 13.742 1 94 41 MET B N 1
ATOM 3047 C CA . MET B 1 41 ? 9.062 -1.383 14.023 1 94 41 MET B CA 1
ATOM 3048 C C . MET B 1 41 ? 8.898 -0.53 12.773 1 94 41 MET B C 1
ATOM 3050 O O . MET B 1 41 ? 7.797 -0.083 12.453 1 94 41 MET B O 1
ATOM 3054 N N . GLU B 1 42 ? 9.992 -0.34 12.078 1 96 42 GLU B N 1
ATOM 3055 C CA . GLU B 1 42 ? 9.945 0.489 10.875 1 96 42 GLU B CA 1
ATOM 3056 C C . GLU B 1 42 ? 9.094 -0.159 9.789 1 96 42 GLU B C 1
ATOM 3058 O O . GLU B 1 42 ? 8.391 0.533 9.047 1 96 42 GLU B O 1
ATOM 3063 N N . LEU B 1 43 ? 9.133 -1.475 9.734 1 95.5 43 LEU B N 1
ATOM 3064 C CA . LEU B 1 43 ? 8.258 -2.186 8.805 1 95.5 43 LEU B CA 1
ATOM 3065 C C . LEU B 1 43 ? 6.793 -1.976 9.164 1 95.5 43 LEU B C 1
ATOM 3067 O O . LEU B 1 43 ? 5.965 -1.723 8.281 1 95.5 43 LEU B O 1
ATOM 3071 N N . LYS B 1 44 ? 6.551 -2.137 10.422 1 94.81 44 LYS B N 1
ATOM 3072 C CA . LYS B 1 44 ? 5.188 -1.952 10.914 1 94.81 44 LYS B CA 1
ATOM 3073 C C . LYS B 1 44 ? 4.684 -0.544 10.617 1 94.81 44 LYS B C 1
ATOM 3075 O O . LYS B 1 44 ? 3.549 -0.37 10.164 1 94.81 44 LYS B O 1
ATOM 3080 N N . LEU B 1 45 ? 5.48 0.432 10.805 1 96.12 45 LEU B N 1
ATOM 3081 C CA . LEU B 1 45 ? 5.098 1.824 10.602 1 96.12 45 LEU B CA 1
ATOM 3082 C C . LEU B 1 45 ? 4.898 2.121 9.117 1 96.12 45 LEU B C 1
ATOM 3084 O O . LEU B 1 45 ? 3.953 2.82 8.742 1 96.12 45 LEU B O 1
ATOM 3088 N N . MET B 1 46 ? 5.805 1.562 8.297 1 96.06 46 MET B N 1
ATOM 3089 C CA . MET B 1 46 ? 5.645 1.756 6.855 1 96.06 46 MET B CA 1
ATOM 3090 C C . MET B 1 46 ? 4.336 1.139 6.367 1 96.06 46 MET B C 1
ATOM 3092 O O . MET B 1 46 ? 3.6 1.763 5.605 1 96.06 46 MET B O 1
ATOM 3096 N N . LEU B 1 47 ? 4.09 -0.035 6.844 1 94.62 47 LEU B N 1
ATOM 3097 C CA . LEU B 1 47 ? 2.855 -0.709 6.457 1 94.62 47 LEU B CA 1
ATOM 3098 C C . LEU B 1 47 ? 1.635 0.096 6.895 1 94.62 47 LEU B C 1
ATOM 3100 O O . LEU B 1 47 ? 0.684 0.256 6.125 1 94.62 47 LEU B O 1
ATOM 3104 N N . ARG B 1 48 ? 1.677 0.582 8.094 1 94.19 48 ARG B N 1
ATOM 3105 C CA . ARG B 1 48 ? 0.586 1.406 8.602 1 94.19 48 ARG B CA 1
ATOM 3106 C C . ARG B 1 48 ? 0.378 2.639 7.727 1 94.19 48 ARG B C 1
ATOM 3108 O O . ARG B 1 48 ? -0.759 3.018 7.438 1 94.19 48 ARG B O 1
ATOM 3115 N N . TYR B 1 49 ? 1.443 3.229 7.332 1 96 49 TYR B N 1
ATOM 3116 C CA . TYR B 1 49 ? 1.338 4.434 6.516 1 96 49 TYR B CA 1
ATOM 3117 C C . TYR B 1 49 ? 0.682 4.125 5.176 1 96 49 TYR B C 1
ATOM 3119 O O . TYR B 1 49 ? -0.271 4.797 4.773 1 96 49 TYR B O 1
ATOM 3127 N N . VAL B 1 50 ? 1.184 3.115 4.535 1 94 50 VAL B N 1
ATOM 3128 C CA . VAL B 1 50 ? 0.75 2.809 3.176 1 94 50 VAL B CA 1
ATOM 3129 C C . VAL B 1 50 ? -0.69 2.301 3.195 1 94 50 VAL B C 1
ATOM 3131 O O . VAL B 1 50 ? -1.479 2.621 2.303 1 94 50 VAL B O 1
ATOM 3134 N N . MET B 1 51 ? -1.036 1.614 4.227 1 90.75 51 MET B N 1
ATOM 3135 C CA . MET B 1 51 ? -2.342 0.96 4.246 1 90.75 51 MET B CA 1
ATOM 3136 C C . MET B 1 51 ? -3.416 1.904 4.777 1 90.75 51 MET B C 1
ATOM 3138 O O . MET B 1 51 ? -4.582 1.804 4.391 1 90.75 51 MET B O 1
ATOM 3142 N N . GLU B 1 52 ? -3.012 2.85 5.668 1 92.31 52 GLU B N 1
ATOM 3143 C CA . GLU B 1 52 ? -4.07 3.617 6.316 1 92.31 52 GLU B CA 1
ATOM 3144 C C . GLU B 1 52 ? -3.705 5.098 6.406 1 92.31 52 GLU B C 1
ATOM 3146 O O . GLU B 1 52 ? -4.426 5.953 5.887 1 92.31 52 GLU B O 1
ATOM 3151 N N . THR B 1 53 ? -2.543 5.414 6.977 1 94.69 53 THR B N 1
ATOM 3152 C CA . THR B 1 53 ? -2.201 6.781 7.359 1 94.69 53 THR B CA 1
ATOM 3153 C C . THR B 1 53 ? -2.189 7.695 6.141 1 94.69 53 THR B C 1
ATOM 3155 O O . THR B 1 53 ? -2.756 8.789 6.172 1 94.69 53 THR B O 1
ATOM 3158 N N . GLY B 1 54 ? -1.523 7.254 5.094 1 93.88 54 GLY B N 1
ATOM 3159 C CA . GLY B 1 54 ? -1.428 8.078 3.9 1 93.88 54 GLY B CA 1
ATOM 3160 C C . GLY B 1 54 ? -2.779 8.516 3.365 1 93.88 54 GLY B C 1
ATOM 3161 O O . GLY B 1 54 ? -2.967 9.68 3.002 1 93.88 54 GLY B O 1
ATOM 3162 N N . GLY B 1 55 ? -3.715 7.59 3.393 1 92.5 55 GLY B N 1
ATOM 3163 C CA . GLY B 1 55 ? -5.051 7.891 2.898 1 92.5 55 GLY B CA 1
ATOM 3164 C C . GLY B 1 55 ? -5.801 8.883 3.77 1 92.5 55 GLY B C 1
ATOM 3165 O O . GLY B 1 55 ? -6.641 9.633 3.277 1 92.5 55 GLY B O 1
ATOM 3166 N N . THR B 1 56 ? -5.492 8.906 5 1 92.69 56 THR B N 1
ATOM 3167 C CA . THR B 1 56 ? -6.191 9.789 5.934 1 92.69 56 THR B CA 1
ATOM 3168 C C . THR B 1 56 ? -5.617 11.195 5.883 1 92.69 56 THR B C 1
ATOM 3170 O O . THR B 1 56 ? -6.238 12.148 6.371 1 92.69 56 THR B O 1
ATOM 3173 N N . ILE B 1 57 ? -4.441 11.312 5.316 1 92.06 57 ILE B N 1
ATOM 3174 C CA . ILE B 1 57 ? -3.797 12.617 5.215 1 92.06 57 ILE B CA 1
ATOM 3175 C C . ILE B 1 57 ? -4.246 13.32 3.934 1 92.06 57 ILE B C 1
ATOM 3177 O O . ILE B 1 57 ? -4.324 14.547 3.883 1 92.06 57 ILE B O 1
ATOM 3181 N N . ALA B 1 58 ? -4.621 12.484 3.01 1 88.19 58 ALA B N 1
ATOM 3182 C CA . ALA B 1 58 ? -5.09 13.039 1.742 1 88.19 58 ALA B CA 1
ATOM 3183 C C . ALA B 1 58 ? -6.426 13.758 1.917 1 88.19 58 ALA B C 1
ATOM 3185 O O . ALA B 1 58 ? -7.324 13.25 2.598 1 88.19 58 ALA B O 1
ATOM 3186 N N . ILE B 1 59 ? -6.5 14.922 1.396 1 82.31 59 ILE B N 1
ATOM 3187 C CA . ILE B 1 59 ? -7.688 15.75 1.581 1 82.31 59 ILE B CA 1
ATOM 3188 C C . ILE B 1 59 ? -8.727 15.414 0.509 1 82.31 59 ILE B C 1
ATOM 3190 O O . ILE B 1 59 ? -9.922 15.617 0.708 1 82.31 59 ILE B O 1
ATOM 3194 N N . ASP B 1 60 ? -8.25 15 -0.623 1 81.38 60 ASP B N 1
ATOM 3195 C CA . ASP B 1 60 ? -9.164 14.625 -1.694 1 81.38 60 ASP B CA 1
ATOM 3196 C C . ASP B 1 60 ? -8.617 13.445 -2.498 1 81.38 60 ASP B C 1
ATOM 3198 O O . ASP B 1 60 ? -7.516 12.961 -2.227 1 81.38 60 ASP B O 1
ATOM 3202 N N . ASP B 1 61 ? -9.359 12.945 -3.434 1 80.56 61 ASP B N 1
ATOM 3203 C CA . ASP B 1 61 ? -9.023 11.766 -4.219 1 80.56 61 ASP B CA 1
ATOM 3204 C C . ASP B 1 61 ? -7.859 12.047 -5.164 1 80.56 61 ASP B C 1
ATOM 3206 O O . ASP B 1 61 ? -7.059 11.148 -5.453 1 80.56 61 ASP B O 1
ATOM 3210 N N . LYS B 1 62 ? -7.789 13.281 -5.539 1 76.31 62 LYS B N 1
ATOM 3211 C CA . LYS B 1 62 ? -6.742 13.664 -6.484 1 76.31 62 LYS B CA 1
ATOM 3212 C C . LYS B 1 62 ? -5.359 13.539 -5.852 1 76.31 62 LYS B C 1
ATOM 3214 O O . LYS B 1 62 ? -4.387 13.219 -6.535 1 76.31 62 LYS B O 1
ATOM 3219 N N . THR B 1 63 ? -5.328 13.742 -4.543 1 82.81 63 THR B N 1
ATOM 3220 C CA . THR B 1 63 ? -4.027 13.742 -3.875 1 82.81 63 THR B CA 1
ATOM 3221 C C . THR B 1 63 ? -3.785 12.406 -3.178 1 82.81 63 THR B C 1
ATOM 3223 O O . THR B 1 63 ? -2.68 12.141 -2.705 1 82.81 63 THR B O 1
ATOM 3226 N N . ARG B 1 64 ? -4.746 11.586 -3.172 1 86 64 ARG B N 1
ATOM 3227 C CA . ARG B 1 64 ? -4.637 10.305 -2.477 1 86 64 ARG B CA 1
ATOM 3228 C C . ARG B 1 64 ? -3.496 9.469 -3.041 1 86 64 ARG B C 1
ATOM 3230 O O . ARG B 1 64 ? -2.729 8.867 -2.287 1 86 64 ARG B O 1
ATOM 3237 N N . PHE B 1 65 ? -3.354 9.453 -4.344 1 84.94 65 PHE B N 1
ATOM 3238 C CA . PHE B 1 65 ? -2.297 8.68 -4.984 1 84.94 65 PHE B CA 1
ATOM 3239 C C . PHE B 1 65 ? -0.922 9.18 -4.562 1 84.94 65 PHE B C 1
ATOM 3241 O O . PHE B 1 65 ? 0.001 8.391 -4.359 1 84.94 65 PHE B O 1
ATOM 3248 N N . LEU B 1 66 ? -0.82 10.43 -4.379 1 85.81 66 LEU B N 1
ATOM 3249 C CA . LEU B 1 66 ? 0.442 11.031 -3.963 1 85.81 66 LEU B CA 1
ATOM 3250 C C . LEU B 1 66 ? 0.834 10.562 -2.566 1 85.81 66 LEU B C 1
ATOM 3252 O O . LEU B 1 66 ? 1.948 10.07 -2.361 1 85.81 66 LEU B O 1
ATOM 3256 N N . TYR B 1 67 ? -0.039 10.609 -1.639 1 90.56 67 TYR B N 1
ATOM 3257 C CA . TYR B 1 67 ? 0.256 10.32 -0.24 1 90.56 67 TYR B CA 1
ATOM 3258 C C . TYR B 1 67 ? 0.394 8.82 -0.014 1 90.56 67 TYR B C 1
ATOM 3260 O O . TYR B 1 67 ? 1.194 8.383 0.816 1 90.56 67 TYR B O 1
ATOM 3268 N N . CYS B 1 68 ? -0.246 8.016 -0.8 1 89.19 68 CYS B N 1
ATOM 3269 C CA . CYS B 1 68 ? -0.275 6.578 -0.536 1 89.19 68 CYS B CA 1
ATOM 3270 C C . CYS B 1 68 ? 0.783 5.852 -1.357 1 89.19 68 CYS B C 1
ATOM 3272 O O . CYS B 1 68 ? 1.251 4.781 -0.966 1 89.19 68 CYS B O 1
ATOM 3274 N N . ASN B 1 69 ? 1.127 6.445 -2.506 1 88.12 69 ASN B N 1
ATOM 3275 C CA . ASN B 1 69 ? 1.986 5.691 -3.412 1 88.12 69 ASN B CA 1
ATOM 3276 C C . ASN B 1 69 ? 3.297 6.426 -3.682 1 88.12 69 ASN B C 1
ATOM 3278 O O . ASN B 1 69 ? 4.379 5.887 -3.436 1 88.12 69 ASN B O 1
ATOM 3282 N N . HIS B 1 70 ? 3.213 7.629 -4.039 1 88.5 70 HIS B N 1
ATOM 3283 C CA . HIS B 1 70 ? 4.398 8.344 -4.496 1 88.5 70 HIS B CA 1
ATOM 3284 C C . HIS B 1 70 ? 5.312 8.695 -3.326 1 88.5 70 HIS B C 1
ATOM 3286 O O . HIS B 1 70 ? 6.531 8.531 -3.416 1 88.5 70 HIS B O 1
ATOM 3292 N N . ILE B 1 71 ? 4.723 9.164 -2.291 1 92.19 71 ILE B N 1
ATOM 3293 C CA . ILE B 1 71 ? 5.504 9.609 -1.141 1 92.19 71 ILE B CA 1
ATOM 3294 C C . ILE B 1 71 ? 6.266 8.43 -0.548 1 92.19 71 ILE B C 1
ATOM 3296 O O . ILE B 1 71 ? 7.473 8.516 -0.316 1 92.19 71 ILE B O 1
ATOM 3300 N N . PRO B 1 72 ? 5.645 7.25 -0.367 1 94.25 72 PRO B N 1
ATOM 3301 C CA . PRO B 1 72 ? 6.41 6.113 0.145 1 94.25 72 PRO B CA 1
ATOM 3302 C C . PRO B 1 72 ? 7.543 5.695 -0.792 1 94.25 72 PRO B C 1
ATOM 3304 O O . PRO B 1 72 ? 8.625 5.328 -0.331 1 94.25 72 PRO B O 1
ATOM 3307 N N . GLU B 1 73 ? 7.348 5.793 -2.049 1 92.19 73 GLU B N 1
ATOM 3308 C CA . GLU B 1 73 ? 8.391 5.449 -3.014 1 92.19 73 GLU B CA 1
ATOM 3309 C C . GLU B 1 73 ? 9.57 6.414 -2.918 1 92.19 73 GLU B C 1
ATOM 3311 O O . GLU B 1 73 ? 10.727 5.988 -2.93 1 92.19 73 GLU B O 1
ATOM 3316 N N . LEU B 1 74 ? 9.266 7.656 -2.787 1 92.12 74 LEU B N 1
ATOM 3317 C CA . LEU B 1 74 ? 10.297 8.68 -2.691 1 92.12 74 LEU B CA 1
ATOM 3318 C C . LEU B 1 74 ? 11.023 8.602 -1.351 1 92.12 74 LEU B C 1
ATOM 3320 O O . LEU B 1 74 ? 12.203 8.953 -1.253 1 92.12 74 LEU B O 1
ATOM 3324 N N . ALA B 1 75 ? 10.266 8.148 -0.368 1 94.88 75 ALA B N 1
ATOM 3325 C CA . ALA B 1 75 ? 10.812 8.086 0.984 1 94.88 75 ALA B CA 1
ATOM 3326 C C . ALA B 1 75 ? 11.992 7.121 1.049 1 94.88 75 ALA B C 1
ATOM 3328 O O . ALA B 1 75 ? 12.883 7.277 1.887 1 94.88 75 ALA B O 1
ATOM 3329 N N . LEU B 1 76 ? 12.031 6.141 0.158 1 93 76 LEU B N 1
ATOM 3330 C CA . LEU B 1 76 ? 13.125 5.176 0.151 1 93 76 LEU B CA 1
ATOM 3331 C C . LEU B 1 76 ? 14.438 5.852 -0.217 1 93 76 LEU B C 1
ATOM 3333 O O . LEU B 1 76 ? 15.516 5.32 0.068 1 93 76 LEU B O 1
ATOM 3337 N N . LYS B 1 77 ? 14.336 7.055 -0.755 1 91.81 77 LYS B N 1
ATOM 3338 C CA . LYS B 1 77 ? 15.531 7.746 -1.22 1 91.81 77 LYS B CA 1
ATOM 3339 C C . LYS B 1 77 ? 15.875 8.93 -0.312 1 91.81 77 LYS B C 1
ATOM 3341 O O . LYS B 1 77 ? 16.812 9.672 -0.58 1 91.81 77 LYS B O 1
ATOM 3346 N N . SER B 1 78 ? 15.117 9.125 0.7 1 94.31 78 SER B N 1
ATOM 3347 C CA . SER B 1 78 ? 15.3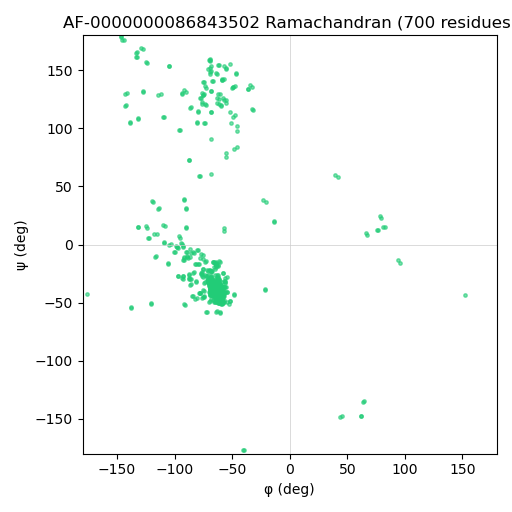2 10.258 1.593 1 94.31 78 SER B CA 1
ATOM 3348 C C . SER B 1 78 ? 15.055 9.875 3.045 1 94.31 78 SER B C 1
ATOM 3350 O O . SER B 1 78 ? 13.914 9.586 3.414 1 94.31 78 SER B O 1
ATOM 3352 N N . ASP B 1 79 ? 16.047 10.016 3.82 1 94.38 79 ASP B N 1
ATOM 3353 C CA . ASP B 1 79 ? 15.891 9.695 5.238 1 94.38 79 ASP B CA 1
ATOM 3354 C C . ASP B 1 79 ? 14.891 10.641 5.902 1 94.38 79 ASP B C 1
ATOM 3356 O O . ASP B 1 79 ? 14.109 10.219 6.754 1 94.38 79 ASP B O 1
ATOM 3360 N N . ALA B 1 80 ? 14.953 11.867 5.523 1 93.69 80 ALA B N 1
ATOM 3361 C CA . ALA B 1 80 ? 14.047 12.844 6.121 1 93.69 80 ALA B CA 1
ATOM 3362 C C . ALA B 1 80 ? 12.594 12.461 5.891 1 93.69 80 ALA B C 1
ATOM 3364 O O . ALA B 1 80 ? 11.797 12.406 6.832 1 93.69 80 ALA B O 1
ATOM 3365 N N . LEU B 1 81 ? 12.312 12.18 4.641 1 95.38 81 LEU B N 1
ATOM 3366 C CA . LEU B 1 81 ? 10.945 11.812 4.285 1 95.38 81 LEU B CA 1
ATOM 3367 C C . LEU B 1 81 ? 10.555 10.484 4.914 1 95.38 81 LEU B C 1
ATOM 3369 O O . LEU B 1 81 ? 9.438 10.32 5.398 1 95.38 81 LEU B O 1
ATOM 3373 N N . LEU B 1 82 ? 11.492 9.57 4.941 1 97.12 82 LEU B N 1
ATOM 3374 C CA . LEU B 1 82 ? 11.25 8.25 5.508 1 97.12 82 LEU B CA 1
ATOM 3375 C C . LEU B 1 82 ? 10.922 8.344 6.996 1 97.12 82 LEU B C 1
ATOM 3377 O O . LEU B 1 82 ? 9.93 7.77 7.457 1 97.12 82 LEU B O 1
ATOM 3381 N N . TYR B 1 83 ? 11.703 9.055 7.727 1 96 83 TYR B N 1
ATOM 3382 C CA . TYR B 1 83 ? 11.5 9.18 9.164 1 96 83 TYR B CA 1
ATOM 3383 C C . TYR B 1 83 ? 10.227 9.969 9.469 1 96 83 TYR B C 1
ATOM 3385 O O . TYR B 1 83 ? 9.547 9.703 10.461 1 96 83 TYR B O 1
ATOM 3393 N N . CYS B 1 84 ? 9.969 10.883 8.578 1 95.25 84 CYS B N 1
ATOM 3394 C CA . CYS B 1 84 ? 8.727 11.633 8.75 1 95.25 84 CYS B CA 1
ATOM 3395 C C . CYS B 1 84 ? 7.512 10.719 8.617 1 95.25 84 CYS B C 1
ATOM 3397 O O . CYS B 1 84 ? 6.57 10.812 9.406 1 95.25 84 CYS B O 1
ATOM 3399 N N . ILE B 1 85 ? 7.57 9.836 7.664 1 96.81 85 ILE B N 1
ATOM 3400 C CA . ILE B 1 85 ? 6.508 8.859 7.441 1 96.81 85 ILE B CA 1
ATOM 3401 C C . ILE B 1 85 ? 6.359 7.969 8.672 1 96.81 85 ILE B C 1
ATOM 3403 O O . ILE B 1 85 ? 5.242 7.711 9.133 1 96.81 85 ILE B O 1
ATOM 3407 N N . TYR B 1 86 ? 7.477 7.551 9.219 1 96.88 86 TYR B N 1
ATOM 3408 C CA . TYR B 1 86 ? 7.434 6.719 10.414 1 96.88 86 TYR B CA 1
ATOM 3409 C C . TYR B 1 86 ? 6.781 7.465 11.57 1 96.88 86 TYR B C 1
ATOM 3411 O O . TYR B 1 86 ? 5.934 6.91 12.273 1 96.88 86 TYR B O 1
ATOM 3419 N N . SER B 1 87 ? 7.172 8.672 11.695 1 94.12 87 SER B N 1
ATOM 3420 C CA . SER B 1 87 ? 6.652 9.477 12.797 1 94.12 87 SER B CA 1
ATOM 3421 C C . SER B 1 87 ? 5.141 9.656 12.688 1 94.12 87 SER B C 1
ATOM 3423 O O . SER B 1 87 ? 4.414 9.492 13.664 1 94.12 87 SER B O 1
ATOM 3425 N N . LEU B 1 88 ? 4.707 9.922 11.516 1 94.94 88 LEU B N 1
ATOM 3426 C CA . LEU B 1 88 ? 3.285 10.156 11.281 1 94.94 88 LEU B CA 1
ATOM 3427 C C . LEU B 1 88 ? 2.48 8.875 11.469 1 94.94 88 LEU B C 1
ATOM 3429 O O . LEU B 1 88 ? 1.388 8.906 12.039 1 94.94 88 LEU B O 1
ATOM 3433 N N . ALA B 1 89 ? 3.043 7.816 10.945 1 95.31 89 ALA B N 1
ATOM 3434 C CA . ALA B 1 89 ? 2.371 6.527 11.117 1 95.31 89 ALA B CA 1
ATOM 3435 C C . ALA B 1 89 ? 2.24 6.168 12.594 1 95.31 89 ALA B C 1
ATOM 3437 O O . ALA B 1 89 ? 1.193 5.688 13.031 1 95.31 89 ALA B O 1
ATOM 3438 N N . ALA B 1 90 ? 3.309 6.398 13.328 1 93.75 90 ALA B N 1
ATOM 3439 C CA . ALA B 1 90 ? 3.283 6.141 14.766 1 93.75 90 ALA B CA 1
ATOM 3440 C C . ALA B 1 90 ? 2.24 7.012 15.461 1 93.75 90 ALA B C 1
ATOM 3442 O O . ALA B 1 90 ? 1.498 6.531 16.328 1 93.75 90 ALA B O 1
ATOM 3443 N N . LEU B 1 91 ? 2.215 8.203 15.055 1 90.06 91 LEU B N 1
ATOM 3444 C CA . LEU B 1 91 ? 1.241 9.125 15.625 1 90.06 91 LEU B CA 1
ATOM 3445 C C . LEU B 1 91 ? -0.182 8.672 15.32 1 90.06 91 LEU B C 1
ATOM 3447 O O . LEU B 1 91 ? -1.052 8.719 16.188 1 90.06 91 LEU B O 1
ATOM 3451 N N . HIS B 1 92 ? -0.44 8.289 14.156 1 92.69 92 HIS B N 1
ATOM 3452 C CA . HIS B 1 92 ? -1.752 7.801 13.75 1 92.69 92 HIS B CA 1
ATOM 3453 C C . HIS B 1 92 ? -2.137 6.547 14.523 1 92.69 92 HIS B C 1
ATOM 3455 O O . HIS B 1 92 ? -3.287 6.398 14.938 1 92.69 92 HIS B O 1
ATOM 3461 N N . LEU B 1 93 ? -1.158 5.695 14.633 1 90.88 93 LEU B N 1
ATOM 3462 C CA . LEU B 1 93 ? -1.385 4.48 15.406 1 90.88 93 LEU B CA 1
ATOM 3463 C C . LEU B 1 93 ? -1.745 4.812 16.844 1 90.88 93 LEU B C 1
ATOM 3465 O O . LEU B 1 93 ? -2.637 4.188 17.422 1 90.88 93 LEU B O 1
ATOM 3469 N N . ALA B 1 94 ? -1.061 5.695 17.375 1 85.06 94 ALA B N 1
ATOM 3470 C CA . ALA B 1 94 ? -1.317 6.109 18.75 1 85.06 94 ALA B CA 1
ATOM 3471 C C . ALA B 1 94 ? -2.701 6.734 18.875 1 85.06 94 ALA B C 1
ATOM 3473 O O . ALA B 1 94 ? -3.375 6.559 19.891 1 85.06 94 ALA B O 1
ATOM 3474 N N . ALA B 1 95 ? -3.127 7.461 17.875 1 82.69 95 ALA B N 1
ATOM 3475 C CA . ALA B 1 95 ? -4.426 8.133 17.891 1 82.69 95 ALA B CA 1
ATOM 3476 C C . ALA B 1 95 ? -5.562 7.117 17.781 1 82.69 95 ALA B C 1
ATOM 3478 O O . ALA B 1 95 ? -6.66 7.348 18.297 1 82.69 95 ALA B O 1
ATOM 3479 N N . SER B 1 96 ? -5.289 6.016 17.078 1 80.88 96 SER B N 1
ATOM 3480 C CA . SER B 1 96 ? -6.328 5.02 16.828 1 80.88 96 SER B CA 1
ATOM 3481 C C . SER B 1 96 ? -6.316 3.934 17.891 1 80.88 96 SER B C 1
ATOM 3483 O O . SER B 1 96 ? -7.266 3.156 18.016 1 80.88 96 SER B O 1
ATOM 3485 N N . ASP B 1 97 ? -5.184 3.826 18.359 1 73.06 97 ASP B N 1
ATOM 3486 C CA . ASP B 1 97 ? -4.992 2.723 19.297 1 73.06 97 ASP B CA 1
ATOM 3487 C C . ASP B 1 97 ? -5.602 3.047 20.656 1 73.06 97 ASP B C 1
ATOM 3489 O O . ASP B 1 97 ? -5.219 4.027 21.297 1 73.06 97 ASP B O 1
ATOM 3493 N N . GLU B 1 98 ? -6.391 2.27 20.922 1 66.81 98 GLU B N 1
ATOM 3494 C CA . GLU B 1 98 ? -7.027 2.426 22.234 1 66.81 98 GLU B CA 1
ATOM 3495 C C . GLU B 1 98 ? -6.059 2.09 23.359 1 66.81 98 GLU B C 1
ATOM 3497 O O . GLU B 1 98 ? -6.156 2.65 24.453 1 66.81 98 GLU B O 1
ATOM 3502 N N . ASN B 1 99 ? -5.148 1.282 23.016 1 62.78 99 ASN B N 1
ATOM 3503 C CA . ASN B 1 99 ? -4.281 0.783 24.078 1 62.78 99 ASN B CA 1
ATOM 3504 C C . ASN B 1 99 ? -3.117 1.733 24.344 1 62.78 99 ASN B C 1
ATOM 3506 O O . ASN B 1 99 ? -2.432 1.613 25.359 1 62.78 99 ASN B O 1
ATOM 3510 N N . LYS B 1 100 ? -2.943 2.723 23.578 1 65 100 LYS B N 1
ATOM 3511 C CA . LYS B 1 100 ? -1.924 3.76 23.719 1 65 100 LYS B CA 1
ATOM 3512 C C . LYS B 1 100 ? -0.58 3.16 24.125 1 65 100 LYS B C 1
ATOM 3514 O O . LYS B 1 100 ? 0.013 3.57 25.125 1 65 100 LYS B O 1
ATOM 3519 N N . GLU B 1 101 ? -0.039 2.262 23.375 1 77 101 GLU B N 1
ATOM 3520 C CA . GLU B 1 101 ? 1.248 1.632 23.656 1 77 101 GLU B CA 1
ATOM 3521 C C . GLU B 1 101 ? 2.365 2.668 23.719 1 77 101 GLU B C 1
ATOM 3523 O O . GLU B 1 101 ? 2.641 3.359 22.734 1 77 101 GLU B O 1
ATOM 3528 N N . PRO B 1 102 ? 3.008 2.777 24.797 1 79.56 102 PRO B N 1
ATOM 3529 C CA . PRO B 1 102 ? 4.062 3.779 24.969 1 79.56 102 PRO B CA 1
ATOM 3530 C C . PRO B 1 102 ? 5.164 3.66 23.922 1 79.56 102 PRO B C 1
ATOM 3532 O O . PRO B 1 102 ? 5.742 4.672 23.516 1 79.56 102 PRO B O 1
ATOM 3535 N N . ALA B 1 103 ? 5.379 2.477 23.516 1 84.19 103 ALA B N 1
ATOM 3536 C CA . ALA B 1 103 ? 6.438 2.258 22.531 1 84.19 103 ALA B CA 1
ATOM 3537 C C . ALA B 1 103 ? 6.137 2.996 21.234 1 84.19 103 ALA B C 1
ATOM 3539 O O . ALA B 1 103 ? 7.055 3.479 20.562 1 84.19 103 ALA B O 1
ATOM 3540 N N . ILE B 1 104 ? 4.93 3.15 20.984 1 86.31 104 ILE B N 1
ATOM 3541 C CA . ILE B 1 104 ? 4.52 3.803 19.75 1 86.31 104 ILE B CA 1
ATOM 3542 C C . ILE B 1 104 ? 4.688 5.316 19.891 1 86.31 104 ILE B C 1
ATOM 3544 O O . ILE B 1 104 ? 5.145 5.98 18.953 1 86.31 104 ILE B O 1
ATOM 3548 N N . ALA B 1 105 ? 4.324 5.824 21.031 1 82.69 105 ALA B N 1
ATOM 3549 C CA . ALA B 1 105 ? 4.52 7.25 21.281 1 82.69 105 ALA B CA 1
ATOM 3550 C C . ALA B 1 105 ? 6 7.617 21.25 1 82.69 105 ALA B C 1
ATOM 3552 O O . ALA B 1 105 ? 6.375 8.664 20.719 1 82.69 105 ALA B O 1
ATOM 3553 N N . ASP B 1 106 ? 6.73 6.742 21.781 1 86.44 106 ASP B N 1
ATOM 3554 C CA . ASP B 1 106 ? 8.172 6.953 21.766 1 86.44 106 ASP B CA 1
ATOM 3555 C C . ASP B 1 106 ? 8.719 6.918 20.344 1 86.44 106 ASP B C 1
ATOM 3557 O O . ASP B 1 106 ? 9.617 7.684 20 1 86.44 106 ASP B O 1
ATOM 3561 N N . ALA B 1 107 ? 8.211 6.051 19.609 1 91 107 ALA B N 1
ATOM 3562 C CA . ALA B 1 107 ? 8.641 5.965 18.219 1 91 107 ALA B CA 1
ATOM 3563 C C . ALA B 1 107 ? 8.328 7.254 17.469 1 91 107 ALA B C 1
ATOM 3565 O O . ALA B 1 107 ? 9.148 7.746 16.688 1 91 107 ALA B O 1
ATOM 3566 N N . HIS B 1 108 ? 7.176 7.809 17.734 1 89.75 108 HIS B N 1
ATOM 3567 C CA . HIS B 1 108 ? 6.793 9.062 17.094 1 89.75 108 HIS B CA 1
ATOM 3568 C C . HIS B 1 108 ? 7.816 10.156 17.391 1 89.75 108 HIS B C 1
ATOM 3570 O O . HIS B 1 108 ? 8.305 10.812 16.469 1 89.75 108 HIS B O 1
ATOM 3576 N N . ARG B 1 109 ? 8.133 10.289 18.594 1 84.62 109 ARG B N 1
ATOM 3577 C CA . ARG B 1 109 ? 9.047 11.344 19 1 84.62 109 ARG B CA 1
ATOM 3578 C C . ARG B 1 109 ? 10.438 11.125 18.422 1 84.62 109 ARG B C 1
ATOM 3580 O O . ARG B 1 109 ? 11.07 12.062 17.938 1 84.62 109 ARG B O 1
ATOM 3587 N N . LYS B 1 110 ? 10.836 9.938 18.516 1 88.88 110 LYS B N 1
ATOM 3588 C CA . LYS B 1 110 ? 12.172 9.594 18.031 1 88.88 110 LYS B CA 1
ATOM 3589 C C . LYS B 1 110 ? 12.289 9.859 16.531 1 88.88 110 LYS B C 1
ATOM 3591 O O . LYS B 1 110 ? 13.234 10.523 16.094 1 88.88 110 LYS B O 1
ATOM 3596 N N . TYR B 1 111 ? 11.375 9.375 15.812 1 93.25 111 TYR B N 1
ATOM 3597 C CA . TYR B 1 111 ? 11.461 9.516 14.359 1 93.25 111 TYR B CA 1
ATOM 3598 C C . TYR B 1 111 ? 11.172 10.945 13.93 1 93.25 111 TYR B C 1
ATOM 3600 O O . TYR B 1 111 ? 11.672 11.406 12.906 1 93.25 111 TYR B O 1
ATOM 3608 N N . LEU B 1 112 ? 10.391 11.656 14.734 1 89 112 LEU B N 1
ATOM 3609 C CA . LEU B 1 112 ? 10.195 13.078 14.453 1 89 112 LEU B CA 1
ATOM 3610 C C . LEU B 1 112 ? 11.508 13.844 14.578 1 89 112 LEU B C 1
ATOM 3612 O O . LEU B 1 112 ? 11.859 14.625 13.695 1 89 112 LEU B O 1
ATOM 3616 N N . SER B 1 113 ? 12.188 13.555 15.609 1 86.06 113 SER B N 1
ATOM 3617 C CA . SER B 1 113 ? 13.469 14.203 15.836 1 86.06 113 SER B CA 1
ATOM 3618 C C . SER B 1 113 ? 14.461 13.883 14.727 1 86.06 113 SER B C 1
ATOM 3620 O O . SER B 1 113 ? 15.156 14.773 14.227 1 86.06 113 SER B O 1
ATOM 3622 N N . MET B 1 114 ? 14.484 12.664 14.352 1 92 114 MET B N 1
ATOM 3623 C CA . MET B 1 114 ? 15.383 12.242 13.281 1 92 114 MET B CA 1
ATOM 3624 C C . MET B 1 114 ? 14.984 12.883 11.961 1 92 114 MET B C 1
ATOM 3626 O O . MET B 1 114 ? 15.852 13.297 11.18 1 92 114 MET B O 1
ATOM 3630 N N . ALA B 1 115 ? 13.688 12.938 11.711 1 92.56 115 ALA B N 1
ATOM 3631 C CA . ALA B 1 115 ? 13.188 13.531 10.477 1 92.56 115 ALA B CA 1
ATOM 3632 C C . ALA B 1 115 ? 13.562 15.008 10.383 1 92.56 115 ALA B C 1
ATOM 3634 O O . ALA B 1 115 ? 14 15.477 9.336 1 92.56 115 ALA B O 1
ATOM 3635 N N . LEU B 1 116 ? 13.414 15.68 11.445 1 85.94 116 LEU B N 1
ATOM 3636 C CA . LEU B 1 116 ? 13.727 17.094 11.484 1 85.94 116 LEU B CA 1
ATOM 3637 C C . LEU B 1 116 ? 15.219 17.328 11.227 1 85.94 116 LEU B C 1
ATOM 3639 O O . LEU B 1 116 ? 15.586 18.234 10.469 1 85.94 116 LEU B O 1
ATOM 3643 N N . ARG B 1 117 ? 16 16.547 11.859 1 86.56 117 ARG B N 1
ATOM 3644 C CA . ARG B 1 117 ? 17.453 16.641 11.664 1 86.56 117 ARG B CA 1
ATOM 3645 C C . ARG B 1 117 ? 17.828 16.422 10.203 1 86.56 117 ARG B C 1
ATOM 3647 O O . ARG B 1 117 ? 18.547 17.234 9.617 1 86.56 117 ARG B O 1
ATOM 3654 N N . GLU B 1 118 ? 17.312 15.344 9.656 1 91.88 118 GLU B N 1
ATOM 3655 C CA . GLU B 1 118 ? 17.641 15.016 8.266 1 91.88 118 GLU B CA 1
ATOM 3656 C C . GLU B 1 118 ? 17.047 16.047 7.309 1 91.88 118 GLU B C 1
ATOM 3658 O O . GLU B 1 118 ? 17.625 16.328 6.266 1 91.88 118 GLU B O 1
ATOM 3663 N N . HIS B 1 119 ? 15.898 16.547 7.617 1 88.69 119 HIS B N 1
ATOM 3664 C CA . HIS B 1 119 ? 15.273 17.562 6.777 1 88.69 119 HIS B CA 1
ATOM 3665 C C . HIS B 1 119 ? 16.109 18.828 6.746 1 88.69 119 HIS B C 1
ATOM 3667 O O . HIS B 1 119 ? 16.281 19.453 5.691 1 88.69 119 HIS B O 1
ATOM 3673 N N . ASN B 1 120 ? 16.578 19.172 7.844 1 83.44 120 ASN B N 1
ATOM 3674 C CA . ASN B 1 120 ? 17.422 20.359 7.926 1 83.44 120 ASN B CA 1
ATOM 3675 C C . ASN B 1 120 ? 18.688 20.219 7.07 1 83.44 120 ASN B C 1
ATOM 3677 O O . ASN B 1 120 ? 19.125 21.172 6.426 1 83.44 120 ASN B O 1
ATOM 3681 N N . LYS B 1 121 ? 19.234 19.047 7.121 1 85.31 121 LYS B N 1
ATOM 3682 C CA . LYS B 1 121 ? 20.375 18.766 6.262 1 85.31 121 LYS B CA 1
ATOM 3683 C C . LYS B 1 121 ? 20.016 18.938 4.789 1 85.31 121 LYS B C 1
ATOM 3685 O O . LYS B 1 121 ? 20.781 19.5 4.012 1 85.31 121 LYS B O 1
ATOM 3690 N N . ALA B 1 122 ? 18.859 18.453 4.426 1 85.69 122 ALA B N 1
ATOM 3691 C CA . ALA B 1 122 ? 18.406 18.516 3.039 1 85.69 122 ALA B CA 1
ATOM 3692 C C . ALA B 1 122 ? 18.125 19.969 2.627 1 85.69 122 ALA B C 1
ATOM 3694 O O . ALA B 1 122 ? 18.406 20.359 1.492 1 85.69 122 ALA B O 1
ATOM 3695 N N . LEU B 1 123 ? 17.594 20.734 3.498 1 80.69 123 LEU B N 1
ATOM 3696 C CA . LEU B 1 123 ? 17.297 22.141 3.242 1 80.69 123 LEU B CA 1
ATOM 3697 C C . LEU B 1 123 ? 18.578 22.922 2.973 1 80.69 123 LEU B C 1
ATOM 3699 O O . LEU B 1 123 ? 18.609 23.812 2.123 1 80.69 123 LEU B O 1
ATOM 3703 N N . ALA B 1 124 ? 19.578 22.516 3.67 1 78.69 124 ALA B N 1
ATOM 3704 C CA . ALA B 1 124 ? 20.875 23.188 3.525 1 78.69 124 ALA B CA 1
ATOM 3705 C C . ALA B 1 124 ? 21.484 22.922 2.158 1 78.69 124 ALA B C 1
ATOM 3707 O O . ALA B 1 124 ? 22.281 23.719 1.653 1 78.69 124 ALA B O 1
ATOM 3708 N N . SER B 1 125 ? 21.094 21.828 1.522 1 84.19 125 SER B N 1
ATOM 3709 C CA . SER B 1 125 ? 21.625 21.453 0.219 1 84.19 125 SER B CA 1
ATOM 3710 C C . SER B 1 125 ? 20.531 21.391 -0.835 1 84.19 125 SER B C 1
ATOM 3712 O O . SER B 1 125 ? 20.547 20.516 -1.713 1 84.19 125 SER B O 1
ATOM 3714 N N . LEU B 1 126 ? 19.625 22.281 -0.713 1 82.62 126 LEU B N 1
ATOM 3715 C CA . LEU B 1 126 ? 18.453 22.266 -1.589 1 82.62 126 LEU B CA 1
ATOM 3716 C C . LEU B 1 126 ? 18.859 22.438 -3.047 1 82.62 126 LEU B C 1
ATOM 3718 O O . LEU B 1 126 ? 19.656 23.328 -3.365 1 82.62 126 LEU B O 1
ATOM 3722 N N . CYS B 1 127 ? 18.484 21.594 -3.863 1 83.25 127 CYS B N 1
ATOM 3723 C CA . CYS B 1 127 ? 18.719 21.625 -5.301 1 83.25 127 CYS B CA 1
ATOM 3724 C C . CYS B 1 127 ? 17.547 21 -6.062 1 83.25 127 CYS B C 1
ATOM 3726 O O . CYS B 1 127 ? 16.562 20.562 -5.453 1 83.25 127 CYS B O 1
ATOM 3728 N N . ALA B 1 128 ? 17.609 20.984 -7.297 1 78.75 128 ALA B N 1
ATOM 3729 C CA . ALA B 1 128 ? 16.531 20.484 -8.133 1 78.75 128 ALA B CA 1
ATOM 3730 C C . ALA B 1 128 ? 16.266 19 -7.879 1 78.75 128 ALA B C 1
ATOM 3732 O O . ALA B 1 128 ? 15.125 18.547 -7.961 1 78.75 128 ALA B O 1
ATOM 3733 N N . ALA B 1 129 ? 17.297 18.266 -7.449 1 82.31 129 ALA B N 1
ATOM 3734 C CA . ALA B 1 129 ? 17.219 16.812 -7.312 1 82.31 129 ALA B CA 1
ATOM 3735 C C . ALA B 1 129 ? 16.438 16.422 -6.062 1 82.31 129 ALA B C 1
ATOM 3737 O O . ALA B 1 129 ? 15.82 15.352 -6.016 1 82.31 129 ALA B O 1
ATOM 3738 N N . ASN B 1 130 ? 16.406 17.344 -5.102 1 87.31 130 ASN B N 1
ATOM 3739 C CA . ASN B 1 130 ? 15.758 16.938 -3.863 1 87.31 130 ASN B CA 1
ATOM 3740 C C . ASN B 1 130 ? 14.617 17.875 -3.492 1 87.31 130 ASN B C 1
ATOM 3742 O O . ASN B 1 130 ? 13.992 17.719 -2.439 1 87.31 130 ASN B O 1
ATOM 3746 N N . ALA B 1 131 ? 14.32 18.781 -4.34 1 83.44 131 ALA B N 1
ATOM 3747 C CA . ALA B 1 131 ? 13.305 19.797 -4.059 1 83.44 131 ALA B CA 1
ATOM 3748 C C . ALA B 1 131 ? 11.945 19.156 -3.811 1 83.44 131 ALA B C 1
ATOM 3750 O O . ALA B 1 131 ? 11.219 19.562 -2.895 1 83.44 131 ALA B O 1
ATOM 3751 N N . ASP B 1 132 ? 11.641 18.188 -4.566 1 84.44 132 ASP B N 1
ATOM 3752 C CA . ASP B 1 132 ? 10.359 17.5 -4.406 1 84.44 132 ASP B CA 1
ATOM 3753 C C . ASP B 1 132 ? 10.25 16.859 -3.021 1 84.44 132 ASP B C 1
ATOM 3755 O O . ASP B 1 132 ? 9.234 17.031 -2.336 1 84.44 132 ASP B O 1
ATOM 3759 N N . VAL B 1 133 ? 11.312 16.234 -2.672 1 88.81 133 VAL B N 1
ATOM 3760 C CA . VAL B 1 133 ? 11.305 15.5 -1.41 1 88.81 133 VAL B CA 1
ATOM 3761 C C . VAL B 1 133 ? 11.266 16.484 -0.242 1 88.81 133 VAL B C 1
ATOM 3763 O O . VAL B 1 133 ? 10.57 16.25 0.753 1 88.81 133 VAL B O 1
ATOM 3766 N N . VAL B 1 134 ? 11.938 17.531 -0.399 1 85.94 134 VAL B N 1
ATOM 3767 C CA . VAL B 1 134 ? 11.969 18.547 0.654 1 85.94 134 VAL B CA 1
ATOM 3768 C C . VAL B 1 134 ? 10.578 19.172 0.816 1 85.94 134 VAL B C 1
ATOM 3770 O O . VAL B 1 134 ? 10.094 19.328 1.938 1 85.94 134 VAL B O 1
ATOM 3773 N N . CYS B 1 135 ? 9.969 19.406 -0.253 1 83.31 135 CYS B N 1
ATOM 3774 C CA . CYS B 1 135 ? 8.633 20 -0.224 1 83.31 135 CYS B CA 1
ATOM 3775 C C . CYS B 1 135 ? 7.617 19.047 0.368 1 83.31 135 CYS B C 1
ATOM 3777 O O . CYS B 1 135 ? 6.773 19.438 1.173 1 83.31 135 CYS B O 1
ATOM 3779 N N . LEU B 1 136 ? 7.695 17.859 -0.009 1 87.06 136 LEU B N 1
ATOM 3780 C CA . LEU B 1 136 ? 6.766 16.844 0.487 1 87.06 136 LEU B CA 1
ATOM 3781 C C . LEU B 1 136 ? 6.969 16.609 1.979 1 87.06 136 LEU B C 1
ATOM 3783 O O . LEU B 1 136 ? 6 16.453 2.727 1 87.06 136 LEU B O 1
ATOM 3787 N N . THR B 1 137 ? 8.195 16.578 2.35 1 90.06 137 THR B N 1
ATOM 3788 C CA . THR B 1 137 ? 8.508 16.391 3.766 1 90.06 137 THR B CA 1
ATOM 3789 C C . THR B 1 137 ? 7.934 17.547 4.59 1 90.06 137 THR B C 1
ATOM 3791 O O . THR B 1 137 ? 7.332 17.312 5.645 1 90.06 137 THR B O 1
ATOM 3794 N N . SER B 1 138 ? 8.102 18.672 4.094 1 84.62 138 SER B N 1
ATOM 3795 C CA . SER B 1 138 ? 7.551 19.844 4.773 1 84.62 138 SER B CA 1
ATOM 3796 C C . SER B 1 138 ? 6.031 19.75 4.871 1 84.62 138 SER B C 1
ATOM 3798 O O . SER B 1 138 ? 5.445 20.156 5.879 1 84.62 138 SER B O 1
ATOM 3800 N N . SER B 1 139 ? 5.469 19.281 3.848 1 85.38 139 SER B N 1
ATOM 3801 C CA . SER B 1 139 ? 4.02 19.125 3.848 1 85.38 139 SER B CA 1
ATOM 3802 C C . SER B 1 139 ? 3.574 18.125 4.918 1 85.38 139 SER B C 1
ATOM 3804 O O . SER B 1 139 ? 2.557 18.344 5.582 1 85.38 139 SER B O 1
ATOM 3806 N N . LEU B 1 140 ? 4.324 17.109 5.031 1 90.12 140 LEU B N 1
ATOM 3807 C CA . LEU B 1 140 ? 3.979 16.125 6.043 1 90.12 140 LEU B CA 1
ATOM 3808 C C . LEU B 1 140 ? 4.223 16.672 7.445 1 90.12 140 LEU B C 1
ATOM 3810 O O . LEU B 1 140 ? 3.482 16.344 8.375 1 90.12 140 LEU B O 1
ATOM 3814 N N . PHE B 1 141 ? 5.227 17.453 7.574 1 88.12 141 PHE B N 1
ATOM 3815 C CA . PHE B 1 141 ? 5.48 18.094 8.859 1 88.12 141 PHE B CA 1
ATOM 3816 C C . PHE B 1 141 ? 4.316 19 9.25 1 88.12 141 PHE B C 1
ATOM 3818 O O . PHE B 1 141 ? 3.998 19.125 10.438 1 88.12 141 PHE B O 1
ATOM 3825 N N . ARG B 1 142 ? 3.742 19.547 8.305 1 87.19 142 ARG B N 1
ATOM 3826 C CA . ARG B 1 142 ? 2.59 20.391 8.586 1 87.19 142 ARG B CA 1
ATOM 3827 C C . ARG B 1 142 ? 1.469 19.594 9.242 1 87.19 142 ARG B C 1
ATOM 3829 O O . ARG B 1 142 ? 0.795 20.094 10.148 1 87.19 142 ARG B O 1
ATOM 3836 N N . VAL B 1 143 ? 1.282 18.422 8.805 1 89.06 143 VAL B N 1
ATOM 3837 C CA . VAL B 1 143 ? 0.295 17.547 9.43 1 89.06 143 VAL B CA 1
ATOM 3838 C C . VAL B 1 143 ? 0.661 17.312 10.891 1 89.06 143 VAL B C 1
ATOM 3840 O O . VAL B 1 143 ? -0.195 17.406 11.773 1 89.06 143 VAL B O 1
ATOM 3843 N N . CYS B 1 144 ? 1.886 17.125 11.07 1 84.94 144 CYS B N 1
ATOM 3844 C CA . CYS B 1 144 ? 2.367 16.922 12.43 1 84.94 144 CYS B CA 1
ATOM 3845 C C . CYS B 1 144 ? 2.139 18.172 13.281 1 84.94 144 CYS B C 1
ATOM 3847 O O . CYS B 1 144 ? 1.819 18.078 14.469 1 84.94 144 CYS B O 1
ATOM 3849 N N . SER B 1 145 ? 2.32 19.266 12.688 1 87.25 145 SER B N 1
ATOM 3850 C CA . SER B 1 145 ? 2.172 20.516 13.422 1 87.25 145 SER B CA 1
ATOM 3851 C C . SER B 1 145 ? 0.744 20.703 13.93 1 87.25 145 SER B C 1
ATOM 3853 O O . SER B 1 145 ? 0.529 21.266 15.008 1 87.25 145 SER B O 1
ATOM 3855 N N . PHE B 1 146 ? -0.203 20.234 13.242 1 91.56 146 PHE B N 1
ATOM 3856 C CA . PHE B 1 146 ? -1.591 20.359 13.672 1 91.56 146 PHE B CA 1
ATOM 3857 C C . PHE B 1 146 ? -1.866 19.453 14.867 1 91.56 146 PHE B C 1
ATOM 3859 O O . PHE B 1 146 ? -2.707 19.766 15.711 1 91.56 146 PHE B O 1
ATOM 3866 N N . THR B 1 147 ? -1.207 18.375 14.898 1 84.94 147 THR B N 1
ATOM 3867 C CA . THR B 1 147 ? -1.36 17.516 16.062 1 84.94 147 THR B CA 1
ATOM 3868 C C . THR B 1 147 ? -0.803 18.203 17.312 1 84.94 147 THR B C 1
ATOM 3870 O O . THR B 1 147 ? -1.334 18.016 18.406 1 84.94 147 THR B O 1
ATOM 3873 N N . LEU B 1 148 ? 0.251 18.938 17.094 1 81 148 LEU B N 1
ATOM 3874 C CA . LEU B 1 148 ? 0.804 19.719 18.203 1 81 148 LEU B CA 1
ATOM 3875 C C . LEU B 1 148 ? -0.188 20.781 18.672 1 81 148 LEU B C 1
ATOM 3877 O O . LEU B 1 148 ? -0.285 21.062 19.859 1 81 148 LEU B O 1
ATOM 3881 N N . LEU B 1 149 ? -0.825 21.359 17.734 1 89.38 149 LEU B N 1
ATOM 3882 C CA . LEU B 1 149 ? -1.85 22.344 18.062 1 89.38 149 LEU B CA 1
ATOM 3883 C C . LEU B 1 149 ? -2.947 21.719 18.922 1 89.38 149 LEU B C 1
ATOM 3885 O O . LEU B 1 149 ? -3.465 22.375 19.844 1 89.38 149 LEU B O 1
ATOM 3889 N N . GLN B 1 150 ? -3.277 20.516 18.672 1 86.25 150 GLN B N 1
ATOM 3890 C CA . GLN B 1 150 ? -4.316 19.812 19.391 1 86.25 150 GLN B CA 1
ATOM 3891 C C . GLN B 1 150 ? -3.895 19.547 20.844 1 86.25 150 GLN B C 1
ATOM 3893 O O . GLN B 1 150 ? -4.727 19.609 21.75 1 86.25 150 GLN B O 1
ATOM 3898 N N . GLU B 1 151 ? -2.672 19.312 21.047 1 78.56 151 GLU B N 1
ATOM 3899 C CA . GLU B 1 151 ? -2.209 18.828 22.344 1 78.56 151 GLU B CA 1
ATOM 3900 C C . GLU B 1 151 ? -1.69 19.953 23.219 1 78.56 151 GLU B C 1
ATOM 3902 O O . GLU B 1 151 ? -1.394 19.75 24.391 1 78.56 151 GLU B O 1
ATOM 3907 N N . ARG B 1 152 ? -1.678 21.125 22.672 1 85.19 152 ARG B N 1
ATOM 3908 C CA . ARG B 1 152 ? -1.07 22.219 23.422 1 85.19 152 ARG B CA 1
ATOM 3909 C C . ARG B 1 152 ? -1.912 22.562 24.641 1 85.19 152 ARG B C 1
ATOM 3911 O O . ARG B 1 152 ? -3.129 22.375 24.641 1 85.19 152 ARG B O 1
ATOM 3918 N N . SER B 1 153 ? -1.222 23.094 25.625 1 85.12 153 SER B N 1
ATOM 3919 C CA . SER B 1 153 ? -1.921 23.578 26.812 1 85.12 153 SER B CA 1
ATOM 3920 C C . SER B 1 153 ? -2.629 24.891 26.531 1 85.12 153 SER B C 1
ATOM 3922 O O . SER B 1 153 ? -2.088 25.766 25.844 1 85.12 153 SER B O 1
ATOM 3924 N N . ARG B 1 154 ? -3.869 25.016 27.094 1 86.31 154 ARG B N 1
ATOM 3925 C CA . ARG B 1 154 ? -4.66 26.219 26.859 1 86.31 154 ARG B CA 1
ATOM 3926 C C . ARG B 1 154 ? -5.066 26.875 28.172 1 86.31 154 ARG B C 1
ATOM 3928 O O . ARG B 1 154 ? -5.973 27.719 28.203 1 86.31 154 ARG B O 1
ATOM 3935 N N . GLN B 1 155 ? -4.453 26.5 29.266 1 86.62 155 GLN B N 1
ATOM 3936 C CA . GLN B 1 155 ? -4.723 27.062 30.578 1 86.62 155 GLN B CA 1
ATOM 3937 C C . GLN B 1 155 ? -3.426 27.453 31.297 1 86.62 155 GLN B C 1
ATOM 3939 O O . GLN B 1 155 ? -2.67 26.578 31.734 1 86.62 155 GLN B O 1
ATOM 3944 N N . PRO B 1 156 ? -3.014 28.766 31.5 1 90.94 156 PRO B N 1
ATOM 3945 C CA . PRO B 1 156 ? -3.773 29.922 31.016 1 90.94 156 PRO B CA 1
ATOM 3946 C C . PRO B 1 156 ? -3.748 30.047 29.5 1 90.94 156 PRO B C 1
ATOM 3948 O O . PRO B 1 156 ? -2.85 29.516 28.844 1 90.94 156 PRO B O 1
ATOM 3951 N N . TYR B 1 157 ? -4.688 30.719 28.984 1 92.38 157 TYR B N 1
ATOM 3952 C CA . TYR B 1 157 ? -4.777 30.766 27.531 1 92.38 157 TYR B CA 1
ATOM 3953 C C . TYR B 1 157 ? -3.752 31.719 26.953 1 92.38 157 TYR B C 1
ATOM 3955 O O . TYR B 1 157 ? -3.658 32.875 27.375 1 92.38 157 TYR B O 1
ATOM 3963 N N . GLU B 1 158 ? -2.98 31.188 26.047 1 92.31 158 GLU B N 1
ATOM 3964 C CA . GLU B 1 158 ? -2.119 31.953 25.156 1 92.31 158 GLU B CA 1
ATOM 3965 C C . GLU B 1 158 ? -2.361 31.578 23.703 1 92.31 158 GLU B C 1
ATOM 3967 O O . GLU B 1 158 ? -2.518 30.406 23.375 1 92.31 158 GLU B O 1
ATOM 3972 N N . PRO B 1 159 ? -2.527 32.625 22.906 1 94 159 PRO B N 1
ATOM 3973 C CA . PRO B 1 159 ? -2.729 32.281 21.5 1 94 159 PRO B CA 1
ATOM 3974 C C . PRO B 1 159 ? -1.603 31.406 20.938 1 94 159 PRO B C 1
ATOM 3976 O O . PRO B 1 159 ? -0.49 31.422 21.469 1 94 159 PRO B O 1
ATOM 3979 N N . PRO B 1 160 ? -1.867 30.594 19.953 1 93.75 160 PRO B N 1
ATOM 3980 C CA . PRO B 1 160 ? -0.887 29.641 19.438 1 93.75 160 PRO B CA 1
ATOM 3981 C C . PRO B 1 160 ? 0.149 30.297 18.531 1 93.75 160 PRO B C 1
ATOM 3983 O O . PRO B 1 160 ? 0.332 29.859 17.391 1 93.75 160 PRO B O 1
ATOM 3986 N N . VAL B 1 161 ? 0.849 31.219 19.031 1 90.62 161 VAL B N 1
ATOM 3987 C CA . VAL B 1 161 ? 1.83 32 18.297 1 90.62 161 VAL B CA 1
ATOM 3988 C C . VAL B 1 161 ? 2.977 31.109 17.844 1 90.62 161 VAL B C 1
ATOM 3990 O O . VAL B 1 161 ? 3.441 31.219 16.703 1 90.62 161 VAL B O 1
ATOM 3993 N N . GLU B 1 162 ? 3.346 30.234 18.703 1 83.75 162 GLU B N 1
ATOM 3994 C CA . GLU B 1 162 ? 4.434 29.328 18.359 1 83.75 162 GLU B CA 1
ATOM 3995 C C . GLU B 1 162 ? 4.059 28.438 17.172 1 83.75 162 GLU B C 1
ATOM 3997 O O . GLU B 1 162 ? 4.887 28.188 16.297 1 83.75 162 GLU B O 1
ATOM 4002 N N . TRP B 1 163 ? 2.957 27.969 17.219 1 89.06 163 TRP B N 1
ATOM 4003 C CA . TRP B 1 163 ? 2.457 27.125 16.125 1 89.06 163 TRP B CA 1
ATOM 4004 C C . TRP B 1 163 ? 2.416 27.906 14.82 1 89.06 163 TRP B C 1
ATOM 4006 O O . TRP B 1 163 ? 2.814 27.391 13.773 1 89.06 163 TRP B O 1
ATOM 4016 N N . LEU B 1 164 ? 1.959 29.156 14.82 1 90.19 164 LEU B N 1
ATOM 4017 C CA . LEU B 1 164 ? 1.922 30.016 13.641 1 90.19 164 LEU B CA 1
ATOM 4018 C C . LEU B 1 164 ? 3.328 30.266 13.109 1 90.19 164 LEU B C 1
ATOM 4020 O O . LEU B 1 164 ? 3.568 30.156 11.906 1 90.19 164 LEU B O 1
ATOM 4024 N N . MET B 1 165 ? 4.195 30.516 13.984 1 82.88 165 MET B N 1
ATOM 4025 C CA . MET B 1 165 ? 5.574 30.812 13.609 1 82.88 165 MET B CA 1
ATOM 4026 C C . MET B 1 165 ? 6.25 29.609 12.984 1 82.88 165 MET B C 1
ATOM 4028 O O . MET B 1 165 ? 6.977 29.734 11.992 1 82.88 165 MET B O 1
ATOM 4032 N N . MET B 1 166 ? 5.996 28.469 13.578 1 76.31 166 MET B N 1
ATOM 4033 C CA . MET B 1 166 ? 6.559 27.219 13.07 1 76.31 166 MET B CA 1
ATOM 4034 C C . MET B 1 166 ? 6.152 26.984 11.617 1 76.31 166 MET B C 1
ATOM 4036 O O . MET B 1 166 ? 6.957 26.531 10.805 1 76.31 166 MET B O 1
ATOM 4040 N N . ASN B 1 167 ? 4.988 27.25 11.312 1 83.75 167 ASN B N 1
ATOM 4041 C CA . ASN B 1 167 ? 4.465 27 9.969 1 83.75 167 ASN B CA 1
ATOM 4042 C C . ASN B 1 167 ? 4.848 28.109 9 1 83.75 167 ASN B C 1
ATOM 4044 O O . ASN B 1 167 ? 5.043 27.859 7.809 1 83.75 167 ASN B O 1
ATOM 4048 N N . ALA B 1 168 ? 4.949 29.281 9.508 1 76.44 168 ALA B N 1
ATOM 4049 C CA . ALA B 1 168 ? 5.355 30.406 8.672 1 76.44 168 ALA B CA 1
ATOM 4050 C C . ALA B 1 168 ? 6.77 30.219 8.125 1 76.44 168 ALA B C 1
ATOM 4052 O O . ALA B 1 168 ? 7.062 30.594 6.992 1 76.44 168 ALA B O 1
ATOM 4053 N N . SER B 1 169 ? 7.621 29.609 8.828 1 66.19 169 SER B N 1
ATOM 4054 C CA . SER B 1 169 ? 9.008 29.391 8.438 1 66.19 169 SER B CA 1
ATOM 4055 C C . SER B 1 169 ? 9.109 28.391 7.285 1 66.19 169 SER B C 1
ATOM 4057 O O . SER B 1 169 ? 10.086 28.406 6.531 1 66.19 169 SER B O 1
ATOM 4059 N N . THR B 1 170 ? 8.102 27.609 7.148 1 71.19 170 THR B N 1
ATOM 4060 C CA . THR B 1 170 ? 8.141 26.594 6.105 1 71.19 170 THR B CA 1
ATOM 4061 C C . THR B 1 170 ? 7.816 27.203 4.742 1 71.19 170 THR B C 1
ATOM 4063 O O . THR B 1 170 ? 8.109 26.594 3.705 1 71.19 170 THR B O 1
ATOM 4066 N N . THR B 1 171 ? 7.234 28.375 4.738 1 68.88 171 THR B N 1
ATOM 4067 C CA . THR B 1 171 ? 6.957 29.078 3.486 1 68.88 171 THR B CA 1
ATOM 4068 C C . THR B 1 171 ? 8.242 29.297 2.689 1 68.88 171 THR B C 1
ATOM 4070 O O . THR B 1 171 ? 8.258 29.109 1.471 1 68.88 171 THR B O 1
ATOM 4073 N N . ALA B 1 172 ? 9.219 29.688 3.439 1 66.25 172 ALA B N 1
ATOM 4074 C CA . ALA B 1 172 ? 10.5 29.953 2.783 1 66.25 172 ALA B CA 1
ATOM 4075 C C . ALA B 1 172 ? 11.016 28.703 2.074 1 66.25 172 ALA B C 1
ATOM 4077 O O . ALA B 1 172 ? 11.609 28.797 0.995 1 66.25 172 ALA B O 1
ATOM 4078 N N . VAL B 1 173 ? 10.766 27.625 2.66 1 67.62 173 VAL B N 1
ATOM 4079 C CA . VAL B 1 173 ? 11.203 26.359 2.076 1 67.62 173 VAL B CA 1
ATOM 4080 C C . VAL B 1 173 ? 10.484 26.125 0.75 1 67.62 173 VAL B C 1
ATOM 4082 O O . VAL B 1 173 ? 11.109 25.766 -0.25 1 67.62 173 VAL B O 1
ATOM 4085 N N . PHE B 1 174 ? 9.242 26.344 0.754 1 68.88 174 PHE B N 1
ATOM 4086 C CA . PHE B 1 174 ? 8.445 26.125 -0.448 1 68.88 174 PHE B CA 1
ATOM 4087 C C . PHE B 1 174 ? 8.844 27.094 -1.546 1 68.88 174 PHE B C 1
ATOM 4089 O O . PHE B 1 174 ? 8.969 26.719 -2.711 1 68.88 174 PHE B O 1
ATOM 4096 N N . LEU B 1 175 ? 9.039 28.297 -1.132 1 68.5 175 LEU B N 1
ATOM 4097 C CA . LEU B 1 175 ? 9.438 29.312 -2.107 1 68.5 175 LEU B CA 1
ATOM 4098 C C . LEU B 1 175 ? 10.805 28.984 -2.699 1 68.5 175 LEU B C 1
ATOM 4100 O O . LEU B 1 175 ? 11.016 29.125 -3.904 1 68.5 175 LEU B O 1
ATOM 4104 N N . ALA B 1 176 ? 11.656 28.562 -1.876 1 69 176 ALA B N 1
ATOM 4105 C CA . ALA B 1 176 ? 12.984 28.172 -2.344 1 69 176 ALA B CA 1
ATOM 4106 C C . ALA B 1 176 ? 12.914 26.953 -3.268 1 69 176 ALA B C 1
ATOM 4108 O O . ALA B 1 176 ? 13.602 26.906 -4.285 1 69 176 ALA B O 1
ATOM 4109 N N . ALA B 1 177 ? 12.102 26.062 -2.852 1 70.25 177 ALA B N 1
ATOM 4110 C CA . ALA B 1 177 ? 11.938 24.859 -3.664 1 70.25 177 ALA B CA 1
ATOM 4111 C C . ALA B 1 177 ? 11.32 25.188 -5.02 1 70.25 177 ALA B C 1
ATOM 4113 O O . ALA B 1 177 ? 11.719 24.641 -6.043 1 70.25 177 ALA B O 1
ATOM 4114 N N . PHE B 1 178 ? 10.469 26.078 -4.988 1 68.75 178 PHE B N 1
ATOM 4115 C CA . PHE B 1 178 ? 9.812 26.5 -6.223 1 68.75 178 PHE B CA 1
ATOM 4116 C C . PHE B 1 178 ? 10.805 27.156 -7.176 1 68.75 178 PHE B C 1
ATOM 4118 O O . PHE B 1 178 ? 10.727 26.969 -8.391 1 68.75 178 PHE B O 1
ATOM 4125 N N . LYS B 1 179 ? 11.586 27.875 -6.59 1 71.94 179 LYS B N 1
ATOM 4126 C CA . LYS B 1 179 ? 12.586 28.547 -7.402 1 71.94 179 LYS B CA 1
ATOM 4127 C C . LYS B 1 179 ? 13.516 27.547 -8.086 1 71.94 179 LYS B C 1
ATOM 4129 O O . LYS B 1 179 ? 13.898 27.734 -9.242 1 71.94 179 LYS B O 1
ATOM 4134 N N . VAL B 1 180 ? 13.781 26.547 -7.375 1 73.12 180 VAL B N 1
ATOM 4135 C CA . VAL B 1 180 ? 14.711 25.547 -7.887 1 73.12 180 VAL B CA 1
ATOM 4136 C C . VAL B 1 180 ? 14.008 24.641 -8.898 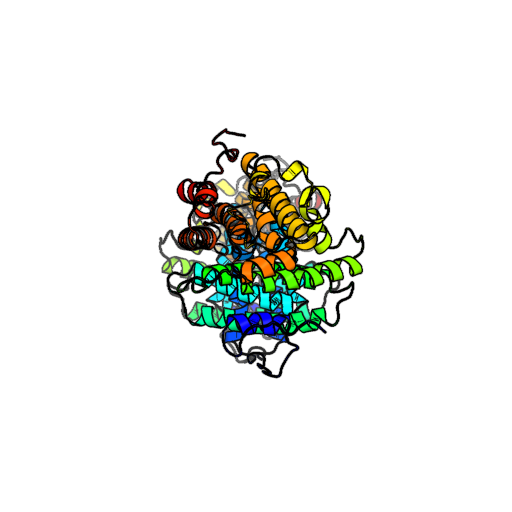1 73.12 180 VAL B C 1
ATOM 4138 O O . VAL B 1 180 ? 14.602 24.234 -9.891 1 73.12 180 VAL B O 1
ATOM 4141 N N . LEU B 1 181 ? 12.773 24.25 -8.609 1 70.88 181 LEU B N 1
ATOM 4142 C CA . LEU B 1 181 ? 12.039 23.312 -9.461 1 70.88 181 LEU B CA 1
ATOM 4143 C C . LEU B 1 181 ? 11.586 23.984 -10.75 1 70.88 181 LEU B C 1
ATOM 4145 O O . LEU B 1 181 ? 11.453 23.328 -11.789 1 70.88 181 LEU B O 1
ATOM 4149 N N . GLY B 1 182 ? 11.641 25.219 -10.734 1 61.5 182 GLY B N 1
ATOM 4150 C CA . GLY B 1 182 ? 11.125 25.906 -11.906 1 61.5 182 GLY B CA 1
ATOM 4151 C C . GLY B 1 182 ? 9.789 25.375 -12.383 1 61.5 182 GLY B C 1
ATOM 4152 O O . GLY B 1 182 ? 8.945 25 -11.57 1 61.5 182 GLY B O 1
ATOM 4153 N N . ASP B 1 183 ? 9.523 25.406 -13.664 1 62.97 183 ASP B N 1
ATOM 4154 C CA . ASP B 1 183 ? 8.281 24.984 -14.297 1 62.97 183 ASP B CA 1
ATOM 4155 C C . ASP B 1 183 ? 8.352 23.516 -14.727 1 62.97 183 ASP B C 1
ATOM 4157 O O . ASP B 1 183 ? 7.824 23.141 -15.781 1 62.97 183 ASP B O 1
ATOM 4161 N N . SER B 1 184 ? 9 22.781 -13.82 1 66.25 184 SER B N 1
ATOM 4162 C CA . SER B 1 184 ? 9.039 21.406 -14.297 1 66.25 184 SER B CA 1
ATOM 4163 C C . SER B 1 184 ? 7.73 20.688 -14.008 1 66.25 184 SER B C 1
ATOM 4165 O O . SER B 1 184 ? 7.402 20.422 -12.852 1 66.25 184 SER B O 1
ATOM 4167 N N . PRO B 1 185 ? 6.945 20.484 -14.961 1 65.06 185 PRO B N 1
ATOM 4168 C CA . PRO B 1 185 ? 5.613 19.891 -14.812 1 65.06 185 PRO B CA 1
ATOM 4169 C C . PRO B 1 185 ? 5.656 18.484 -14.227 1 65.06 185 PRO B C 1
ATOM 4171 O O . PRO B 1 185 ? 4.648 18 -13.703 1 65.06 185 PRO B O 1
ATOM 4174 N N . GLN B 1 186 ? 6.812 17.922 -14.234 1 66.56 186 GLN B N 1
ATOM 4175 C CA . GLN B 1 186 ? 6.887 16.547 -13.773 1 66.56 186 GLN B CA 1
ATOM 4176 C C . GLN B 1 186 ? 7.141 16.469 -12.273 1 66.56 186 GLN B C 1
ATOM 4178 O O . GLN B 1 186 ? 6.996 15.414 -11.664 1 66.56 186 GLN B O 1
ATOM 4183 N N . SER B 1 187 ? 7.367 17.641 -11.727 1 74.56 187 SER B N 1
ATOM 4184 C CA . SER B 1 187 ? 7.664 17.688 -10.297 1 74.56 187 SER B CA 1
ATOM 4185 C C . SER B 1 187 ? 6.406 17.469 -9.461 1 74.56 187 SER B C 1
ATOM 4187 O O . SER B 1 187 ? 5.348 18.031 -9.758 1 74.56 187 SER B O 1
ATOM 4189 N N . VAL B 1 188 ? 6.504 16.547 -8.547 1 71.56 188 VAL B N 1
ATOM 4190 C CA . VAL B 1 188 ? 5.383 16.234 -7.676 1 71.56 188 VAL B CA 1
ATOM 4191 C C . VAL B 1 188 ? 5.016 17.453 -6.828 1 71.56 188 VAL B C 1
ATOM 4193 O O . VAL B 1 188 ? 3.836 17.719 -6.598 1 71.56 188 VAL B O 1
ATOM 4196 N N . ALA B 1 189 ? 6.012 18.156 -6.48 1 70.19 189 ALA B N 1
ATOM 4197 C CA . ALA B 1 189 ? 5.766 19.375 -5.723 1 70.19 189 ALA B CA 1
ATOM 4198 C C . ALA B 1 189 ? 4.988 20.391 -6.555 1 70.19 189 ALA B C 1
ATOM 4200 O O . ALA B 1 189 ? 4.09 21.062 -6.047 1 70.19 189 ALA B O 1
ATOM 4201 N N . TYR B 1 190 ? 5.344 20.375 -7.766 1 70.62 190 TYR B N 1
ATOM 4202 C CA . TYR B 1 190 ? 4.637 21.281 -8.664 1 70.62 190 TYR B CA 1
ATOM 4203 C C . TYR B 1 190 ? 3.168 20.891 -8.781 1 70.62 190 TYR B C 1
ATOM 4205 O O . TYR B 1 190 ? 2.289 21.75 -8.766 1 70.62 190 TYR B O 1
ATOM 4213 N N . LYS B 1 191 ? 2.965 19.641 -8.828 1 71.19 191 LYS B N 1
ATOM 4214 C CA . LYS B 1 191 ? 1.59 19.156 -8.922 1 71.19 191 LYS B CA 1
ATOM 4215 C C . LYS B 1 191 ? 0.794 19.516 -7.668 1 71.19 191 LYS B C 1
ATOM 4217 O O . LYS B 1 191 ? -0.376 19.891 -7.754 1 71.19 191 LYS B O 1
ATOM 4222 N N . LEU B 1 192 ? 1.477 19.438 -6.609 1 69.56 192 LEU B N 1
ATOM 4223 C CA . LEU B 1 192 ? 0.823 19.797 -5.355 1 69.56 192 LEU B CA 1
ATOM 4224 C C . LEU B 1 192 ? 0.47 21.266 -5.332 1 69.56 192 LEU B C 1
ATOM 4226 O O . LEU B 1 192 ? -0.607 21.656 -4.863 1 69.56 192 LEU B O 1
ATOM 4230 N N . LEU B 1 193 ? 1.274 22.031 -5.941 1 68.56 193 LEU B N 1
ATOM 4231 C CA . LEU B 1 193 ? 1.088 23.469 -5.945 1 68.56 193 LEU B CA 1
ATOM 4232 C C . LEU B 1 193 ? -0.049 23.875 -6.879 1 68.56 193 LEU B C 1
ATOM 4234 O O . LEU B 1 193 ? -0.667 24.922 -6.695 1 68.56 193 LEU B O 1
ATOM 4238 N N . GLN B 1 194 ? -0.244 22.922 -7.738 1 68.44 194 GLN B N 1
ATOM 4239 C CA . GLN B 1 194 ? -1.267 23.25 -8.727 1 68.44 194 GLN B CA 1
ATOM 4240 C C . GLN B 1 194 ? -2.637 22.75 -8.289 1 68.44 194 GLN B C 1
ATOM 4242 O O . GLN B 1 194 ? -3.646 23.031 -8.938 1 68.44 194 GLN B O 1
ATOM 4247 N N . THR B 1 195 ? -2.609 22.125 -7.16 1 67.81 195 THR B N 1
ATOM 4248 C CA . THR B 1 195 ? -3.863 21.531 -6.715 1 67.81 195 THR B CA 1
ATOM 4249 C C . THR B 1 195 ? -4.852 22.609 -6.277 1 67.81 195 THR B C 1
ATOM 4251 O O . THR B 1 195 ? -6.059 22.359 -6.227 1 67.81 195 THR B O 1
ATOM 4254 N N . SER B 1 196 ? -4.352 23.797 -5.926 1 68.06 196 SER B N 1
ATOM 4255 C CA . SER B 1 196 ? -5.254 24.844 -5.469 1 68.06 196 SER B CA 1
ATOM 4256 C C . SER B 1 196 ? -4.797 26.219 -5.965 1 68.06 196 SER B C 1
ATOM 4258 O O . SER B 1 196 ? -3.621 26.562 -5.844 1 68.06 196 SER B O 1
ATOM 4260 N N . PRO B 1 197 ? -5.742 26.828 -6.508 1 70.5 197 PRO B N 1
ATOM 4261 C CA . PRO B 1 197 ? -5.406 28.188 -6.961 1 70.5 197 PRO B CA 1
ATOM 4262 C C . PRO B 1 197 ? -4.895 29.078 -5.832 1 70.5 197 PRO B C 1
ATOM 4264 O O . PRO B 1 197 ? -4.164 30.031 -6.086 1 70.5 197 PRO B O 1
ATOM 4267 N N . VAL B 1 198 ? -5.246 28.766 -4.684 1 73.38 198 VAL B N 1
ATOM 4268 C CA . VAL B 1 198 ? -4.871 29.609 -3.557 1 73.38 198 VAL B CA 1
ATOM 4269 C C . VAL B 1 198 ? -3.352 29.609 -3.387 1 73.38 198 VAL B C 1
ATOM 4271 O O . VAL B 1 198 ? -2.779 30.547 -2.83 1 73.38 198 VAL B O 1
ATOM 4274 N N . ILE B 1 199 ? -2.797 28.656 -4.023 1 68.44 199 ILE B N 1
ATOM 4275 C CA . ILE B 1 199 ? -1.354 28.531 -3.848 1 68.44 199 ILE B CA 1
ATOM 4276 C C . ILE B 1 199 ? -0.626 29.438 -4.84 1 68.44 199 ILE B C 1
ATOM 4278 O O . ILE B 1 199 ? 0.336 30.109 -4.477 1 68.44 199 ILE B O 1
ATOM 4282 N N . HIS B 1 200 ? -1.209 29.578 -6 1 69.19 200 HIS B N 1
ATOM 4283 C CA . HIS B 1 200 ? -0.402 30.234 -7.016 1 69.19 200 HIS B CA 1
ATOM 4284 C C . HIS B 1 200 ? -1.039 31.547 -7.457 1 69.19 200 HIS B C 1
ATOM 4286 O O . HIS B 1 200 ? -0.402 32.375 -8.141 1 69.19 200 HIS B O 1
ATOM 4292 N N . ASP B 1 201 ? -2.264 31.781 -7.047 1 76.75 201 ASP B N 1
ATOM 4293 C CA . ASP B 1 201 ? -2.99 32.969 -7.473 1 76.75 201 ASP B CA 1
ATOM 4294 C C . ASP B 1 201 ? -3.146 33.938 -6.316 1 76.75 201 ASP B C 1
ATOM 4296 O O . ASP B 1 201 ? -4.027 33.781 -5.469 1 76.75 201 ASP B O 1
ATOM 4300 N N . GLU B 1 202 ? -2.445 35.031 -6.418 1 78.25 202 GLU B N 1
ATOM 4301 C CA . GLU B 1 202 ? -2.463 36.031 -5.355 1 78.25 202 GLU B CA 1
ATOM 4302 C C . GLU B 1 202 ? -3.84 36.688 -5.23 1 78.25 202 GLU B C 1
ATOM 4304 O O . GLU B 1 202 ? -4.281 37.031 -4.129 1 78.25 202 GLU B O 1
ATOM 4309 N N . GLY B 1 203 ? -4.418 36.875 -6.34 1 77.81 203 GLY B N 1
ATOM 4310 C CA . GLY B 1 203 ? -5.758 37.469 -6.328 1 77.81 203 GLY B CA 1
ATOM 4311 C C . GLY B 1 203 ? -6.773 36.562 -5.637 1 77.81 203 GLY B C 1
ATOM 4312 O O . GLY B 1 203 ? -7.641 37.062 -4.91 1 77.81 203 GLY B O 1
ATOM 4313 N N . GLU B 1 204 ? -6.625 35.406 -5.871 1 80.19 204 GLU B N 1
ATOM 4314 C CA . GLU B 1 204 ? -7.504 34.438 -5.211 1 80.19 204 GLU B CA 1
ATOM 4315 C C . GLU B 1 204 ? -7.227 34.375 -3.709 1 80.19 204 GLU B C 1
ATOM 4317 O O . GLU B 1 204 ? -8.133 34.125 -2.916 1 80.19 204 GLU B O 1
ATOM 4322 N N . ARG B 1 205 ? -6.051 34.688 -3.361 1 81.94 205 ARG B N 1
ATOM 4323 C CA . ARG B 1 205 ? -5.645 34.594 -1.962 1 81.94 205 ARG B CA 1
ATOM 4324 C C . ARG B 1 205 ? -6.043 35.875 -1.194 1 81.94 205 ARG B C 1
ATOM 4326 O O . ARG B 1 205 ? -6.594 35.781 -0.096 1 81.94 205 ARG B O 1
ATOM 4333 N N . PHE B 1 206 ? -5.77 37.062 -1.853 1 82.44 206 PHE B N 1
ATOM 4334 C CA . PHE B 1 206 ? -5.797 38.25 -1.043 1 82.44 206 PHE B CA 1
ATOM 4335 C C . PHE B 1 206 ? -6.625 39.344 -1.725 1 82.44 206 PHE B C 1
ATOM 4337 O O . PHE B 1 206 ? -6.574 40.5 -1.326 1 82.44 206 PHE B O 1
ATOM 4344 N N . GLY B 1 207 ? -7.371 38.906 -2.686 1 86.44 207 GLY B N 1
ATOM 4345 C CA . GLY B 1 207 ? -8.164 39.875 -3.4 1 86.44 207 GLY B CA 1
ATOM 4346 C C . GLY B 1 207 ? -9.203 40.562 -2.525 1 86.44 207 GLY B C 1
ATOM 4347 O O . GLY B 1 207 ? -9.797 39.938 -1.651 1 86.44 207 GLY B O 1
ATOM 4348 N N . GLU B 1 208 ? -9.461 41.812 -2.818 1 87.19 208 GLU B N 1
ATOM 4349 C CA . GLU B 1 208 ? -10.406 42.625 -2.045 1 87.19 208 GLU B CA 1
ATOM 4350 C C . GLU B 1 208 ? -11.82 42.031 -2.133 1 87.19 208 GLU B C 1
ATOM 4352 O O . GLU B 1 208 ? -12.602 42.156 -1.188 1 87.19 208 GLU B O 1
ATOM 4357 N N . MET B 1 209 ? -12.078 41.469 -3.207 1 86 209 MET B N 1
ATOM 4358 C CA . MET B 1 209 ? -13.406 40.906 -3.42 1 86 209 MET B CA 1
ATOM 4359 C C . MET B 1 209 ? -13.703 39.781 -2.414 1 86 209 MET B C 1
ATOM 4361 O O . MET B 1 209 ? -14.867 39.5 -2.139 1 86 209 MET B O 1
ATOM 4365 N N . ARG B 1 210 ? -12.727 39.281 -1.827 1 88.12 210 ARG B N 1
ATOM 4366 C CA . ARG B 1 210 ? -12.883 38.156 -0.919 1 88.12 210 ARG B CA 1
ATOM 4367 C C . ARG B 1 210 ? -13.289 38.625 0.475 1 88.12 210 ARG B C 1
ATOM 4369 O O . ARG B 1 210 ? -13.711 37.812 1.309 1 88.12 210 ARG B O 1
ATOM 4376 N N . ARG B 1 211 ? -13.297 39.906 0.693 1 87.56 211 ARG B N 1
ATOM 4377 C CA . ARG B 1 211 ? -13.594 40.438 2.016 1 87.56 211 ARG B CA 1
ATOM 4378 C C . ARG B 1 211 ? -15.07 40.781 2.15 1 87.56 211 ARG B C 1
ATOM 4380 O O . ARG B 1 211 ? -15.516 41.25 3.199 1 87.56 211 ARG B O 1
ATOM 4387 N N . LYS B 1 212 ? -15.719 40.5 1.094 1 83.25 212 LYS B N 1
ATOM 4388 C CA . LYS B 1 212 ? -17.125 40.875 1.102 1 83.25 212 LYS B CA 1
ATOM 4389 C C . LYS B 1 212 ? -17.875 40.25 2.27 1 83.25 212 LYS B C 1
ATOM 4391 O O . LYS B 1 212 ? -17.812 39.031 2.451 1 83.25 212 LYS B O 1
ATOM 4396 N N . GLY B 1 213 ? -18.531 41.062 3.104 1 81.62 213 GLY B N 1
ATOM 4397 C CA . GLY B 1 213 ? -19.297 40.594 4.246 1 81.62 213 GLY B CA 1
ATOM 4398 C C . GLY B 1 213 ? -18.516 40.625 5.539 1 81.62 213 GLY B C 1
ATOM 4399 O O . GLY B 1 213 ? -19.078 40.5 6.625 1 81.62 213 GLY B O 1
ATOM 4400 N N . LEU B 1 214 ? -17.188 40.75 5.41 1 87.38 214 LEU B N 1
ATOM 4401 C CA . LEU B 1 214 ? -16.344 40.719 6.594 1 87.38 214 LEU B CA 1
ATOM 4402 C C . LEU B 1 214 ? -15.641 42.062 6.809 1 87.38 214 LEU B C 1
ATOM 4404 O O . LEU B 1 214 ? -14.828 42.188 7.727 1 87.38 214 LEU B O 1
ATOM 4408 N N . GLU B 1 215 ? -16.016 43 6.086 1 85.75 215 GLU B N 1
ATOM 4409 C CA . GLU B 1 215 ? -15.328 44.281 6.055 1 85.75 215 GLU B CA 1
ATOM 4410 C C . GLU B 1 215 ? -15.438 45 7.402 1 85.75 215 GLU B C 1
ATOM 4412 O O . GLU B 1 215 ? -14.547 45.75 7.77 1 85.75 215 GLU B O 1
ATOM 4417 N N . TYR B 1 216 ? -16.453 44.719 8.125 1 84.38 216 TYR B N 1
ATOM 4418 C CA . TYR B 1 216 ? -16.703 45.406 9.398 1 84.38 216 TYR B CA 1
ATOM 4419 C C . TYR B 1 216 ? -15.594 45.094 10.398 1 84.38 216 TYR B C 1
ATOM 4421 O O . TYR B 1 216 ? -15.336 45.875 11.32 1 84.38 216 TYR B O 1
ATOM 4429 N N . MET B 1 217 ? -14.852 44.094 10.172 1 86.94 217 MET B N 1
ATOM 4430 C CA . MET B 1 217 ? -13.805 43.656 11.102 1 86.94 217 MET B CA 1
ATOM 4431 C C . MET B 1 217 ? -12.586 44.562 10.984 1 86.94 217 MET B C 1
ATOM 4433 O O . MET B 1 217 ? -11.805 44.688 11.93 1 86.94 217 MET B O 1
ATOM 4437 N N . THR B 1 218 ? -12.453 45.156 9.828 1 87.56 218 THR B N 1
ATOM 4438 C CA . THR B 1 218 ? -11.273 46.031 9.648 1 87.56 218 THR B CA 1
ATOM 4439 C C . THR B 1 218 ? -11.656 47.5 9.758 1 87.56 218 THR B C 1
ATOM 4441 O O . THR B 1 218 ? -10.789 48.375 9.703 1 87.56 218 THR B O 1
ATOM 4444 N N . ARG B 1 219 ? -12.891 47.719 9.984 1 85.06 219 ARG B N 1
ATOM 4445 C CA . ARG B 1 219 ? -13.312 49.094 10.164 1 85.06 219 ARG B CA 1
ATOM 4446 C C . ARG B 1 219 ? -12.867 49.625 11.516 1 85.06 219 ARG B C 1
ATOM 4448 O O . ARG B 1 219 ? -13 48.938 12.539 1 85.06 219 ARG B O 1
ATOM 4455 N N . ARG B 1 220 ? -12.391 50.812 11.453 1 87.5 220 ARG B N 1
ATOM 4456 C CA . ARG B 1 220 ? -11.867 51.406 12.68 1 87.5 220 ARG B CA 1
ATOM 4457 C C . ARG B 1 220 ? -12.945 52.188 13.406 1 87.5 220 ARG B C 1
ATOM 4459 O O . ARG B 1 220 ? -13.766 52.875 12.773 1 87.5 220 ARG B O 1
ATOM 4466 N N . ASP B 1 221 ? -13 51.938 14.664 1 84.31 221 ASP B N 1
ATOM 4467 C CA . ASP B 1 221 ? -13.859 52.688 15.578 1 84.31 221 ASP B CA 1
ATOM 4468 C C . ASP B 1 221 ? -13.023 53.469 16.578 1 84.31 221 ASP B C 1
ATOM 4470 O O . ASP B 1 221 ? -12.117 52.938 17.203 1 84.31 221 ASP B O 1
ATOM 4474 N N . ALA B 1 222 ? -13.336 54.75 16.656 1 82.19 222 ALA B N 1
ATOM 4475 C CA . ALA B 1 222 ? -12.539 55.688 17.453 1 82.19 222 ALA B CA 1
ATOM 4476 C C . ALA B 1 222 ? -12.461 55.25 18.906 1 82.19 222 ALA B C 1
ATOM 4478 O O . ALA B 1 222 ? -11.422 55.406 19.562 1 82.19 222 ALA B O 1
ATOM 4479 N N . ARG B 1 223 ? -13.484 54.781 19.422 1 82.88 223 ARG B N 1
ATOM 4480 C CA . ARG B 1 223 ? -13.516 54.406 20.828 1 82.88 223 ARG B CA 1
ATOM 4481 C C . ARG B 1 223 ? -12.914 53.031 21.031 1 82.88 223 ARG B C 1
ATOM 4483 O O . ARG B 1 223 ? -12 52.875 21.844 1 82.88 223 ARG B O 1
ATOM 4490 N N . ARG B 1 224 ? -13.289 52.094 20.234 1 80.69 224 ARG B N 1
ATOM 4491 C CA . ARG B 1 224 ? -12.898 50.719 20.391 1 80.69 224 ARG B CA 1
ATOM 4492 C C . ARG B 1 224 ? -11.422 50.5 20.078 1 80.69 224 ARG B C 1
ATOM 4494 O O . ARG B 1 224 ? -10.742 49.719 20.734 1 80.69 224 ARG B O 1
ATOM 4501 N N . ASP B 1 225 ? -10.961 51.344 19.094 1 84.44 225 ASP B N 1
ATOM 4502 C CA . ASP B 1 225 ? -9.641 51.094 18.531 1 84.44 225 ASP B CA 1
ATOM 4503 C C . ASP B 1 225 ? -8.633 52.156 19 1 84.44 225 ASP B C 1
ATOM 4505 O O . ASP B 1 225 ? -7.582 52.312 18.375 1 84.44 225 ASP B O 1
ATOM 4509 N N . ALA B 1 226 ? -9.047 52.812 19.984 1 81.25 226 ALA B N 1
ATOM 4510 C CA . ALA B 1 226 ? -8.234 53.938 20.438 1 81.25 226 ALA B CA 1
ATOM 4511 C C . ALA B 1 226 ? -6.809 53.5 20.75 1 81.25 226 ALA B C 1
ATOM 4513 O O . ALA B 1 226 ? -5.848 54.219 20.438 1 81.25 226 ALA B O 1
ATOM 4514 N N . ASP B 1 227 ? -6.648 52.375 21.266 1 82.69 227 ASP B N 1
ATOM 4515 C CA . ASP B 1 227 ? -5.34 51.938 21.75 1 82.69 227 ASP B CA 1
ATOM 4516 C C . ASP B 1 227 ? -4.652 51.031 20.703 1 82.69 227 ASP B C 1
ATOM 4518 O O . ASP B 1 227 ? -3.51 50.625 20.906 1 82.69 227 ASP B O 1
ATOM 4522 N N . GLU B 1 228 ? -5.301 50.781 19.609 1 87.5 228 GLU B N 1
ATOM 4523 C CA . GLU B 1 228 ? -4.719 49.906 18.609 1 87.5 228 GLU B CA 1
ATOM 4524 C C . GLU B 1 228 ? -3.816 50.656 17.641 1 87.5 228 GLU B C 1
ATOM 4526 O O . GLU B 1 228 ? -4.262 51.625 16.984 1 87.5 228 GLU B O 1
ATOM 4531 N N . PRO B 1 229 ? -2.572 50.312 17.641 1 88 229 PRO B N 1
ATOM 4532 C CA . PRO B 1 229 ? -1.728 50.938 16.609 1 88 229 PRO B CA 1
ATOM 4533 C C . PRO B 1 229 ? -2.227 50.656 15.195 1 88 229 PRO B C 1
ATOM 4535 O O . PRO B 1 229 ? -2.74 49.562 14.914 1 88 229 PRO B O 1
ATOM 4538 N N . TRP B 1 230 ? -2.105 51.688 14.359 1 90 230 TRP B N 1
ATOM 4539 C CA . TRP B 1 230 ? -2.592 51.562 12.992 1 90 230 TRP B CA 1
ATOM 4540 C C . TRP B 1 230 ? -1.622 52.188 12 1 90 230 TRP B C 1
ATOM 4542 O O . TRP B 1 230 ? -1.404 53.406 12.023 1 90 230 TRP B O 1
ATOM 4552 N N . ASP B 1 231 ? -0.896 51.406 11.312 1 91.38 231 ASP B N 1
ATOM 4553 C CA . ASP B 1 231 ? -0.04 51.844 10.211 1 91.38 231 ASP B CA 1
ATOM 4554 C C . ASP B 1 231 ? -0.302 51 8.961 1 91.38 231 ASP B C 1
ATOM 4556 O O . ASP B 1 231 ? -1.093 50.062 9 1 91.38 231 ASP B O 1
ATOM 4560 N N . PRO B 1 232 ? 0.203 51.375 7.871 1 93 232 PRO B N 1
ATOM 4561 C CA . PRO B 1 232 ? -0.079 50.688 6.621 1 93 232 PRO B CA 1
ATOM 4562 C C . PRO B 1 232 ? 0.271 49.188 6.691 1 93 232 PRO B C 1
ATOM 4564 O O . PRO B 1 232 ? -0.388 48.375 6.051 1 93 232 PRO B O 1
ATOM 4567 N N . GLU B 1 233 ? 1.233 48.844 7.406 1 93.69 233 GLU B N 1
ATOM 4568 C CA . GLU B 1 233 ? 1.644 47.438 7.535 1 93.69 233 GLU B CA 1
ATOM 4569 C C . GLU B 1 233 ? 0.607 46.625 8.312 1 93.69 233 GLU B C 1
ATOM 4571 O O . GLU B 1 233 ? 0.302 45.5 7.945 1 93.69 233 GLU B O 1
ATOM 4576 N N . ILE B 1 234 ? 0.128 47.219 9.375 1 93.75 234 ILE B N 1
ATOM 4577 C CA . ILE B 1 234 ? -0.896 46.562 10.188 1 93.75 234 ILE B CA 1
ATOM 4578 C C . ILE B 1 234 ? -2.182 46.438 9.375 1 93.75 234 ILE B C 1
ATOM 4580 O O . ILE B 1 234 ? -2.812 45.375 9.391 1 93.75 234 ILE B O 1
ATOM 4584 N N . GLN B 1 235 ? -2.494 47.5 8.672 1 93.56 235 GLN B N 1
ATOM 4585 C CA . GLN B 1 235 ? -3.672 47.469 7.816 1 93.56 235 GLN B CA 1
ATOM 4586 C C . GLN B 1 235 ? -3.551 46.344 6.773 1 93.56 235 GLN B C 1
ATOM 4588 O O . GLN B 1 235 ? -4.496 45.594 6.559 1 93.56 235 GLN B O 1
ATOM 4593 N N . ASP B 1 236 ? -2.461 46.281 6.16 1 93.56 236 ASP B N 1
ATOM 4594 C CA . ASP B 1 236 ? -2.209 45.281 5.145 1 93.56 236 ASP B CA 1
ATOM 4595 C C . ASP B 1 236 ? -2.297 43.875 5.734 1 93.56 236 ASP B C 1
ATOM 4597 O O . ASP B 1 236 ? -2.842 42.969 5.109 1 93.56 236 ASP B O 1
ATOM 4601 N N . ALA B 1 237 ? -1.758 43.625 6.918 1 94.19 237 ALA B N 1
ATOM 4602 C CA . ALA B 1 237 ? -1.798 42.344 7.602 1 94.19 237 ALA B CA 1
ATOM 4603 C C . ALA B 1 237 ? -3.236 41.906 7.875 1 94.19 237 ALA B C 1
ATOM 4605 O O . ALA B 1 237 ? -3.605 40.75 7.625 1 94.19 237 ALA B O 1
ATOM 4606 N N . TYR B 1 238 ? -4.055 42.844 8.367 1 95.12 238 TYR B N 1
ATOM 4607 C CA . TYR B 1 238 ? -5.453 42.531 8.664 1 95.12 238 TYR B CA 1
ATOM 4608 C C . TYR B 1 238 ? -6.234 42.25 7.379 1 95.12 238 TYR B C 1
ATOM 4610 O O . TYR B 1 238 ? -7.004 41.312 7.301 1 95.12 238 TYR B O 1
ATOM 4618 N N . GLU B 1 239 ? -5.988 43.094 6.395 1 93.81 239 GLU B N 1
ATOM 4619 C CA . GLU B 1 239 ? -6.758 43 5.16 1 93.81 239 GLU B CA 1
ATOM 4620 C C . GLU B 1 239 ? -6.438 41.719 4.402 1 93.81 239 GLU B C 1
ATOM 4622 O O . GLU B 1 239 ? -7.336 41.062 3.875 1 93.81 239 GLU B O 1
ATOM 4627 N N . THR B 1 240 ? -5.219 41.375 4.332 1 92.88 240 THR B N 1
ATOM 4628 C CA . THR B 1 240 ? -4.836 40.156 3.637 1 92.88 240 THR B CA 1
ATOM 4629 C C . THR B 1 240 ? -5.367 38.938 4.375 1 92.88 240 THR B C 1
ATOM 4631 O O . THR B 1 240 ? -5.816 37.969 3.748 1 92.88 240 THR B O 1
ATOM 4634 N N . THR B 1 241 ? -5.27 38.969 5.691 1 94.94 241 THR B N 1
ATOM 4635 C CA . THR B 1 241 ? -5.805 37.844 6.484 1 94.94 241 THR B CA 1
ATOM 4636 C C . THR B 1 241 ? -7.312 37.719 6.289 1 94.94 241 THR B C 1
ATOM 4638 O O . THR B 1 241 ? -7.828 36.625 6.109 1 94.94 241 THR B O 1
ATOM 4641 N N . LEU B 1 242 ? -7.906 38.875 6.293 1 94.94 242 LEU B N 1
ATOM 4642 C CA . LEU B 1 242 ? -9.352 38.906 6.117 1 94.94 242 LEU B CA 1
ATOM 4643 C C . LEU B 1 242 ? -9.742 38.375 4.746 1 94.94 242 LEU B C 1
ATOM 4645 O O . LEU B 1 242 ? -10.711 37.625 4.621 1 94.94 242 LEU B O 1
ATOM 4649 N N . SER B 1 243 ? -9.07 38.781 3.76 1 93.94 243 SER B N 1
ATOM 4650 C CA . SER B 1 243 ? -9.328 38.281 2.408 1 93.94 243 SER B CA 1
ATOM 4651 C C . SER B 1 243 ? -9.172 36.781 2.318 1 93.94 243 SER B C 1
ATOM 4653 O O . SER B 1 243 ? -9.992 36.094 1.694 1 93.94 243 SER B O 1
ATOM 4655 N N . TYR B 1 244 ? -8.133 36.312 2.918 1 93.81 244 TYR B N 1
ATOM 4656 C CA . TYR B 1 244 ? -7.879 34.875 2.904 1 93.81 244 TYR B CA 1
ATOM 4657 C C . TYR B 1 244 ? -9.023 34.125 3.562 1 93.81 244 TYR B C 1
ATOM 4659 O O . TYR B 1 244 ? -9.523 33.125 3.01 1 93.81 244 TYR B O 1
ATOM 4667 N N . LEU B 1 245 ? -9.453 34.562 4.723 1 94.31 245 LEU B N 1
ATOM 4668 C CA . LEU B 1 245 ? -10.531 33.938 5.465 1 94.31 245 LEU B CA 1
ATOM 4669 C C . LEU B 1 245 ? -11.852 34.031 4.699 1 94.31 245 LEU B C 1
ATOM 4671 O O . LEU B 1 245 ? -12.641 33.094 4.691 1 94.31 245 LEU B O 1
ATOM 4675 N N . GLY B 1 246 ? -12.008 35.188 4.121 1 93.19 246 GLY B N 1
ATOM 4676 C CA . GLY B 1 246 ? -13.195 35.375 3.305 1 93.19 246 GLY B CA 1
ATOM 4677 C C . GLY B 1 246 ? -13.289 34.375 2.168 1 93.19 246 GLY B C 1
ATOM 4678 O O . GLY B 1 246 ? -14.367 33.844 1.867 1 93.19 246 GLY B O 1
ATOM 4679 N N . GLY B 1 247 ? -12.18 34.156 1.529 1 91.88 247 GLY B N 1
ATOM 4680 C CA . GLY B 1 247 ? -12.133 33.125 0.497 1 91.88 247 GLY B CA 1
ATOM 4681 C C . GLY B 1 247 ? -12.492 31.75 1.012 1 91.88 247 GLY B C 1
ATOM 4682 O O . GLY B 1 247 ? -13.164 30.984 0.325 1 91.88 247 GLY B O 1
ATOM 4683 N N . ALA B 1 248 ? -12.062 31.438 2.178 1 93.88 248 ALA B N 1
ATOM 4684 C CA . ALA B 1 248 ? -12.367 30.141 2.787 1 93.88 248 ALA B CA 1
ATOM 4685 C C . ALA B 1 248 ? -13.859 30.031 3.109 1 93.88 248 ALA B C 1
ATOM 4687 O O . ALA B 1 248 ? -14.461 28.969 2.902 1 93.88 248 ALA B O 1
ATOM 4688 N N . VAL B 1 249 ? -14.414 31.078 3.623 1 94.12 249 VAL B N 1
ATOM 4689 C CA . VAL B 1 249 ? -15.836 31.109 3.939 1 94.12 249 VAL B CA 1
ATOM 4690 C C . VAL B 1 249 ? -16.656 30.906 2.668 1 94.12 249 VAL B C 1
ATOM 4692 O O . VAL B 1 249 ? -17.625 30.141 2.66 1 94.12 249 VAL B O 1
ATOM 4695 N N . GLU B 1 250 ? -16.219 31.578 1.665 1 91.31 250 GLU B N 1
ATOM 4696 C CA . GLU B 1 250 ? -16.922 31.438 0.387 1 91.31 250 GLU B CA 1
ATOM 4697 C C . GLU B 1 250 ? -16.859 30 -0.116 1 91.31 250 GLU B C 1
ATOM 4699 O O . GLU B 1 250 ? -17.875 29.453 -0.581 1 91.31 250 GLU B O 1
ATOM 4704 N N . ALA B 1 251 ? -15.742 29.438 -0.049 1 91.44 251 ALA B N 1
ATOM 4705 C CA . ALA B 1 251 ? -15.578 28.062 -0.473 1 91.44 251 ALA B CA 1
ATOM 4706 C C . ALA B 1 251 ? -16.453 27.125 0.361 1 91.44 251 ALA B C 1
ATOM 4708 O O . ALA B 1 251 ? -17.047 26.188 -0.169 1 91.44 251 ALA B O 1
ATOM 4709 N N . ALA B 1 252 ? -16.531 27.375 1.603 1 93.75 252 ALA B N 1
ATOM 4710 C CA . ALA B 1 252 ? -17.344 26.562 2.5 1 93.75 252 ALA B CA 1
ATOM 4711 C C . ALA B 1 252 ? -18.828 26.672 2.145 1 93.75 252 ALA B C 1
ATOM 4713 O O . ALA B 1 252 ? -19.547 25.672 2.156 1 93.75 252 ALA B O 1
ATOM 4714 N N . ARG B 1 253 ? -19.188 27.797 1.862 1 90.81 253 ARG B N 1
ATOM 4715 C CA . ARG B 1 253 ? -20.594 28.016 1.51 1 90.81 253 ARG B CA 1
ATOM 4716 C C . ARG B 1 253 ? -20.953 27.328 0.197 1 90.81 253 ARG B C 1
ATOM 4718 O O . ARG B 1 253 ? -22.078 26.891 0.006 1 90.81 253 ARG B O 1
ATOM 4725 N N . LYS B 1 254 ? -20 27.219 -0.677 1 91.69 254 LYS B N 1
ATOM 4726 C CA . LYS B 1 254 ? -20.203 26.531 -1.952 1 91.69 254 LYS B CA 1
ATOM 4727 C C . LYS B 1 254 ? -20.094 25.016 -1.786 1 91.69 254 LYS B C 1
ATOM 4729 O O . LYS B 1 254 ? -20.312 24.266 -2.742 1 91.69 254 LYS B O 1
ATOM 4734 N N . GLY B 1 255 ? -19.766 24.625 -0.654 1 91.44 255 GLY B N 1
ATOM 4735 C CA . GLY B 1 255 ? -19.688 23.188 -0.377 1 91.44 255 GLY B CA 1
ATOM 4736 C C . GLY B 1 255 ? -18.375 22.578 -0.826 1 91.44 255 GLY B C 1
ATOM 4737 O O . GLY B 1 255 ? -18.266 21.359 -0.965 1 91.44 255 GLY B O 1
ATOM 4738 N N . GLU B 1 256 ? -17.391 23.375 -1.102 1 91.25 256 GLU B N 1
ATOM 4739 C CA . GLU B 1 256 ? -16.094 22.891 -1.548 1 91.25 256 GLU B CA 1
ATOM 4740 C C . GLU B 1 256 ? -15.18 22.578 -0.362 1 91.25 256 GLU B C 1
ATOM 4742 O O . GLU B 1 256 ? -14.141 23.203 -0.185 1 91.25 256 GLU B O 1
ATOM 4747 N N . MET B 1 257 ? -15.453 21.578 0.287 1 91.19 257 MET B N 1
ATOM 4748 C CA . MET B 1 257 ? -14.859 21.281 1.589 1 91.19 257 MET B CA 1
ATOM 4749 C C . MET B 1 257 ? -13.383 20.938 1.446 1 91.19 257 MET B C 1
ATOM 4751 O O . MET B 1 257 ? -12.578 21.234 2.332 1 91.19 257 MET B O 1
ATOM 4755 N N . ALA B 1 258 ? -13.039 20.281 0.328 1 88.75 258 ALA B N 1
ATOM 4756 C CA . ALA B 1 258 ? -11.633 19.969 0.113 1 88.75 258 ALA B CA 1
ATOM 4757 C C . ALA B 1 258 ? -10.805 21.234 -0.053 1 88.75 258 ALA B C 1
ATOM 4759 O O . ALA B 1 258 ? -9.695 21.344 0.483 1 88.75 258 ALA B O 1
ATOM 4760 N N . GLU B 1 259 ? -11.359 22.172 -0.718 1 89.06 259 GLU B N 1
ATOM 4761 C CA . GLU B 1 259 ? -10.672 23.438 -0.927 1 89.06 259 GLU B CA 1
ATOM 4762 C C . GLU B 1 259 ? -10.547 24.219 0.38 1 89.06 259 GLU B C 1
ATOM 4764 O O . GLU B 1 259 ? -9.516 24.844 0.637 1 89.06 259 GLU B O 1
ATOM 4769 N N . VAL B 1 260 ? -11.562 24.219 1.18 1 92.62 260 VAL B N 1
ATOM 4770 C CA . VAL B 1 260 ? -11.516 24.875 2.482 1 92.62 260 VAL B CA 1
ATOM 4771 C C . VAL B 1 260 ? -10.391 24.281 3.326 1 92.62 260 VAL B C 1
ATOM 4773 O O . VAL B 1 260 ? -9.578 25 3.898 1 92.62 260 VAL B O 1
ATOM 4776 N N . CYS B 1 261 ? -10.398 23 3.289 1 92.31 261 CYS B N 1
ATOM 4777 C CA . CYS B 1 261 ? -9.391 22.312 4.082 1 92.31 261 CYS B CA 1
ATOM 4778 C C . CYS B 1 261 ? -7.984 22.688 3.625 1 92.31 261 CYS B C 1
ATOM 4780 O O . CYS B 1 261 ? -7.105 22.938 4.449 1 92.31 261 CYS B O 1
ATOM 4782 N N . ARG B 1 262 ? -7.77 22.719 2.396 1 88.56 262 ARG B N 1
ATOM 4783 C CA . ARG B 1 262 ? -6.473 23.094 1.843 1 88.56 262 ARG B CA 1
ATOM 4784 C C . ARG B 1 262 ? -6.07 24.5 2.279 1 88.56 262 ARG B C 1
ATOM 4786 O O . ARG B 1 262 ? -4.918 24.734 2.646 1 88.56 262 ARG B O 1
ATOM 4793 N N . ARG B 1 263 ? -6.957 25.375 2.176 1 90.19 263 ARG B N 1
ATOM 4794 C CA . ARG B 1 263 ? -6.707 26.766 2.564 1 90.19 263 ARG B CA 1
ATOM 4795 C C . ARG B 1 263 ? -6.324 26.859 4.035 1 90.19 263 ARG B C 1
ATOM 4797 O O . ARG B 1 263 ? -5.406 27.594 4.398 1 90.19 263 ARG B O 1
ATOM 4804 N N . LEU B 1 264 ? -7.02 26.094 4.816 1 93.81 264 LEU B N 1
ATOM 4805 C CA . LEU B 1 264 ? -6.793 26.172 6.254 1 93.81 264 LEU B CA 1
ATOM 4806 C C . LEU B 1 264 ? -5.441 25.562 6.617 1 93.81 264 LEU B C 1
ATOM 4808 O O . LEU B 1 264 ? -4.766 26.047 7.531 1 93.81 264 LEU B O 1
ATOM 4812 N N . ILE B 1 265 ? -5.055 24.625 5.883 1 89.88 265 ILE B N 1
ATOM 4813 C CA . ILE B 1 265 ? -3.789 23.969 6.16 1 89.88 265 ILE B CA 1
ATOM 4814 C C . ILE B 1 265 ? -2.629 24.875 5.766 1 89.88 265 ILE B C 1
ATOM 4816 O O . ILE B 1 265 ? -1.599 24.906 6.445 1 89.88 265 ILE B O 1
ATOM 4820 N N . ILE B 1 266 ? -2.871 25.625 4.762 1 86.69 266 ILE B N 1
ATOM 4821 C CA . ILE B 1 266 ? -1.774 26.438 4.23 1 86.69 266 ILE B CA 1
ATOM 4822 C C . ILE B 1 266 ? -1.778 27.812 4.883 1 86.69 266 ILE B C 1
ATOM 4824 O O . ILE B 1 266 ? -0.787 28.547 4.812 1 86.69 266 ILE B O 1
ATOM 4828 N N . PHE B 1 267 ? -2.811 28.156 5.547 1 91.5 267 PHE B N 1
ATOM 4829 C CA . PHE B 1 267 ? -3.027 29.484 6.109 1 91.5 267 PHE B CA 1
ATOM 4830 C C . PHE B 1 267 ? -1.828 29.922 6.941 1 91.5 267 PHE B C 1
ATOM 4832 O O . PHE B 1 267 ? -1.291 31.016 6.742 1 91.5 267 PHE B O 1
ATOM 4839 N N . PRO B 1 268 ? -1.331 29.109 7.836 1 89.12 268 PRO B N 1
ATOM 4840 C CA . PRO B 1 268 ? -0.23 29.578 8.68 1 89.12 268 PRO B CA 1
ATOM 4841 C C . PRO B 1 268 ? 1.039 29.875 7.883 1 89.12 268 PRO B C 1
ATOM 4843 O O . PRO B 1 268 ? 1.897 30.625 8.344 1 89.12 268 PRO B O 1
ATOM 4846 N N . MET B 1 269 ? 1.078 29.391 6.73 1 82.88 269 MET B N 1
ATOM 4847 C CA . MET B 1 269 ? 2.232 29.641 5.879 1 82.88 269 MET B CA 1
ATOM 4848 C C . MET B 1 269 ? 2.086 30.984 5.164 1 82.88 269 MET B C 1
ATOM 4850 O O . MET B 1 269 ? 3.082 31.609 4.781 1 82.88 269 MET B O 1
ATOM 4854 N N . LEU B 1 270 ? 0.912 31.438 5 1 82.94 270 LEU B N 1
ATOM 4855 C CA . LEU B 1 270 ? 0.666 32.562 4.105 1 82.94 270 LEU B CA 1
ATOM 4856 C C . LEU B 1 270 ? 0.383 33.844 4.895 1 82.94 270 LEU B C 1
ATOM 4858 O O . LEU B 1 270 ? 0.44 34.938 4.348 1 82.94 270 LEU B O 1
ATOM 4862 N N . VAL B 1 271 ? 0.09 33.625 6.105 1 87.56 271 VAL B N 1
ATOM 4863 C CA . VAL B 1 271 ? -0.226 34.812 6.926 1 87.56 271 VAL B CA 1
ATOM 4864 C C . VAL B 1 271 ? 1.021 35.656 7.098 1 87.56 271 VAL B C 1
ATOM 4866 O O . VAL B 1 271 ? 2.127 35.156 7.262 1 87.56 271 VAL B O 1
ATOM 4869 N N . LYS B 1 272 ? 0.836 36.938 7.043 1 87 272 LYS B N 1
ATOM 4870 C CA . LYS B 1 272 ? 1.954 37.875 7.168 1 87 272 LYS B CA 1
ATOM 4871 C C . LYS B 1 272 ? 2.52 37.875 8.586 1 87 272 LYS B C 1
ATOM 4873 O O . LYS B 1 272 ? 1.771 37.75 9.555 1 87 272 LYS B O 1
ATOM 4878 N N . GLY B 1 273 ? 3.824 38.094 8.656 1 87.38 273 GLY B N 1
ATOM 4879 C CA . GLY B 1 273 ? 4.5 38.125 9.938 1 87.38 273 GLY B CA 1
ATOM 4880 C C . GLY B 1 273 ? 3.93 39.156 10.898 1 87.38 273 GLY B C 1
ATOM 4881 O O . GLY B 1 273 ? 3.85 38.906 12.102 1 87.38 273 GLY B O 1
ATOM 4882 N N . ARG B 1 274 ? 3.553 40.219 10.344 1 91.81 274 ARG B N 1
ATOM 4883 C CA . ARG B 1 274 ? 3.002 41.281 11.18 1 91.81 274 ARG B CA 1
ATOM 4884 C C . ARG B 1 274 ? 1.713 40.812 11.859 1 91.81 274 ARG B C 1
ATOM 4886 O O . ARG B 1 274 ? 1.43 41.219 12.992 1 91.81 274 ARG B O 1
ATOM 4893 N N . PHE B 1 275 ? 0.918 40.062 11.203 1 94.12 275 PHE B N 1
ATOM 4894 C CA . PHE B 1 275 ? -0.292 39.531 11.812 1 94.12 275 PHE B CA 1
ATOM 4895 C C . PHE B 1 275 ? 0.052 38.656 13.008 1 94.12 275 PHE B C 1
ATOM 4897 O O . PHE B 1 275 ? -0.604 38.719 14.047 1 94.12 275 PHE B O 1
ATOM 4904 N N . ILE B 1 276 ? 1.064 37.844 12.836 1 93.06 276 ILE B N 1
ATOM 4905 C CA . ILE B 1 276 ? 1.498 36.938 13.914 1 93.06 276 ILE B CA 1
ATOM 4906 C C . ILE B 1 276 ? 1.943 37.781 15.117 1 93.06 276 ILE B C 1
ATOM 4908 O O . ILE B 1 276 ? 1.646 37.438 16.266 1 93.06 276 ILE B O 1
ATOM 4912 N N . GLU B 1 277 ? 2.578 38.844 14.883 1 92.19 277 GLU B N 1
ATOM 4913 C CA . GLU B 1 277 ? 3.006 39.75 15.945 1 92.19 277 GLU B CA 1
ATOM 4914 C C . GLU B 1 277 ? 1.806 40.344 16.672 1 92.19 277 GLU B C 1
ATOM 4916 O O . GLU B 1 277 ? 1.818 40.5 17.891 1 92.19 277 GLU B O 1
ATOM 4921 N N . LEU B 1 278 ? 0.831 40.719 15.914 1 94.88 278 LEU B N 1
ATOM 4922 C CA . LEU B 1 278 ? -0.376 41.281 16.484 1 94.88 278 LEU B CA 1
ATOM 4923 C C . LEU B 1 278 ? -1.095 40.281 17.375 1 94.88 278 LEU B C 1
ATOM 4925 O O . LEU B 1 278 ? -1.647 40.625 18.422 1 94.88 278 LEU B O 1
ATOM 4929 N N . VAL B 1 279 ? -1.092 39.062 16.984 1 95.94 279 VAL B N 1
ATOM 4930 C CA . VAL B 1 279 ? -1.658 38 17.781 1 95.94 279 VAL B CA 1
ATOM 4931 C C . VAL B 1 279 ? -0.835 37.812 19.062 1 95.94 279 VAL B C 1
ATOM 4933 O O . VAL B 1 279 ? -1.393 37.656 20.156 1 95.94 279 VAL B O 1
ATOM 4936 N N . GLN B 1 280 ? 0.438 37.875 18.906 1 93.06 280 GLN B N 1
ATOM 4937 C CA . GLN B 1 280 ? 1.347 37.75 20.031 1 93.06 280 GLN B CA 1
ATOM 4938 C C . GLN B 1 280 ? 1.114 38.844 21.062 1 93.06 280 GLN B C 1
ATOM 4940 O O . GLN B 1 280 ? 1.19 38.625 22.266 1 93.06 280 GLN B O 1
ATOM 4945 N N . GLU B 1 281 ? 0.822 40 20.547 1 92.5 281 GLU B N 1
ATOM 4946 C CA . GLU B 1 281 ? 0.569 41.156 21.406 1 92.5 281 GLU B CA 1
ATOM 4947 C C . GLU B 1 281 ? -0.817 41.062 22.047 1 92.5 281 GLU B C 1
ATOM 4949 O O . GLU B 1 281 ? -1.133 41.844 22.953 1 92.5 281 GLU B O 1
ATOM 4954 N N . GLY B 1 282 ? -1.614 40.156 21.547 1 93.06 282 GLY B N 1
ATOM 4955 C CA . GLY B 1 282 ? -2.953 40 22.094 1 93.06 282 GLY B CA 1
ATOM 4956 C C . GLY B 1 282 ? -3.934 41.031 21.609 1 93.06 282 GLY B C 1
ATOM 4957 O O . GLY B 1 282 ? -4.895 41.375 22.297 1 93.06 282 GLY B O 1
ATOM 4958 N N . ARG B 1 283 ? -3.619 41.625 20.438 1 94.31 283 ARG B N 1
ATOM 4959 C CA . ARG B 1 283 ? -4.543 42.625 19.906 1 94.31 283 ARG B CA 1
ATOM 4960 C C . ARG B 1 283 ? -5.914 42 19.641 1 94.31 283 ARG B C 1
ATOM 4962 O O . ARG B 1 283 ? -6.023 40.969 18.969 1 94.31 283 ARG B O 1
ATOM 4969 N N . PRO B 1 284 ? -6.934 42.625 20.125 1 95 284 PRO B N 1
ATOM 4970 C CA . PRO B 1 284 ? -8.273 42.031 20.047 1 95 284 PRO B CA 1
ATOM 4971 C C . PRO B 1 284 ? -8.703 41.75 18.609 1 95 284 PRO B C 1
ATOM 4973 O O . PRO B 1 284 ? -9.305 40.688 18.344 1 95 284 PRO B O 1
ATOM 4976 N N . ARG B 1 285 ? -8.445 42.625 17.688 1 95.56 285 ARG B N 1
ATOM 4977 C CA . ARG B 1 285 ? -8.844 42.438 16.297 1 95.56 285 ARG B CA 1
ATOM 4978 C C . ARG B 1 285 ? -8.172 41.219 15.703 1 95.56 285 ARG B C 1
ATOM 4980 O O . ARG B 1 285 ? -8.812 40.406 15 1 95.56 285 ARG B O 1
ATOM 4987 N N . ALA B 1 286 ? -6.91 41.094 15.961 1 96.12 286 ALA B N 1
ATOM 4988 C CA . ALA B 1 286 ? -6.172 39.938 15.492 1 96.12 286 ALA B CA 1
ATOM 4989 C C . ALA B 1 286 ? -6.742 38.656 16.078 1 96.12 286 ALA B C 1
ATOM 4991 O O . ALA B 1 286 ? -6.859 37.625 15.383 1 96.12 286 ALA B O 1
ATOM 4992 N N . MET B 1 287 ? -7.137 38.656 17.297 1 96.94 287 MET B N 1
ATOM 4993 C CA . MET B 1 287 ? -7.711 37.5 17.984 1 96.94 287 MET B CA 1
ATOM 4994 C C . MET B 1 287 ? -9.062 37.125 17.375 1 96.94 287 MET B C 1
ATOM 4996 O O . MET B 1 287 ? -9.367 35.938 17.234 1 96.94 287 MET B O 1
ATOM 5000 N N . VAL B 1 288 ? -9.789 38.125 17.094 1 96.31 288 VAL B N 1
ATOM 5001 C CA . VAL B 1 288 ? -11.086 37.875 16.453 1 96.31 288 VAL B CA 1
ATOM 5002 C C . VAL B 1 288 ? -10.883 37.188 15.109 1 96.31 288 VAL B C 1
ATOM 5004 O O . VAL B 1 288 ? -11.555 36.219 14.789 1 96.31 288 VAL B O 1
ATOM 5007 N N . LEU B 1 289 ? -9.961 37.719 14.32 1 97 289 LEU B N 1
ATOM 5008 C CA . LEU B 1 289 ? -9.68 37.125 13.023 1 97 289 LEU B CA 1
ATOM 5009 C C . LEU B 1 289 ? -9.188 35.688 13.188 1 97 289 LEU B C 1
ATOM 5011 O O . LEU B 1 289 ? -9.602 34.812 12.43 1 97 289 LEU B O 1
ATOM 5015 N N . LEU B 1 290 ? -8.375 35.5 14.148 1 97.75 290 LEU B N 1
ATOM 5016 C CA . LEU B 1 290 ? -7.859 34.156 14.43 1 97.75 290 LEU B CA 1
ATOM 5017 C C . LEU B 1 290 ? -8.992 33.219 14.836 1 97.75 290 LEU B C 1
ATOM 5019 O O . LEU B 1 290 ? -8.977 32.031 14.492 1 97.75 290 LEU B O 1
ATOM 5023 N N . SER B 1 291 ? -9.938 33.75 15.594 1 97.81 291 SER B N 1
ATOM 5024 C CA . SER B 1 291 ? -11.078 32.938 15.984 1 97.81 291 SER B CA 1
ATOM 5025 C C . SER B 1 291 ? -11.891 32.5 14.773 1 97.81 291 SER B C 1
ATOM 5027 O O . SER B 1 291 ? -12.453 31.391 14.758 1 97.81 291 SER B O 1
ATOM 5029 N N . HIS B 1 292 ? -11.977 33.312 13.773 1 96.5 292 HIS B N 1
ATOM 5030 C CA . HIS B 1 292 ? -12.656 32.938 12.539 1 96.5 292 HIS B CA 1
ATOM 5031 C C . HIS B 1 292 ? -11.938 31.812 11.828 1 96.5 292 HIS B C 1
ATOM 5033 O O . HIS B 1 292 ? -12.578 30.891 11.305 1 96.5 292 HIS B O 1
ATOM 5039 N N . TYR B 1 293 ? -10.664 31.891 11.828 1 97.56 293 TYR B N 1
ATOM 5040 C CA . TYR B 1 293 ? -9.867 30.797 11.266 1 97.56 293 TYR B CA 1
ATOM 5041 C C . TYR B 1 293 ? -10.148 29.484 11.977 1 97.56 293 TYR B C 1
ATOM 5043 O O . TYR B 1 293 ? -10.438 28.469 11.336 1 97.56 293 TYR B O 1
ATOM 5051 N N . PHE B 1 294 ? -10.086 29.547 13.266 1 98.25 294 PHE B N 1
ATOM 5052 C CA . PHE B 1 294 ? -10.25 28.328 14.047 1 98.25 294 PHE B CA 1
ATOM 5053 C C . PHE B 1 294 ? -11.688 27.828 13.977 1 98.25 294 PHE B C 1
ATOM 5055 O O . PHE B 1 294 ? -11.93 26.609 14.039 1 98.25 294 PHE B O 1
ATOM 5062 N N . ALA B 1 295 ? -12.602 28.734 13.82 1 97.94 295 ALA B N 1
ATOM 5063 C CA . ALA B 1 295 ? -13.984 28.312 13.617 1 97.94 295 ALA B CA 1
ATOM 5064 C C . ALA B 1 295 ? -14.125 27.469 12.359 1 97.94 295 ALA B C 1
ATOM 5066 O O . ALA B 1 295 ? -14.773 26.422 12.367 1 97.94 295 ALA B O 1
ATOM 5067 N N . LEU B 1 296 ? -13.484 27.969 11.328 1 97.5 296 LEU B N 1
ATOM 5068 C CA . LEU B 1 296 ? -13.516 27.203 10.086 1 97.5 296 LEU B CA 1
ATOM 5069 C C . LEU B 1 296 ? -12.773 25.875 10.242 1 97.5 296 LEU B C 1
ATOM 5071 O O . LEU B 1 296 ? -13.211 24.844 9.719 1 97.5 296 LEU B O 1
ATOM 5075 N N . LEU B 1 297 ? -11.688 25.891 10.953 1 97.69 297 LEU B N 1
ATOM 5076 C CA . LEU B 1 297 ? -10.898 24.688 11.195 1 97.69 297 LEU B CA 1
ATOM 5077 C C . LEU B 1 297 ? -11.711 23.656 11.977 1 97.69 297 LEU B C 1
ATOM 5079 O O . LEU B 1 297 ? -11.531 22.453 11.797 1 97.69 297 LEU B O 1
ATOM 5083 N N . SER B 1 298 ? -12.609 24.109 12.797 1 97.62 298 SER B N 1
ATOM 5084 C CA . SER B 1 298 ? -13.422 23.234 13.641 1 97.62 298 SER B CA 1
ATOM 5085 C C . SER B 1 298 ? -14.336 22.344 12.797 1 97.62 298 SER B C 1
ATOM 5087 O O . SER B 1 298 ? -14.805 21.312 13.273 1 97.62 298 SER B O 1
ATOM 5089 N N . LEU B 1 299 ? -14.578 22.766 11.594 1 96.88 299 LEU B N 1
ATOM 5090 C CA . LEU B 1 299 ? -15.391 21.969 10.688 1 96.88 299 LEU B CA 1
ATOM 5091 C C . LEU B 1 299 ? -14.703 20.641 10.367 1 96.88 299 LEU B C 1
ATOM 5093 O O . LEU B 1 299 ? -15.344 19.703 9.891 1 96.88 299 LEU B O 1
ATOM 5097 N N . TYR B 1 300 ? -13.484 20.594 10.672 1 95.94 300 TYR B N 1
ATOM 5098 C CA . TYR B 1 300 ? -12.695 19.406 10.336 1 95.94 300 TYR B CA 1
ATOM 5099 C C . TYR B 1 300 ? -12.234 18.688 11.602 1 95.94 300 TYR B C 1
ATOM 5101 O O . TYR B 1 300 ? -11.164 18.078 11.617 1 95.94 300 TYR B O 1
ATOM 5109 N N . LYS B 1 301 ? -12.969 18.75 12.625 1 94.56 301 LYS B N 1
ATOM 5110 C CA . LYS B 1 301 ? -12.633 18.172 13.922 1 94.56 301 LYS B CA 1
ATOM 5111 C C . LYS B 1 301 ? -12.531 16.641 13.828 1 94.56 301 LYS B C 1
ATOM 5113 O O . LYS B 1 301 ? -11.875 16.016 14.664 1 94.56 301 LYS B O 1
ATOM 5118 N N . ASN B 1 302 ? -13.102 16.062 12.758 1 92.25 302 ASN B N 1
ATOM 5119 C CA . ASN B 1 302 ? -13.086 14.602 12.625 1 92.25 302 ASN B CA 1
ATOM 5120 C C . ASN B 1 302 ? -11.82 14.125 11.914 1 92.25 302 ASN B C 1
ATOM 5122 O O . ASN B 1 302 ? -11.562 12.922 11.852 1 92.25 302 ASN B O 1
ATOM 5126 N N . VAL B 1 303 ? -11.125 15.031 11.367 1 93 303 VAL B N 1
ATOM 5127 C CA . VAL B 1 303 ? -9.797 14.695 10.859 1 93 303 VAL B CA 1
ATOM 5128 C C . VAL B 1 303 ? -8.836 14.492 12.031 1 93 303 VAL B C 1
ATOM 5130 O O . VAL B 1 303 ? -8.609 15.406 12.828 1 93 303 VAL B O 1
ATOM 5133 N N . TRP B 1 304 ? -8.227 13.328 12.195 1 92.12 304 TRP B N 1
ATOM 5134 C CA . TRP B 1 304 ? -7.555 12.898 13.414 1 92.12 304 TRP B CA 1
ATOM 5135 C C . TRP B 1 304 ? -6.402 13.828 13.766 1 92.12 304 TRP B C 1
ATOM 5137 O O . TRP B 1 304 ? -6.074 14.008 14.938 1 92.12 304 TRP B O 1
ATOM 5147 N N . TRP B 1 305 ? -5.781 14.422 12.766 1 92.38 305 TRP B N 1
ATOM 5148 C CA . TRP B 1 305 ? -4.609 15.242 13.062 1 92.38 305 TRP B CA 1
ATOM 5149 C C . TRP B 1 305 ? -5.008 16.703 13.281 1 92.38 305 TRP B C 1
ATOM 5151 O O . TRP B 1 305 ? -4.188 17.516 13.711 1 92.38 305 TRP B O 1
ATOM 5161 N N . ILE B 1 306 ? -6.188 17.125 12.984 1 93.06 306 ILE B N 1
ATOM 5162 C CA . ILE B 1 306 ? -6.707 18.453 13.328 1 93.06 306 ILE B CA 1
ATOM 5163 C C . ILE B 1 306 ? -7.41 18.391 14.68 1 93.06 306 ILE B C 1
ATOM 5165 O O . ILE B 1 306 ? -7.148 19.203 15.562 1 93.06 306 ILE B O 1
ATOM 5169 N N . GLY B 1 307 ? -8.344 17.422 14.812 1 91.75 307 GLY B N 1
ATOM 5170 C CA . GLY B 1 307 ? -9.047 17.188 16.062 1 91.75 307 GLY B CA 1
ATOM 5171 C C . GLY B 1 307 ? -9.875 18.375 16.516 1 91.75 307 GLY B C 1
ATOM 5172 O O . GLY B 1 307 ? -10.406 19.109 15.68 1 91.75 307 GLY B O 1
ATOM 5173 N N . GLY B 1 308 ? -9.984 18.531 17.812 1 93.06 308 GLY B N 1
ATOM 5174 C CA . GLY B 1 308 ? -10.852 19.547 18.375 1 93.06 308 GLY B CA 1
ATOM 5175 C C . GLY B 1 308 ? -10.148 20.875 18.594 1 93.06 308 GLY B C 1
ATOM 5176 O O . GLY B 1 308 ? -10.672 21.766 19.266 1 93.06 308 GLY B O 1
ATOM 5177 N N . ALA B 1 309 ? -9.016 21.047 18 1 94 309 ALA B N 1
ATOM 5178 C CA . ALA B 1 309 ? -8.211 22.234 18.219 1 94 309 ALA B CA 1
ATOM 5179 C C . ALA B 1 309 ? -8.992 23.5 17.859 1 94 309 ALA B C 1
ATOM 5181 O O . ALA B 1 309 ? -8.977 24.484 18.609 1 94 309 ALA B O 1
ATOM 5182 N N . GLY B 1 310 ? -9.68 23.453 16.719 1 96.31 310 GLY B N 1
ATOM 5183 C CA . GLY B 1 310 ? -10.453 24.625 16.297 1 96.31 310 GLY B CA 1
ATOM 5184 C C . GLY B 1 310 ? -11.516 25.031 17.297 1 96.31 310 GLY B C 1
ATOM 5185 O O . GLY B 1 310 ? -11.641 26.203 17.641 1 96.31 310 GLY B O 1
ATOM 5186 N N . VAL B 1 311 ? -12.18 24.094 17.812 1 96.69 311 VAL B N 1
ATOM 5187 C CA . VAL B 1 311 ? -13.258 24.328 18.766 1 96.69 311 VAL B CA 1
ATOM 5188 C C . VAL B 1 311 ? -12.703 24.953 20.047 1 96.69 311 VAL B C 1
ATOM 5190 O O . VAL B 1 311 ? -13.211 25.969 20.516 1 96.69 311 VAL B O 1
ATOM 5193 N N . TYR B 1 312 ? -11.695 24.438 20.531 1 96.31 312 TYR B N 1
ATOM 5194 C CA . TYR B 1 312 ? -11.117 24.875 21.797 1 96.31 312 TYR B CA 1
ATOM 5195 C C . TYR B 1 312 ? -10.531 26.281 21.656 1 96.31 312 TYR B C 1
ATOM 5197 O O . TYR B 1 312 ? -10.68 27.109 22.562 1 96.31 312 TYR B O 1
ATOM 5205 N N . GLU B 1 313 ? -9.859 26.469 20.594 1 97.25 313 GLU B N 1
ATOM 5206 C CA . GLU B 1 313 ? -9.258 27.781 20.391 1 97.25 313 GLU B CA 1
ATOM 5207 C C . GLU B 1 313 ? -10.312 28.875 20.328 1 97.25 313 GLU B C 1
ATOM 5209 O O . GLU B 1 313 ? -10.141 29.953 20.906 1 97.25 313 GLU B O 1
ATOM 5214 N N . VAL B 1 314 ? -11.406 28.609 19.609 1 97.69 314 VAL B N 1
ATOM 5215 C CA . VAL B 1 314 ? -12.461 29.609 19.469 1 97.69 314 VAL B CA 1
ATOM 5216 C C . VAL B 1 314 ? -13.039 29.938 20.844 1 97.69 314 VAL B C 1
ATOM 5218 O O . VAL B 1 314 ? -13.211 31.109 21.188 1 97.69 314 VAL B O 1
ATOM 5221 N N . ARG B 1 315 ? -13.297 28.969 21.609 1 97.06 315 ARG B N 1
ATOM 5222 C CA . ARG B 1 315 ? -13.883 29.156 22.922 1 97.06 315 ARG B CA 1
ATOM 5223 C C . ARG B 1 315 ? -12.938 29.938 23.844 1 97.06 315 ARG B C 1
ATOM 5225 O O . ARG B 1 315 ? -13.359 30.828 24.578 1 97.06 315 ARG B O 1
ATOM 5232 N N . CYS B 1 316 ? -11.695 29.609 23.766 1 97 316 CYS B N 1
ATOM 5233 C CA . CYS B 1 316 ? -10.703 30.281 24.594 1 97 316 CYS B CA 1
ATOM 5234 C C . CYS B 1 316 ? -10.539 31.734 24.172 1 97 316 CYS B C 1
ATOM 5236 O O . CYS B 1 316 ? -10.453 32.625 25.031 1 97 316 CYS B O 1
ATOM 5238 N N . ILE B 1 317 ? -10.508 31.969 22.891 1 97.31 317 ILE B N 1
ATOM 5239 C CA . ILE B 1 317 ? -10.375 33.344 22.391 1 97.31 317 ILE B CA 1
ATOM 5240 C C . ILE B 1 317 ? -11.594 34.156 22.797 1 97.31 317 ILE B C 1
ATOM 5242 O O . ILE B 1 317 ? -11.453 35.281 23.281 1 97.31 317 ILE B O 1
ATOM 5246 N N . ALA B 1 318 ? -12.734 33.562 22.641 1 96.75 318 ALA B N 1
ATOM 5247 C CA . ALA B 1 318 ? -13.961 34.25 23.016 1 96.75 318 ALA B CA 1
ATOM 5248 C C . ALA B 1 318 ? -13.953 34.625 24.5 1 96.75 318 ALA B C 1
ATOM 5250 O O . ALA B 1 318 ? -14.367 35.719 24.875 1 96.75 318 ALA B O 1
ATOM 5251 N N . LYS B 1 319 ? -13.492 33.75 25.281 1 95.81 319 LYS B N 1
ATOM 5252 C CA . LYS B 1 319 ? -13.453 34 26.734 1 95.81 319 LYS B CA 1
ATOM 5253 C C . LYS B 1 319 ? -12.453 35.094 27.078 1 95.81 319 LYS B C 1
ATOM 5255 O O . LYS B 1 319 ? -12.578 35.75 28.125 1 95.81 319 LYS B O 1
ATOM 5260 N N . SER B 1 320 ? -11.523 35.312 26.234 1 95 320 SER B N 1
ATOM 5261 C CA . SER B 1 320 ? -10.453 36.281 26.531 1 95 320 SER B CA 1
ATOM 5262 C C . SER B 1 320 ? -10.828 37.688 26.078 1 95 320 SER B C 1
ATOM 5264 O O . SER B 1 320 ? -10.141 38.656 26.422 1 95 320 SER B O 1
ATOM 5266 N N . LEU B 1 321 ? -11.883 37.812 25.328 1 94.44 321 LEU B N 1
ATOM 5267 C CA . LEU B 1 321 ? -12.281 39.094 24.781 1 94.44 321 LEU B CA 1
ATOM 5268 C C . LEU B 1 321 ? -13.477 39.656 25.531 1 94.44 321 LEU B C 1
ATOM 5270 O O . LEU B 1 321 ? -14.188 38.938 26.234 1 94.44 321 LEU B O 1
ATOM 5274 N N . THR B 1 322 ? -13.555 40.969 25.484 1 92.25 322 THR B N 1
ATOM 5275 C CA . THR B 1 322 ? -14.664 41.656 26.141 1 92.25 322 THR B CA 1
ATOM 5276 C C . THR B 1 322 ? -15.281 42.688 25.219 1 92.25 322 THR B C 1
ATOM 5278 O O . THR B 1 322 ? -14.719 43.031 24.172 1 92.25 322 THR B O 1
ATOM 5281 N N . GLY B 1 323 ? -16.5 43.094 25.547 1 89.62 323 GLY B N 1
ATOM 5282 C CA . GLY B 1 323 ? -17.156 44.188 24.859 1 89.62 323 GLY B CA 1
ATOM 5283 C C . GLY B 1 323 ? -17.438 43.906 23.391 1 89.62 323 GLY B C 1
ATOM 5284 O O . GLY B 1 323 ? -17.938 42.812 23.062 1 89.62 323 GLY B O 1
ATOM 5285 N N . ASP B 1 324 ? -17.141 44.844 22.594 1 87.81 324 ASP B N 1
ATOM 5286 C CA . ASP B 1 324 ? -17.438 44.781 21.172 1 87.81 324 ASP B CA 1
ATOM 5287 C C . ASP B 1 324 ? -16.688 43.625 20.516 1 87.81 324 ASP B C 1
ATOM 5289 O O . ASP B 1 324 ? -17.188 43 19.578 1 87.81 324 ASP B O 1
ATOM 5293 N N . TRP B 1 325 ? -15.578 43.438 21.031 1 91.94 325 TRP B N 1
ATOM 5294 C CA . TRP B 1 325 ? -14.75 42.375 20.438 1 91.94 325 TRP B CA 1
ATOM 5295 C C . TRP B 1 325 ? -15.344 41 20.719 1 91.9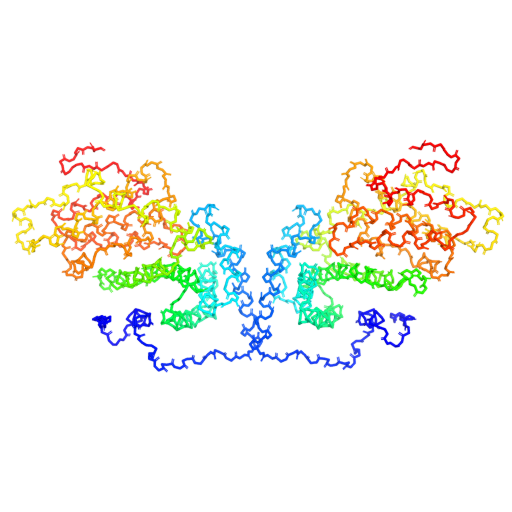4 325 TRP B C 1
ATOM 5297 O O . TRP B 1 325 ? -15.289 40.125 19.859 1 91.94 325 TRP B O 1
ATOM 5307 N N . LEU B 1 326 ? -15.922 40.812 21.906 1 94.19 326 LEU B N 1
ATOM 5308 C CA . LEU B 1 326 ? -16.625 39.562 22.203 1 94.19 326 LEU B CA 1
ATOM 5309 C C . LEU B 1 326 ? -17.812 39.375 21.266 1 94.19 326 LEU B C 1
ATOM 5311 O O . LEU B 1 326 ? -18.078 38.25 20.812 1 94.19 326 LEU B O 1
ATOM 5315 N N . ALA B 1 327 ? -18.469 40.375 20.984 1 90.94 327 ALA B N 1
ATOM 5316 C CA . ALA B 1 327 ? -19.625 40.344 20.094 1 90.94 327 ALA B CA 1
ATOM 5317 C C . ALA B 1 327 ? -19.203 39.844 18.703 1 90.94 327 ALA B C 1
ATOM 5319 O O . ALA B 1 327 ? -19.969 39.156 18.031 1 90.94 327 ALA B O 1
ATOM 5320 N N . MET B 1 328 ? -18 40.188 18.328 1 91.56 328 MET B N 1
ATOM 5321 C CA . MET B 1 328 ? -17.5 39.844 17 1 91.56 328 MET B CA 1
ATOM 5322 C C . MET B 1 328 ? -17.125 38.344 16.938 1 91.56 328 MET B C 1
ATOM 5324 O O . MET B 1 328 ? -16.891 37.812 15.859 1 91.56 328 MET B O 1
ATOM 5328 N N . THR B 1 329 ? -17.141 37.688 18.094 1 94.75 329 THR B N 1
ATOM 5329 C CA . THR B 1 329 ? -16.844 36.25 18.109 1 94.75 329 THR B CA 1
ATOM 5330 C C . THR B 1 329 ? -18.125 35.406 18.062 1 94.75 329 THR B C 1
ATOM 5332 O O . THR B 1 329 ? -18.094 34.188 18.188 1 94.75 329 THR B O 1
ATOM 5335 N N . LYS B 1 330 ? -19.219 36.062 17.906 1 93.62 330 LYS B N 1
ATOM 5336 C CA . LYS B 1 330 ? -20.5 35.344 17.844 1 93.62 330 LYS B CA 1
ATOM 5337 C C . LYS B 1 330 ? -20.547 34.406 16.656 1 93.62 330 LYS B C 1
ATOM 5339 O O . LYS B 1 330 ? -21 33.25 16.781 1 93.62 330 LYS B O 1
ATOM 5344 N N . TRP B 1 331 ? -20.094 34.906 15.492 1 93.81 331 TRP B N 1
ATOM 5345 C CA . TRP B 1 331 ? -20.125 34.094 14.289 1 93.81 331 TRP B CA 1
ATOM 5346 C C . TRP B 1 331 ? -19.234 32.875 14.445 1 93.81 331 TRP B C 1
ATOM 5348 O O . TRP B 1 331 ? -19.656 31.734 14.18 1 93.81 331 TRP B O 1
ATOM 5358 N N . PRO B 1 332 ? -17.953 33.031 14.898 1 96.44 332 PRO B N 1
ATOM 5359 C CA . PRO B 1 332 ? -17.109 31.859 15.133 1 96.44 332 PRO B CA 1
ATOM 5360 C C . PRO B 1 332 ? -17.734 30.859 16.109 1 96.44 332 PRO B C 1
ATOM 5362 O O . PRO B 1 332 ? -17.672 29.656 15.891 1 96.44 332 PRO B O 1
ATOM 5365 N N . LEU B 1 333 ? -18.328 31.375 17.141 1 96.94 333 LEU B N 1
ATOM 5366 C CA . LEU B 1 333 ? -18.953 30.516 18.141 1 96.94 333 LEU B CA 1
ATOM 5367 C C . LEU B 1 333 ? -20.125 29.766 17.547 1 96.94 333 LEU B C 1
ATOM 5369 O O . LEU B 1 333 ? -20.359 28.594 17.859 1 96.94 333 LEU B O 1
ATOM 5373 N N . GLU B 1 334 ? -20.828 30.391 16.719 1 96.19 334 GLU B N 1
ATOM 5374 C CA . GLU B 1 334 ? -21.953 29.75 16.062 1 96.19 334 GLU B CA 1
ATOM 5375 C C . GLU B 1 334 ? -21.484 28.625 15.133 1 96.19 334 GLU B C 1
ATOM 5377 O O . GLU B 1 334 ? -22.125 27.578 15.047 1 96.19 334 GLU B O 1
ATOM 5382 N N . VAL B 1 335 ? -20.438 28.875 14.414 1 96.19 335 VAL B N 1
ATOM 5383 C CA . VAL B 1 335 ? -19.875 27.859 13.531 1 96.19 335 VAL B CA 1
ATOM 5384 C C . VAL B 1 335 ? -19.484 26.625 14.344 1 96.19 335 VAL B C 1
ATOM 5386 O O . VAL B 1 335 ? -19.766 25.5 13.938 1 96.19 335 VAL B O 1
ATOM 5389 N N . VAL B 1 336 ? -18.875 26.828 15.469 1 96.88 336 VAL B N 1
ATOM 5390 C CA . VAL B 1 336 ? -18.406 25.734 16.328 1 96.88 336 VAL B CA 1
ATOM 5391 C C . VAL B 1 336 ? -19.609 24.953 16.875 1 96.88 336 VAL B C 1
ATOM 5393 O O . VAL B 1 336 ? -19.578 23.734 16.922 1 96.88 336 VAL B O 1
ATOM 5396 N N . GLU B 1 337 ? -20.609 25.625 17.234 1 95.38 337 GLU B N 1
ATOM 5397 C CA . GLU B 1 337 ? -21.781 25 17.859 1 95.38 337 GLU B CA 1
ATOM 5398 C C . GLU B 1 337 ? -22.625 24.266 16.828 1 95.38 337 GLU B C 1
ATOM 5400 O O . GLU B 1 337 ? -23.109 23.156 17.094 1 95.38 337 GLU B O 1
ATOM 5405 N N . SER B 1 338 ? -22.766 24.828 15.688 1 94.12 338 SER B N 1
ATOM 5406 C CA . SER B 1 338 ? -23.688 24.281 14.703 1 94.12 338 SER B CA 1
ATOM 5407 C C . SER B 1 338 ? -22.969 23.328 13.758 1 94.12 338 SER B C 1
ATOM 5409 O O . SER B 1 338 ? -23.594 22.438 13.164 1 94.12 338 SER B O 1
ATOM 5411 N N . GLY B 1 339 ? -21.719 23.562 13.547 1 93 339 GLY B N 1
ATOM 5412 C CA . GLY B 1 339 ? -20.984 22.812 12.547 1 93 339 GLY B CA 1
ATOM 5413 C C . GLY B 1 339 ? -21.297 23.234 11.125 1 93 339 GLY B C 1
ATOM 5414 O O . GLY B 1 339 ? -21.047 22.484 10.18 1 93 339 GLY B O 1
ATOM 5415 N N . LYS B 1 340 ? -21.953 24.344 10.977 1 92.56 340 LYS B N 1
ATOM 5416 C CA . LYS B 1 340 ? -22.312 24.906 9.68 1 92.56 340 LYS B CA 1
ATOM 5417 C C . LYS B 1 340 ? -21.781 26.344 9.547 1 92.56 340 LYS B C 1
ATOM 5419 O O . LYS B 1 340 ? -21.438 26.969 10.539 1 92.56 340 LYS B O 1
ATOM 5424 N N . VAL B 1 341 ? -21.625 26.734 8.336 1 93.06 341 VAL B N 1
ATOM 5425 C CA . VAL B 1 341 ? -21.141 28.078 8.062 1 93.06 341 VAL B CA 1
ATOM 5426 C C . VAL B 1 341 ? -22.328 29 7.793 1 93.06 341 VAL B C 1
ATOM 5428 O O . VAL B 1 341 ? -22.859 29.047 6.676 1 93.06 341 VAL B O 1
ATOM 5431 N N . PRO B 1 342 ? -22.688 29.703 8.812 1 88.56 342 PRO B N 1
ATOM 5432 C CA . PRO B 1 342 ? -23.812 30.625 8.625 1 88.56 342 PRO B CA 1
ATOM 5433 C C . PRO B 1 342 ? -23.469 31.812 7.723 1 88.56 342 PRO B C 1
ATOM 5435 O O . PRO B 1 342 ? -22.281 32.062 7.465 1 88.56 342 PRO B O 1
ATOM 5438 N N . PRO B 1 343 ? -24.594 32.406 7.164 1 82.5 343 PRO B N 1
ATOM 5439 C CA . PRO B 1 343 ? -24.312 33.625 6.391 1 82.5 343 PRO B CA 1
ATOM 5440 C C . PRO B 1 343 ? -23.594 34.688 7.215 1 82.5 343 PRO B C 1
ATOM 5442 O O . PRO B 1 343 ? -23.781 34.75 8.43 1 82.5 343 PRO B O 1
ATOM 5445 N N . LEU B 1 344 ? -22.719 35.312 6.508 1 73.56 344 LEU B N 1
ATOM 5446 C CA . LEU B 1 344 ? -22 36.406 7.188 1 73.56 344 LEU B CA 1
ATOM 5447 C C . LEU B 1 344 ? -22.938 37.562 7.488 1 73.56 344 LEU B C 1
ATOM 5449 O O . LEU B 1 344 ? -23.844 37.844 6.699 1 73.56 344 LEU B O 1
ATOM 5453 N N . VAL B 1 345 ? -23.234 37.875 8.797 1 58.31 345 VAL B N 1
ATOM 5454 C CA . VAL B 1 345 ? -24.109 38.969 9.188 1 58.31 345 VAL B CA 1
ATOM 5455 C C . VAL B 1 345 ? -23.359 40.281 9.133 1 58.31 345 VAL B C 1
ATOM 5457 O O . VAL B 1 345 ? -22.219 40.375 9.57 1 58.31 345 VAL B O 1
ATOM 5460 N N . ASN B 1 346 ? -23.734 41.156 8.242 1 54.38 346 ASN B N 1
ATOM 5461 C CA . ASN B 1 346 ? -23.156 42.469 8.281 1 54.38 346 ASN B CA 1
ATOM 5462 C C . ASN B 1 346 ? -23.203 43.094 9.688 1 54.38 346 ASN B C 1
ATOM 5464 O O . ASN B 1 346 ? -23.984 42.625 10.531 1 54.38 346 ASN B O 1
ATOM 5468 N N . GLY B 1 347 ? -22.156 43.719 10.203 1 46.41 347 GLY B N 1
ATOM 5469 C CA . GLY B 1 347 ? -22.125 44.406 11.484 1 46.41 347 GLY B CA 1
ATOM 5470 C C . GLY B 1 347 ? -23.5 44.812 11.969 1 46.41 347 GLY B C 1
ATOM 5471 O O . GLY B 1 347 ? -23.688 45.062 13.164 1 46.41 347 GLY B O 1
ATOM 5472 N N . ASP B 1 348 ? -24.328 45.25 11.109 1 45.06 348 ASP B N 1
ATOM 5473 C CA . ASP B 1 348 ? -25.641 45.75 11.492 1 45.06 348 ASP B CA 1
ATOM 5474 C C . ASP B 1 348 ? -26.688 44.625 11.484 1 45.06 348 ASP B C 1
ATOM 5476 O O . ASP B 1 348 ? -27.891 44.906 11.461 1 45.06 348 ASP B O 1
ATOM 5480 N N . ASN B 1 349 ? -26.438 43.375 11.742 1 45.94 349 ASN B N 1
ATOM 5481 C CA . ASN B 1 349 ? -27.312 42.219 11.859 1 45.94 349 ASN B CA 1
ATOM 5482 C C . ASN B 1 349 ? -27.969 41.875 10.523 1 45.94 349 ASN B C 1
ATOM 5484 O O . ASN B 1 349 ? -29 41.188 10.484 1 45.94 349 ASN B O 1
ATOM 5488 N N . SER B 1 350 ? -27.531 42.5 9.445 1 41.47 350 SER B N 1
ATOM 5489 C CA . SER B 1 350 ? -28.156 42.156 8.164 1 41.47 350 SER B CA 1
ATOM 5490 C C . SER B 1 350 ? -27.375 41.062 7.449 1 41.47 350 SER B C 1
ATOM 5492 O O . SER B 1 350 ? -26.172 40.938 7.621 1 41.47 350 SER B O 1
ATOM 5494 N N . LEU B 1 351 ? -28.094 40 7.02 1 43.97 351 LEU B N 1
ATOM 5495 C CA . LEU B 1 351 ? -27.562 38.844 6.328 1 43.97 351 LEU B CA 1
ATOM 5496 C C . LEU B 1 351 ? -26.922 39.25 5.004 1 43.97 351 LEU B C 1
ATOM 5498 O O . LEU B 1 351 ? -27.453 40.094 4.281 1 43.97 351 LEU B O 1
ATOM 5502 N N . VAL B 1 352 ? -25.641 38.969 4.797 1 43.5 352 VAL B N 1
ATOM 5503 C CA . VAL B 1 352 ? -25.047 39.188 3.475 1 43.5 352 VAL B CA 1
ATOM 5504 C C . VAL B 1 352 ? -25.25 37.906 2.627 1 43.5 352 VAL B C 1
ATOM 5506 O O . VAL B 1 352 ? -25.125 36.812 3.131 1 43.5 352 VAL B O 1
#

Organism: NCBI:txid72228